Protein AF-0000000074132874 (afdb_homodimer)

Organism: Ligilactobacillus salivarius (strain UCC118) (NCBI:txid362948)

Foldseek 3Di:
DDFQEEEEDAAACCVPPNVVLVVLLCVLCVLLRHHYDYFDQQHHLQVVCVVVPVVVVSVVNLVSNLCRSVVDPGQAYEYLDLQSLLSLLCQLVVCVPPPPCNVSSVVNNVHYDYSLCCVCPPSQWQESQAADQWEEEEQFACSLCVRVNARARLLSHVVRHHNYRYDYFVPSNQALLQSCVVCVVPVVVSVVSLVVRLVSRVVSVTQEYEYSDPSSVCSSQVVCVVVPHHHHYDYSSVRSSHPGDSVSIDGNVRDPDDRADRNHDDSD/DDFQEEEEDAAACCVPPNVVLVVLLCVLCVLLRHHYDYFDQQHHLQVVCVVVPVVVVSVVNLVSNLCRSVVDPGQAYEYLDLQSLLSLLCQLVVCVPPPPCNVSSVVNNVHYDYSLCCVCPPSQWQESQFADQWEEEEQQACSLCVRVNARARLLSHVVRHHNYRYDYFPPSNQALLQSCVVCVVPVVVSVVSLVVRLVSRVVSVTQEYEYSDPSSVCSSQVVCVVVPHHHHYDYSSCRSSHPGDSVSIDGNVRDPDDRADRNHDDSD

Nearest PDB structures (foldseek):
  5odq-assembly1_B  TM=7.526E-01  e=7.789E-11  Methanothermococcus thermolithotrophicus DSM 2095
  7bkb-assembly1_B  TM=7.763E-01  e=5.785E-10  Methanospirillum hungatei JF-1
  5hj7-assembly1_A  TM=4.134E-01  e=2.401E-03  Mycobacterium tuberculosis H37Rv
  2pe5-assembly2_C-2  TM=3.208E-01  e=1.065E-02  Escherichia coli
  5ulb-assembly1_A  TM=2.691E-01  e=1.115E-01  Yersinia enterocolitica subsp. enterocolitica 8081

pLDDT: mean 91.96, std 11.79, range [42.44, 98.94]

Solvent-accessible surface area (backbone atoms only — not comparable to full-atom values): 27595 Å² total; per-residue (Å²): 128,88,58,56,32,31,28,48,44,56,49,40,64,31,58,73,61,34,48,65,45,45,51,23,43,51,52,44,44,41,74,75,52,35,42,76,44,71,53,87,64,53,61,42,57,33,52,70,42,44,70,20,64,36,55,75,54,20,50,58,36,40,53,43,28,51,52,18,60,62,69,47,95,45,73,31,32,37,20,68,23,32,58,49,43,42,43,47,45,47,36,26,69,75,26,57,85,36,86,71,53,13,61,53,26,44,55,49,43,74,33,51,35,31,46,49,48,35,41,39,72,69,68,31,38,46,22,73,17,12,34,43,86,45,44,27,30,54,57,49,53,58,38,27,32,74,70,64,45,45,56,26,40,63,43,54,42,53,72,45,30,42,67,52,43,76,43,75,44,69,70,40,76,50,51,49,51,67,74,49,60,84,18,66,85,42,37,57,50,24,42,52,32,30,52,51,46,47,52,37,51,59,72,61,68,38,56,30,44,32,25,57,37,66,65,41,49,41,40,43,43,19,51,30,46,74,74,72,45,83,70,45,74,43,50,48,39,42,52,48,48,23,70,62,39,78,88,54,46,36,41,36,89,81,50,89,65,72,87,73,52,39,77,46,83,75,72,106,128,88,59,55,31,30,27,48,42,57,50,41,66,32,58,72,61,34,49,64,44,46,50,22,42,51,52,44,44,40,73,74,54,35,44,76,44,71,52,85,63,53,63,42,58,34,53,70,43,44,70,20,65,38,54,75,55,21,49,60,37,40,52,44,29,53,53,20,59,62,69,48,96,44,74,31,33,38,20,71,23,32,56,49,45,42,43,47,44,46,36,26,68,76,26,58,85,38,85,71,54,13,61,53,25,44,53,47,42,74,33,49,33,31,45,48,47,35,41,39,71,69,68,31,38,46,22,74,16,12,34,45,87,46,41,26,30,54,56,50,52,59,38,27,32,73,70,63,44,44,57,25,40,64,43,54,43,54,72,44,28,43,67,51,42,76,43,76,45,69,71,41,78,53,52,48,51,68,77,47,59,83,19,66,85,44,35,56,51,23,41,52,32,30,52,51,46,46,51,36,49,60,73,61,68,38,54,31,44,31,25,56,37,67,66,41,48,40,39,44,42,20,51,30,44,74,74,72,44,85,69,45,73,42,49,48,40,42,52,49,50,24,72,62,40,78,87,53,46,35,42,36,89,80,48,88,65,72,88,73,53,39,76,47,81,76,73,107

Secondary structure (DSSP, 8-state):
----EEEE---HHHHHH-HHHHHHHHHHHHHTT-EEE--TT-----HHHHHTT-HHHHHHHHHHHHHHHHTS--SEEEES-HHHHHHHHHHHHHTTT-TTHHHHHHHHHHHEEEHHHIIIIIS-EEE---B--SEEEE---HIIIIIT---SHHHHHHHTSBT-EEPPPTTTTS--SSS-TGGGS-HHHHHHHHHHHHHHHHHHT-SEEEES-HHHHHHHHHHHHHTT---EEEEHHHHHTSS--GGG-EEGGGS-PPPPPTT-SS--/----EEEE---HHHHHH-HHHHHHHHHHHHHTT-EEE--TT-----HHHHHTT-HHHHHHHHHHHHHHHHTS--SEEEES-HHHHHHHHHHHHHTTT-TTHHHHHHHHHHHEEEHHHIIIIIS-EEE---EEEEEEEE---HIIIIIT---SHHHHHHHTSEEEEEPPPTTTTS--SSS-TGGGS-HHHHHHHHHHHHHHHHHHT-SEEEES-HHHHHHHHHHHHHTT---EEEEHHHHHTSS--GGG-EEGGGS-PPPPPTT-SS--

Radius of gyration: 24.3 Å; Cα contacts (8 Å, |Δi|>4): 1087; chains: 2; bounding box: 56×78×61 Å

InterPro domains:
  IPR004017 Cysteine-rich domain [PF02754] (7-89)
  IPR004017 Cysteine-rich domain [PF02754] (136-220)

Sequence (536 aa):
MKKIKVCIFSTCLVDLLFPKVGMAMVEVLERLGCETVLPEKQICCGQPTYNSGYSKDSMKTFKNEIDALLSIDADYIVGPSGSCVFMIKEYKDIFKDDPEYGPKAAEIDSKIYEFTQFIYRVLKVVDCGAELDAKVTVHRSCHMTRLIGERTAPFVLLDHVKDIERVPLKNVQLCCGFGGTFSAKRPELSVEMVDEKVKNIVDTDAEILIGTEESCLMNIVGRMNRLGYKIKAMHIAEVLNHNVDINRIKYIKDTDHVVVPANGEGVFMKKIKVCIFSTCLVDLLFPKVGMAMVEVLERLGCETVLPEKQICCGQPTYNSGYSKDSMKTFKNEIDALLSIDADYIVGPSGSCVFMIKEYKDIFKDDPEYGPKAAEIDSKIYEFTQFIYRVLKVVDCGAELDAKVTVHRSCHMTRLIGERTAPFVLLDHVKDIERVPLKNVQLCCGFGGTFSAKRPELSVEMVDEKVKNIVDTDAEILIGTEESCLMNIVGRMNRLGYKIKAMHIAEVLNHNVDINRIKYIKDTDHVVVPANGEGVF

Structure (mmCIF, N/CA/C/O backbone):
data_AF-0000000074132874-model_v1
#
loop_
_entity.id
_entity.type
_entity.pdbx_description
1 polymer 'Cysteine-rich domain of 2-hydroxy-acid oxidase GlcF'
#
loop_
_atom_site.group_PDB
_atom_site.id
_atom_site.type_symbol
_atom_site.label_atom_id
_atom_site.label_alt_id
_atom_site.label_comp_id
_atom_site.label_asym_id
_atom_site.label_entity_id
_atom_site.label_seq_id
_atom_site.pdbx_PDB_ins_code
_atom_site.Cartn_x
_atom_site.Cartn_y
_atom_site.Cartn_z
_atom_site.occupancy
_atom_site.B_iso_or_equiv
_atom_site.auth_seq_id
_atom_site.auth_comp_id
_atom_site.auth_asym_id
_atom_site.auth_atom_id
_atom_site.pdbx_PDB_model_num
ATOM 1 N N . MET A 1 1 ? 3.75 39.875 -7.047 1 53.53 1 MET A N 1
ATOM 2 C CA . MET A 1 1 ? 4.742 39.188 -6.242 1 53.53 1 MET A CA 1
ATOM 3 C C . MET A 1 1 ? 4.793 37.719 -6.613 1 53.53 1 MET A C 1
ATOM 5 O O . MET A 1 1 ? 3.781 37.125 -7.016 1 53.53 1 MET A O 1
ATOM 9 N N . LYS A 1 2 ? 5.957 37.156 -6.953 1 77.44 2 LYS A N 1
ATOM 10 C CA . LYS A 1 2 ? 6.102 35.781 -7.434 1 77.44 2 LYS A CA 1
ATOM 11 C C . LYS A 1 2 ? 5.52 34.781 -6.434 1 77.44 2 LYS A C 1
ATOM 13 O O . LYS A 1 2 ? 5.816 34.844 -5.238 1 77.44 2 LYS A O 1
ATOM 18 N N . LYS A 1 3 ? 4.488 34.031 -6.812 1 93.38 3 LYS A N 1
ATOM 19 C CA . LYS A 1 3 ? 3.861 33.031 -5.953 1 93.38 3 LYS A CA 1
ATOM 20 C C . LYS A 1 3 ? 4.84 31.906 -5.605 1 93.38 3 LYS A C 1
ATOM 22 O O . LYS A 1 3 ? 5.66 31.516 -6.438 1 93.38 3 LYS A O 1
ATOM 27 N N . ILE A 1 4 ? 4.848 31.547 -4.316 1 97.81 4 ILE A N 1
ATOM 28 C CA . ILE A 1 4 ? 5.625 30.375 -3.898 1 97.81 4 ILE A CA 1
ATOM 29 C C . ILE A 1 4 ? 5.172 29.156 -4.684 1 97.81 4 ILE A C 1
ATOM 31 O O . ILE A 1 4 ? 3.988 28.797 -4.68 1 97.81 4 ILE A O 1
ATOM 35 N N . LYS A 1 5 ? 5.957 28.578 -5.492 1 98.62 5 LYS A N 1
ATOM 36 C CA . LYS A 1 5 ? 5.648 27.391 -6.262 1 98.62 5 LYS A CA 1
ATOM 37 C C . LYS A 1 5 ? 5.945 26.125 -5.457 1 98.62 5 LYS A C 1
ATOM 39 O O . LYS A 1 5 ? 7.055 25.953 -4.945 1 98.62 5 LYS A O 1
ATOM 44 N N . VAL A 1 6 ? 4.949 25.234 -5.344 1 98.88 6 VAL A N 1
ATOM 45 C CA . VAL A 1 6 ? 5.062 24.047 -4.516 1 98.88 6 VAL A CA 1
ATOM 46 C C . VAL A 1 6 ? 4.863 22.797 -5.379 1 98.88 6 VAL A C 1
ATOM 48 O O . VAL A 1 6 ? 3.832 22.656 -6.039 1 98.88 6 VAL A O 1
ATOM 51 N N . CYS A 1 7 ? 5.891 21.953 -5.453 1 98.88 7 CYS A N 1
ATOM 52 C CA . CYS A 1 7 ? 5.738 20.625 -6.004 1 98.88 7 CYS A CA 1
ATOM 53 C C . CYS A 1 7 ? 5.012 19.703 -5.023 1 98.88 7 CYS A C 1
ATOM 55 O O . CYS A 1 7 ? 5.449 19.531 -3.885 1 98.88 7 CYS A O 1
ATOM 57 N N . ILE A 1 8 ? 3.914 19.125 -5.512 1 98.81 8 ILE A N 1
ATOM 58 C CA . ILE A 1 8 ? 3.092 18.281 -4.648 1 98.81 8 ILE A CA 1
ATOM 59 C C . ILE A 1 8 ? 3.635 16.859 -4.66 1 98.81 8 ILE A C 1
ATOM 61 O O . ILE A 1 8 ? 3.725 16.219 -5.719 1 98.81 8 ILE A O 1
ATOM 65 N N . PHE A 1 9 ? 4.059 16.359 -3.502 1 98.56 9 PHE A N 1
ATOM 66 C CA . PHE A 1 9 ? 4.312 14.945 -3.25 1 98.56 9 PHE A CA 1
ATOM 67 C C . PHE A 1 9 ? 3.068 14.258 -2.697 1 98.56 9 PHE A C 1
ATOM 69 O O . PHE A 1 9 ? 2.785 14.352 -1.5 1 98.56 9 PHE A O 1
ATOM 76 N N . SER A 1 10 ? 2.287 13.555 -3.443 1 96.31 10 SER A N 1
ATOM 77 C CA . SER A 1 10 ? 0.955 13.078 -3.082 1 96.31 10 SER A CA 1
ATOM 78 C C . SER A 1 10 ? 1.028 11.812 -2.24 1 96.31 10 SER A C 1
ATOM 80 O O . SER A 1 10 ? 0.117 11.523 -1.462 1 96.31 10 SER A O 1
ATOM 82 N N . THR A 1 11 ? 2.109 11.055 -2.291 1 95.88 11 THR A N 1
ATOM 83 C CA . THR A 1 11 ? 2.326 9.758 -1.665 1 95.88 11 THR A CA 1
ATOM 84 C C . THR A 1 11 ? 1.415 8.703 -2.283 1 95.88 11 THR A C 1
ATOM 86 O O . THR A 1 11 ? 0.327 9.016 -2.768 1 95.88 11 THR A O 1
ATOM 89 N N . CYS A 1 12 ? 1.777 7.469 -2.229 1 94.62 12 CYS A N 1
ATOM 90 C CA . CYS A 1 12 ? 1.08 6.406 -2.945 1 94.62 12 CYS A CA 1
ATOM 91 C C . CYS A 1 12 ? -0.269 6.109 -2.303 1 94.62 12 CYS A C 1
ATOM 93 O O . CYS A 1 12 ? -1.287 6.031 -2.99 1 94.62 12 CYS A O 1
ATOM 95 N N . LEU A 1 13 ? -0.29 5.996 -0.977 1 93.5 13 LEU A N 1
ATOM 96 C CA . LEU A 1 13 ? -1.52 5.648 -0.272 1 93.5 13 LEU A CA 1
ATOM 97 C C . LEU A 1 13 ? -2.59 6.711 -0.492 1 93.5 13 LEU A C 1
ATOM 99 O O . LEU A 1 13 ? -3.74 6.387 -0.794 1 93.5 13 LEU A O 1
ATOM 103 N N . VAL A 1 14 ? -2.24 7.977 -0.379 1 95.19 14 VAL A N 1
ATOM 104 C CA . VAL A 1 14 ? -3.162 9.094 -0.565 1 95.19 14 VAL A CA 1
ATOM 105 C C . VAL A 1 14 ? -3.648 9.125 -2.012 1 95.19 14 VAL A C 1
ATOM 107 O O . VAL A 1 14 ? -4.848 9.25 -2.268 1 95.19 14 VAL A O 1
ATOM 110 N N . ASP A 1 15 ? -2.76 8.945 -2.918 1 93.31 15 ASP A N 1
ATOM 111 C CA . ASP A 1 15 ? -3.086 9.031 -4.336 1 93.31 15 ASP A CA 1
ATOM 112 C C . ASP A 1 15 ? -4.023 7.902 -4.758 1 93.31 15 ASP A C 1
ATOM 114 O O . ASP A 1 15 ? -4.977 8.125 -5.504 1 93.31 15 ASP A O 1
ATOM 118 N N . LEU A 1 16 ? -3.777 6.727 -4.227 1 91.75 16 LEU A N 1
ATOM 119 C CA . LEU A 1 16 ? -4.5 5.555 -4.715 1 91.75 16 LEU A CA 1
ATOM 120 C C . LEU A 1 16 ? -5.809 5.371 -3.953 1 91.75 16 LEU A C 1
ATOM 122 O O . LEU A 1 16 ? -6.824 5 -4.543 1 91.75 16 LEU A O 1
ATOM 126 N N . LEU A 1 17 ? -5.777 5.691 -2.637 1 92.69 17 LEU A N 1
ATOM 127 C CA . LEU A 1 17 ? -6.902 5.219 -1.836 1 92.69 17 LEU A CA 1
ATOM 128 C C . LEU A 1 17 ? -7.609 6.383 -1.151 1 92.69 17 LEU A C 1
ATOM 130 O O . LEU A 1 17 ? -8.758 6.246 -0.715 1 92.69 17 LEU A O 1
ATOM 134 N N . PHE A 1 18 ? -6.914 7.5 -1.049 1 94.5 18 PHE A N 1
ATOM 135 C CA . PHE A 1 18 ? -7.508 8.641 -0.357 1 94.5 18 PHE A CA 1
ATOM 136 C C . PHE A 1 18 ? -7.297 9.922 -1.15 1 94.5 18 PHE A C 1
ATOM 138 O O . PHE A 1 18 ? -6.777 10.906 -0.622 1 94.5 18 PHE A O 1
ATOM 145 N N . PRO A 1 19 ? -7.766 10 -2.373 1 93.5 19 PRO A N 1
ATOM 146 C CA . PRO A 1 19 ? -7.477 11.156 -3.221 1 93.5 19 PRO A CA 1
ATOM 147 C C . PRO A 1 19 ? -8.039 12.461 -2.656 1 93.5 19 PRO A C 1
ATOM 149 O O . PRO A 1 19 ? -7.512 13.539 -2.938 1 93.5 19 PRO A O 1
ATOM 152 N N . LYS A 1 20 ? -9.07 12.375 -1.809 1 95.56 20 LYS A N 1
ATOM 153 C CA . LYS A 1 20 ? -9.648 13.578 -1.206 1 95.56 20 LYS A CA 1
ATOM 154 C C . LYS A 1 20 ? -8.648 14.266 -0.284 1 95.56 20 LYS A C 1
ATOM 156 O O . LYS A 1 20 ? -8.68 15.492 -0.139 1 95.56 20 LYS A O 1
ATOM 161 N N . VAL A 1 21 ? -7.801 13.492 0.325 1 97.75 21 VAL A N 1
ATOM 162 C CA . VAL A 1 21 ? -6.762 14.055 1.182 1 97.75 21 VAL A CA 1
ATOM 163 C C . VAL A 1 21 ? -5.797 14.891 0.343 1 97.75 21 VAL A C 1
ATOM 165 O O . VAL A 1 21 ? -5.453 16.016 0.719 1 97.75 21 VAL A O 1
ATOM 168 N N . GLY A 1 22 ? -5.359 14.328 -0.81 1 97.88 22 GLY A N 1
ATOM 169 C CA . GLY A 1 22 ? -4.508 15.078 -1.721 1 97.88 22 GLY A CA 1
ATOM 170 C C . GLY A 1 22 ? -5.16 16.328 -2.254 1 97.88 22 GLY A C 1
ATOM 171 O O . GLY A 1 22 ? -4.527 17.391 -2.312 1 97.88 22 GLY A O 1
ATOM 172 N N . MET A 1 23 ? -6.418 16.219 -2.592 1 98.06 23 MET A N 1
ATOM 173 C CA . MET A 1 23 ? -7.172 17.375 -3.074 1 98.06 23 MET A CA 1
ATOM 174 C C . MET A 1 23 ? -7.27 18.453 -1.999 1 98.06 23 MET A C 1
ATOM 176 O O . MET A 1 23 ? -7.086 19.641 -2.283 1 98.06 23 MET A O 1
ATOM 180 N N . ALA A 1 24 ? -7.562 18.031 -0.796 1 98.75 24 ALA A N 1
ATOM 181 C CA . ALA A 1 24 ? -7.648 18.969 0.32 1 98.75 24 ALA A CA 1
ATOM 182 C C . ALA A 1 24 ? -6.324 19.703 0.528 1 98.75 24 ALA A C 1
ATOM 184 O O . ALA A 1 24 ? -6.305 20.922 0.719 1 98.75 24 ALA A O 1
ATOM 185 N N . MET A 1 25 ? -5.211 18.953 0.513 1 98.81 25 MET A N 1
ATOM 186 C CA . MET A 1 25 ? -3.893 19.562 0.669 1 98.81 25 MET A CA 1
ATOM 187 C C . MET A 1 25 ? -3.66 20.641 -0.39 1 98.81 25 MET A C 1
ATOM 189 O O . MET A 1 25 ? -3.238 21.75 -0.07 1 98.81 25 MET A O 1
ATOM 193 N N . VAL A 1 26 ? -3.971 20.359 -1.651 1 98.81 26 VAL A N 1
ATOM 194 C CA . VAL A 1 26 ? -3.77 21.281 -2.766 1 98.81 26 VAL A CA 1
ATOM 195 C C . VAL A 1 26 ? -4.637 22.516 -2.572 1 98.81 26 VAL A C 1
ATOM 197 O O . VAL A 1 26 ? -4.164 23.641 -2.721 1 98.81 26 VAL A O 1
ATOM 200 N N . GLU A 1 27 ? -5.887 22.312 -2.203 1 98.88 27 GLU A N 1
ATOM 201 C CA . GLU A 1 27 ? -6.816 23.422 -2.039 1 98.88 27 GLU A CA 1
ATOM 202 C C . GLU A 1 27 ? -6.383 24.344 -0.905 1 98.88 27 GLU A C 1
ATOM 204 O O . GLU A 1 27 ? -6.465 25.562 -1.029 1 98.88 27 GLU A O 1
ATOM 209 N N . VAL A 1 28 ? -5.945 23.797 0.177 1 98.94 28 VAL A N 1
ATOM 210 C CA . VAL A 1 28 ? -5.465 24.594 1.293 1 98.94 28 VAL A CA 1
ATOM 211 C C . VAL A 1 28 ? -4.25 25.422 0.855 1 98.94 28 VAL A C 1
ATOM 213 O O . VAL A 1 28 ? -4.191 26.625 1.086 1 98.94 28 VAL A O 1
ATOM 216 N N . LEU A 1 29 ? -3.262 24.75 0.203 1 98.88 29 LEU A N 1
ATOM 217 C CA . LEU A 1 29 ? -2.033 25.422 -0.203 1 98.88 29 LEU A CA 1
ATOM 218 C C . LEU A 1 29 ? -2.328 26.547 -1.19 1 98.88 29 LEU A C 1
ATOM 220 O O . LEU A 1 29 ? -1.761 27.641 -1.087 1 98.88 29 LEU A O 1
ATOM 224 N N . GLU A 1 30 ? -3.211 26.281 -2.113 1 98.69 30 GLU A N 1
ATOM 225 C CA . GLU A 1 30 ? -3.572 27.297 -3.09 1 98.69 30 GLU A CA 1
ATOM 226 C C . GLU A 1 30 ? -4.293 28.469 -2.424 1 98.69 30 GLU A C 1
ATOM 228 O O . GLU A 1 30 ? -4.035 29.625 -2.754 1 98.69 30 GLU A O 1
ATOM 233 N N . ARG A 1 31 ? -5.121 28.172 -1.539 1 98.5 31 ARG A N 1
ATOM 234 C CA . ARG A 1 31 ? -5.828 29.203 -0.796 1 98.5 31 ARG A CA 1
ATOM 235 C C . ARG A 1 31 ? -4.855 30.078 -0.012 1 98.5 31 ARG A C 1
ATOM 237 O O . ARG A 1 31 ? -5.09 31.281 0.159 1 98.5 31 ARG A O 1
ATOM 244 N N . LEU A 1 32 ? -3.766 29.5 0.414 1 98.56 32 LEU A N 1
ATOM 245 C CA . LEU A 1 32 ? -2.768 30.203 1.203 1 98.56 32 LEU A CA 1
ATOM 246 C C . LEU A 1 32 ? -1.756 30.906 0.299 1 98.56 32 LEU A C 1
ATOM 248 O O . LEU A 1 32 ? -0.727 31.391 0.771 1 98.56 32 LEU A O 1
ATOM 252 N N . GLY A 1 33 ? -1.945 30.906 -1.049 1 97.81 33 GLY A N 1
ATOM 253 C CA . GLY A 1 33 ? -1.184 31.75 -1.962 1 97.81 33 GLY A CA 1
ATOM 254 C C . GLY A 1 33 ? -0.125 30.969 -2.73 1 97.81 33 GLY A C 1
ATOM 255 O O . GLY A 1 33 ? 0.689 31.578 -3.439 1 97.81 33 GLY A O 1
ATOM 256 N N . CYS A 1 34 ? -0.152 29.641 -2.664 1 98.69 34 CYS A N 1
ATOM 257 C CA . CYS A 1 34 ? 0.841 28.844 -3.371 1 98.69 34 CYS A CA 1
ATOM 258 C C . CYS A 1 34 ? 0.35 28.469 -4.766 1 98.69 34 CYS A C 1
ATOM 260 O O . CYS A 1 34 ? -0.856 28.375 -4.996 1 98.69 34 CYS A O 1
ATOM 262 N N . GLU A 1 35 ? 1.261 28.406 -5.66 1 98.69 35 GLU A N 1
ATOM 263 C CA . GLU A 1 35 ? 1.046 27.703 -6.922 1 98.69 35 GLU A CA 1
ATOM 264 C C . GLU A 1 35 ? 1.478 26.25 -6.82 1 98.69 35 GLU A C 1
ATOM 266 O O . GLU A 1 35 ? 2.645 25.953 -6.551 1 98.69 35 GLU A O 1
ATOM 271 N N . THR A 1 36 ? 0.584 25.328 -7.004 1 98.69 36 THR A N 1
ATOM 272 C CA . THR A 1 36 ? 0.901 23.906 -6.801 1 98.69 36 THR A CA 1
ATOM 273 C C . THR A 1 36 ? 1.039 23.188 -8.133 1 98.69 36 THR A C 1
ATOM 275 O O . THR A 1 36 ? 0.318 23.5 -9.086 1 98.69 36 THR A O 1
ATOM 278 N N . VAL A 1 37 ? 1.992 22.281 -8.266 1 98.69 37 VAL A N 1
ATOM 279 C CA . VAL A 1 37 ? 2.191 21.453 -9.445 1 98.69 37 VAL A CA 1
ATOM 280 C C . VAL A 1 37 ? 2.393 20 -9.023 1 98.69 37 VAL A C 1
ATOM 282 O O . VAL A 1 37 ? 3.16 19.719 -8.102 1 98.69 37 VAL A O 1
ATOM 285 N N . LEU A 1 38 ? 1.662 19.109 -9.633 1 97.94 38 LEU A N 1
ATOM 286 C CA . LEU A 1 38 ? 1.806 17.672 -9.406 1 97.94 38 LEU A CA 1
ATOM 287 C C . LEU A 1 38 ? 2.686 17.047 -10.477 1 97.94 38 LEU A C 1
ATOM 289 O O . LEU A 1 38 ? 2.334 17.062 -11.656 1 97.94 38 LEU A O 1
ATOM 293 N N . PRO A 1 39 ? 3.764 16.516 -10.062 1 97.25 39 PRO A N 1
ATOM 294 C CA . PRO A 1 39 ? 4.574 15.836 -11.078 1 97.25 39 PRO A CA 1
ATOM 295 C C . PRO A 1 39 ? 3.912 14.57 -11.625 1 97.25 39 PRO A C 1
ATOM 297 O O . PRO A 1 39 ? 3.273 13.836 -10.867 1 97.25 39 PRO A O 1
ATOM 300 N N . GLU A 1 40 ? 4.066 14.234 -12.836 1 91.81 40 GLU A N 1
ATOM 301 C CA . GLU A 1 40 ? 3.361 13.148 -13.516 1 91.81 40 GLU A CA 1
ATOM 302 C C . GLU A 1 40 ? 3.965 11.789 -13.18 1 91.81 40 GLU A C 1
ATOM 304 O O . GLU A 1 40 ? 3.254 10.789 -13.125 1 91.81 40 GLU A O 1
ATOM 309 N N . LYS A 1 41 ? 5.207 11.688 -12.891 1 92.62 41 LYS A N 1
ATOM 310 C CA . LYS A 1 41 ? 5.863 10.383 -12.836 1 92.62 41 LYS A CA 1
ATOM 311 C C . LYS A 1 41 ? 6.164 9.977 -11.398 1 92.62 41 LYS A C 1
ATOM 313 O O . LYS A 1 41 ? 6.914 9.031 -11.156 1 92.62 41 LYS A O 1
ATOM 318 N N . GLN A 1 42 ? 5.57 10.727 -10.43 1 94.12 42 GLN A N 1
ATOM 319 C CA . GLN A 1 42 ? 5.805 10.305 -9.055 1 94.12 42 GLN A CA 1
ATOM 320 C C . GLN A 1 42 ? 5.074 9 -8.75 1 94.12 42 GLN A C 1
ATOM 322 O O . GLN A 1 42 ? 4.023 8.719 -9.328 1 94.12 42 GLN A O 1
ATOM 327 N N . ILE A 1 43 ? 5.602 8.188 -7.82 1 88.88 43 ILE A N 1
ATOM 328 C CA . ILE A 1 43 ? 5.027 6.871 -7.559 1 88.88 43 ILE A CA 1
ATOM 329 C C . ILE A 1 43 ? 4.906 6.652 -6.051 1 88.88 43 ILE A C 1
ATOM 331 O O . ILE A 1 43 ? 3.803 6.48 -5.527 1 88.88 43 ILE A O 1
ATOM 335 N N . CYS A 1 44 ? 5.949 6.512 -5.371 1 92.44 44 CYS A N 1
ATOM 336 C CA . CYS A 1 44 ? 6.027 6.133 -3.965 1 92.44 44 CYS A CA 1
ATOM 337 C C . CYS A 1 44 ? 7.363 6.543 -3.361 1 92.44 44 CYS A C 1
ATOM 339 O O . CYS A 1 44 ? 8.344 6.727 -4.082 1 92.44 44 CYS A O 1
ATOM 341 N N . CYS A 1 45 ? 7.371 6.758 -2.041 1 95.94 45 CYS A N 1
ATOM 342 C CA . CYS A 1 45 ? 8.625 7.086 -1.369 1 95.94 45 CYS A CA 1
ATOM 343 C C . CYS A 1 45 ? 9.516 5.852 -1.246 1 95.94 45 CYS A C 1
ATOM 345 O O . CYS A 1 45 ? 10.703 5.969 -0.95 1 95.94 45 CYS A O 1
ATOM 347 N N . GLY A 1 46 ? 8.984 4.664 -1.349 1 93.81 46 GLY A N 1
ATOM 348 C CA . GLY A 1 46 ? 9.75 3.43 -1.377 1 93.81 46 GLY A CA 1
ATOM 349 C C . GLY A 1 46 ? 10 2.85 0.003 1 93.81 46 GLY A C 1
ATOM 350 O O . GLY A 1 46 ? 10.648 1.808 0.137 1 93.81 46 GLY A O 1
ATOM 351 N N . GLN A 1 47 ? 9.398 3.377 1.046 1 91.25 47 GLN A N 1
ATOM 352 C CA . GLN A 1 47 ? 9.664 3.008 2.434 1 91.25 47 GLN A CA 1
ATOM 353 C C . GLN A 1 47 ? 9.312 1.547 2.691 1 91.25 47 GLN A C 1
ATOM 355 O O . GLN A 1 47 ? 10.062 0.829 3.357 1 91.25 47 GLN A O 1
ATOM 360 N N . PRO A 1 48 ? 8.211 1.054 2.201 1 88.06 48 PRO A N 1
ATOM 361 C CA . PRO A 1 48 ? 7.824 -0.319 2.531 1 88.06 48 PRO A CA 1
ATOM 362 C C . PRO A 1 48 ? 8.844 -1.351 2.066 1 88.06 48 PRO A C 1
ATOM 364 O O . PRO A 1 48 ? 9.242 -2.227 2.84 1 88.06 48 PRO A O 1
ATOM 367 N N . THR A 1 49 ? 9.344 -1.229 0.858 1 90.75 49 THR A N 1
ATOM 368 C CA . THR A 1 49 ? 10.312 -2.197 0.355 1 90.75 49 THR A CA 1
ATOM 369 C C . THR A 1 49 ? 11.672 -1.995 1.018 1 90.75 49 THR A C 1
ATOM 371 O O . THR A 1 49 ? 12.367 -2.965 1.333 1 90.75 49 THR A O 1
ATOM 374 N N . TYR A 1 50 ? 12.039 -0.741 1.256 1 90.5 50 TYR A N 1
ATOM 375 C CA . TYR A 1 50 ? 13.312 -0.445 1.903 1 90.5 50 TYR A CA 1
ATOM 376 C C . TYR A 1 50 ? 13.359 -1.037 3.307 1 90.5 50 TYR A C 1
ATOM 378 O O . TYR A 1 50 ? 14.32 -1.722 3.666 1 90.5 50 TYR A O 1
ATOM 386 N N . ASN A 1 51 ? 12.273 -0.842 4.094 1 85.06 51 ASN A N 1
ATOM 387 C CA . ASN A 1 51 ? 12.203 -1.322 5.469 1 85.06 51 ASN A CA 1
ATOM 388 C C . ASN A 1 51 ? 12.133 -2.846 5.527 1 85.06 51 ASN A C 1
ATOM 390 O O . ASN A 1 51 ? 12.477 -3.447 6.551 1 85.06 51 ASN A O 1
ATOM 394 N N . SER A 1 52 ? 11.688 -3.463 4.422 1 86.31 52 SER A N 1
ATOM 395 C CA . SER A 1 52 ? 11.516 -4.914 4.398 1 86.31 52 SER A CA 1
ATOM 396 C C . SER A 1 52 ? 12.766 -5.605 3.873 1 86.31 52 SER A C 1
ATOM 398 O O . SER A 1 52 ? 12.805 -6.836 3.775 1 86.31 52 SER A O 1
ATOM 400 N N . GLY A 1 53 ? 13.734 -4.832 3.424 1 83.56 53 GLY A N 1
ATOM 401 C CA . GLY A 1 53 ? 15.016 -5.422 3.055 1 83.56 53 GLY A CA 1
ATOM 402 C C . GLY A 1 53 ? 15.164 -5.641 1.562 1 83.56 53 GLY A C 1
ATOM 403 O O . GLY A 1 53 ? 16.109 -6.297 1.114 1 83.56 53 GLY A O 1
ATOM 404 N N . TYR A 1 54 ? 14.219 -5.066 0.832 1 84.19 54 TYR A N 1
ATOM 405 C CA . TYR A 1 54 ? 14.312 -5.152 -0.622 1 84.19 54 TYR A CA 1
ATOM 406 C C . TYR A 1 54 ? 15.133 -3.998 -1.183 1 84.19 54 TYR A C 1
ATOM 408 O O . TYR A 1 54 ? 14.625 -3.188 -1.963 1 84.19 54 TYR A O 1
ATOM 416 N N . SER A 1 55 ? 16.375 -3.951 -0.901 1 81.62 55 SER A N 1
ATOM 417 C CA . SER A 1 55 ? 17.219 -2.805 -1.218 1 81.62 55 SER A CA 1
ATOM 418 C C . SER A 1 55 ? 17.266 -2.553 -2.721 1 81.62 55 SER A C 1
ATOM 420 O O . SER A 1 55 ? 17.109 -1.415 -3.17 1 81.62 55 SER A O 1
ATOM 422 N N . LYS A 1 56 ? 17.406 -3.609 -3.531 1 82.12 56 LYS A N 1
ATOM 423 C CA . LYS A 1 56 ? 17.516 -3.447 -4.98 1 82.12 56 LYS A CA 1
ATOM 424 C C . LYS A 1 56 ? 16.219 -2.883 -5.562 1 82.12 56 LYS A C 1
ATOM 426 O O . LYS A 1 56 ? 16.25 -1.962 -6.383 1 82.12 56 LYS A O 1
ATOM 431 N N . ASP A 1 57 ? 15.141 -3.328 -5.102 1 82.75 57 ASP A N 1
ATOM 432 C CA . ASP A 1 57 ? 13.836 -2.869 -5.578 1 82.75 57 ASP A CA 1
ATOM 433 C C . ASP A 1 57 ? 13.57 -1.427 -5.156 1 82.75 57 ASP A C 1
ATOM 435 O O . ASP A 1 57 ? 12.953 -0.661 -5.895 1 82.75 57 ASP A O 1
ATOM 439 N N . SER A 1 58 ? 14.102 -1.067 -4.039 1 90.44 58 SER A N 1
ATOM 440 C CA . SER A 1 58 ? 13.875 0.277 -3.518 1 90.44 58 SER A CA 1
ATOM 441 C C . SER A 1 58 ? 14.656 1.318 -4.309 1 90.44 58 SER A C 1
ATOM 443 O O . SER A 1 58 ? 14.188 2.443 -4.5 1 90.44 58 SER A O 1
ATOM 445 N N . MET A 1 59 ? 15.844 0.937 -4.84 1 93.44 59 MET A N 1
ATOM 446 C CA . MET A 1 59 ? 16.734 1.898 -5.48 1 93.44 59 MET A CA 1
ATOM 447 C C . MET A 1 59 ? 16.094 2.48 -6.738 1 93.44 59 MET A C 1
ATOM 449 O O . MET A 1 59 ? 16.172 3.688 -6.973 1 93.44 59 MET A O 1
ATOM 453 N N . LYS A 1 60 ? 15.484 1.639 -7.52 1 91.81 60 LYS A N 1
ATOM 454 C CA . LYS A 1 60 ? 14.82 2.121 -8.727 1 91.81 60 LYS A CA 1
ATOM 455 C C . LYS A 1 60 ? 13.68 3.07 -8.383 1 91.81 60 LYS A C 1
ATOM 457 O O . LYS A 1 60 ? 13.492 4.09 -9.055 1 91.81 60 LYS A O 1
ATOM 462 N N . THR A 1 61 ? 12.953 2.701 -7.363 1 94.12 61 THR A N 1
ATOM 463 C CA . THR A 1 61 ? 11.844 3.531 -6.91 1 94.12 61 THR A CA 1
ATOM 464 C C . THR A 1 61 ? 12.344 4.879 -6.398 1 94.12 61 THR A C 1
ATOM 466 O O . THR A 1 61 ? 11.766 5.922 -6.707 1 94.12 61 THR A O 1
ATOM 469 N N . PHE A 1 62 ? 13.484 4.855 -5.617 1 97.06 62 PHE A N 1
ATOM 470 C CA . PHE A 1 62 ? 14.07 6.074 -5.078 1 97.06 62 PHE A CA 1
ATOM 471 C C . PHE A 1 62 ? 14.477 7.02 -6.203 1 97.06 62 PHE A C 1
ATOM 473 O O . PHE A 1 62 ? 14.133 8.203 -6.184 1 97.06 62 PHE A O 1
ATOM 480 N N . LYS A 1 63 ? 15.164 6.457 -7.18 1 96.94 63 LYS A N 1
ATOM 481 C CA . LYS A 1 63 ? 15.664 7.27 -8.281 1 96.94 63 LYS A CA 1
ATOM 482 C C . LYS A 1 63 ? 14.516 7.859 -9.094 1 96.94 63 LYS A C 1
ATOM 484 O O . LYS A 1 63 ? 14.555 9.031 -9.477 1 96.94 63 LYS A O 1
ATOM 489 N N . ASN A 1 64 ? 13.516 7.078 -9.352 1 96.19 64 ASN A N 1
ATOM 490 C CA . ASN A 1 64 ? 12.344 7.578 -10.055 1 96.19 64 ASN A CA 1
ATOM 491 C C . ASN A 1 64 ? 11.688 8.734 -9.305 1 96.19 64 ASN A C 1
ATOM 493 O O . ASN A 1 64 ? 11.297 9.734 -9.914 1 96.19 64 ASN A O 1
ATOM 497 N N . GLU A 1 65 ? 11.531 8.523 -8.016 1 97.75 65 GLU A N 1
ATOM 498 C CA . GLU A 1 65 ? 10.875 9.547 -7.207 1 97.75 65 GLU A CA 1
ATOM 499 C C . GLU A 1 65 ? 11.68 10.844 -7.195 1 97.75 65 GLU A C 1
ATOM 501 O O . GLU A 1 65 ? 11.117 11.93 -7.312 1 97.75 65 GLU A O 1
ATOM 506 N N . ILE A 1 66 ? 13.016 10.719 -7.066 1 98.25 66 ILE A N 1
ATOM 507 C CA . ILE A 1 66 ? 13.906 11.875 -7.109 1 98.25 66 ILE A CA 1
ATOM 508 C C . ILE A 1 66 ? 13.711 12.625 -8.422 1 98.25 66 ILE A C 1
ATOM 510 O O . ILE A 1 66 ? 13.477 13.836 -8.43 1 98.25 66 ILE A O 1
ATOM 514 N N . ASP A 1 67 ? 13.742 11.898 -9.523 1 98.31 67 ASP A N 1
ATOM 515 C CA . ASP A 1 67 ? 13.609 12.508 -10.844 1 98.31 67 ASP A CA 1
ATOM 516 C C . ASP A 1 67 ? 12.242 13.156 -11.016 1 98.31 67 ASP A C 1
ATOM 518 O O . ASP A 1 67 ? 12.125 14.242 -11.594 1 98.31 67 ASP A O 1
ATOM 522 N N . ALA A 1 68 ? 11.227 12.523 -10.523 1 98.12 68 ALA A N 1
ATOM 523 C CA . ALA A 1 68 ? 9.867 13.047 -10.641 1 98.12 68 ALA A CA 1
ATOM 524 C C . ALA A 1 68 ? 9.719 14.359 -9.875 1 98.12 68 ALA A C 1
ATOM 526 O O . ALA A 1 68 ? 9.211 15.344 -10.414 1 98.12 68 ALA A O 1
ATOM 527 N N . LEU A 1 69 ? 10.156 14.391 -8.648 1 98.56 69 LEU A N 1
ATOM 528 C CA . LEU A 1 69 ? 10 15.57 -7.801 1 98.56 69 LEU A CA 1
ATOM 529 C C . LEU A 1 69 ? 10.844 16.734 -8.328 1 98.56 69 LEU A C 1
ATOM 531 O O . LEU A 1 69 ? 10.414 17.891 -8.266 1 98.56 69 LEU A O 1
ATOM 535 N N . LEU A 1 70 ? 12 16.453 -8.891 1 98.19 70 LEU A N 1
ATOM 536 C CA . LEU A 1 70 ? 12.906 17.484 -9.375 1 98.19 70 LEU A CA 1
ATOM 537 C C . LEU A 1 70 ? 12.523 17.922 -10.789 1 98.19 70 LEU A C 1
ATOM 539 O O . LEU A 1 70 ? 13.07 18.891 -11.32 1 98.19 70 LEU A O 1
ATOM 543 N N . SER A 1 71 ? 11.625 17.203 -11.461 1 98.25 71 SER A N 1
ATOM 544 C CA . SER A 1 71 ? 11.156 17.594 -12.781 1 98.25 71 SER A CA 1
ATOM 545 C C . SER A 1 71 ? 10.398 18.922 -12.734 1 98.25 71 SER A C 1
ATOM 547 O O . SER A 1 71 ? 10.195 19.562 -13.766 1 98.25 71 SER A O 1
ATOM 549 N N . ILE A 1 72 ? 9.914 19.266 -11.555 1 98.06 72 ILE A N 1
ATOM 550 C CA . ILE A 1 72 ? 9.242 20.547 -11.344 1 98.06 72 ILE A CA 1
ATOM 551 C C . ILE A 1 72 ? 10.211 21.547 -10.719 1 98.06 72 ILE A C 1
ATOM 553 O O . ILE A 1 72 ? 10.812 21.266 -9.672 1 98.06 72 ILE A O 1
ATOM 557 N N . ASP A 1 73 ? 10.453 22.656 -11.352 1 97.69 73 ASP A N 1
ATOM 558 C CA . ASP A 1 73 ? 11.227 23.734 -10.742 1 97.69 73 ASP A CA 1
ATOM 559 C C . ASP A 1 73 ? 10.406 24.469 -9.688 1 97.69 73 ASP A C 1
ATOM 561 O O . ASP A 1 73 ? 9.781 25.484 -9.984 1 97.69 73 ASP A O 1
ATOM 565 N N . ALA A 1 74 ? 10.414 23.953 -8.453 1 98.38 74 ALA A N 1
ATOM 566 C CA . ALA A 1 74 ? 9.578 24.484 -7.375 1 98.38 74 ALA A CA 1
ATOM 567 C C . ALA A 1 74 ? 10.438 25.031 -6.238 1 98.38 74 ALA A C 1
ATOM 569 O O . ALA A 1 74 ? 11.594 24.625 -6.066 1 98.38 74 ALA A O 1
ATOM 570 N N . ASP A 1 75 ? 9.891 25.953 -5.504 1 98.75 75 ASP A N 1
ATOM 571 C CA . ASP A 1 75 ? 10.539 26.5 -4.312 1 98.75 75 ASP A CA 1
ATOM 572 C C . ASP A 1 75 ? 10.555 25.469 -3.182 1 98.75 75 ASP A C 1
ATOM 574 O O . ASP A 1 75 ? 11.523 25.375 -2.426 1 98.75 75 ASP A O 1
ATOM 578 N N . TYR A 1 76 ? 9.461 24.672 -3.094 1 98.88 76 TYR A N 1
ATOM 579 C CA . TYR A 1 76 ? 9.297 23.703 -2.021 1 98.88 76 TYR A CA 1
ATOM 580 C C . TYR A 1 76 ? 8.609 22.438 -2.531 1 98.88 76 TYR A C 1
ATOM 582 O O . TYR A 1 76 ? 7.98 22.453 -3.592 1 98.88 76 TYR A O 1
ATOM 590 N N . ILE A 1 77 ? 8.805 21.344 -1.862 1 98.88 77 ILE A N 1
ATOM 591 C CA . ILE A 1 77 ? 8.086 20.078 -2.018 1 98.88 77 ILE A CA 1
ATOM 592 C C . ILE A 1 77 ? 7.277 19.781 -0.753 1 98.88 77 ILE A C 1
ATOM 594 O O . ILE A 1 77 ? 7.809 19.875 0.359 1 98.88 77 ILE A O 1
ATOM 598 N N . VAL A 1 78 ? 5.953 19.484 -0.936 1 98.88 78 VAL A N 1
ATOM 599 C CA . VAL A 1 78 ? 5.105 19.297 0.24 1 98.88 78 VAL A CA 1
ATOM 600 C C . VAL A 1 78 ? 4.324 17.984 0.118 1 98.88 78 VAL A C 1
ATOM 602 O O . VAL A 1 78 ? 3.77 17.688 -0.941 1 98.88 78 VAL A O 1
ATOM 605 N N . GLY A 1 79 ? 4.363 17.188 1.132 1 98.69 79 GLY A N 1
ATOM 606 C CA . GLY A 1 79 ? 3.617 15.945 1.165 1 98.69 79 GLY A CA 1
ATOM 607 C C . GLY A 1 79 ? 2.752 15.805 2.402 1 98.69 79 GLY A C 1
ATOM 608 O O . GLY A 1 79 ? 3.076 16.344 3.461 1 98.69 79 GLY A O 1
ATOM 609 N N . PRO A 1 80 ? 1.656 14.969 2.318 1 98.44 80 PRO A N 1
ATOM 610 C CA . PRO A 1 80 ? 0.671 14.844 3.396 1 98.44 80 PRO A CA 1
ATOM 611 C C . PRO A 1 80 ? 0.997 13.703 4.359 1 98.44 80 PRO A C 1
ATOM 613 O O . PRO A 1 80 ? 0.089 13.031 4.855 1 98.44 80 PRO A O 1
ATOM 616 N N . SER A 1 81 ? 2.262 13.391 4.512 1 97.69 81 SER A N 1
ATOM 617 C CA . SER A 1 81 ? 2.676 12.266 5.344 1 97.69 81 SER A CA 1
ATOM 618 C C . SER A 1 81 ? 4.078 12.477 5.902 1 97.69 81 SER A C 1
ATOM 620 O O . SER A 1 81 ? 5.043 12.609 5.145 1 97.69 81 SER A O 1
ATOM 622 N N . GLY A 1 82 ? 4.129 12.531 7.23 1 96.06 82 GLY A N 1
ATOM 623 C CA . GLY A 1 82 ? 5.434 12.625 7.863 1 96.06 82 GLY A CA 1
ATOM 624 C C . GLY A 1 82 ? 6.332 11.438 7.543 1 96.06 82 GLY A C 1
ATOM 625 O O . GLY A 1 82 ? 7.543 11.602 7.371 1 96.06 82 GLY A O 1
ATOM 626 N N . SER A 1 83 ? 5.746 10.25 7.469 1 94.56 83 SER A N 1
ATOM 627 C CA . SER A 1 83 ? 6.516 9.039 7.195 1 94.56 83 SER A CA 1
ATOM 628 C C . SER A 1 83 ? 7.133 9.078 5.805 1 94.56 83 SER A C 1
ATOM 630 O O . SER A 1 83 ? 8.305 8.734 5.625 1 94.56 83 SER A O 1
ATOM 632 N N . CYS A 1 84 ? 6.344 9.469 4.816 1 97.31 84 CYS A N 1
ATOM 633 C CA . CYS A 1 84 ? 6.824 9.508 3.439 1 97.31 84 CYS A CA 1
ATOM 634 C C . CYS A 1 84 ? 7.852 10.625 3.252 1 97.31 84 CYS A C 1
ATOM 636 O O . CYS A 1 84 ? 8.859 10.438 2.574 1 97.31 84 CYS A O 1
ATOM 638 N N . VAL A 1 85 ? 7.602 11.797 3.857 1 98.12 85 VAL A N 1
ATOM 639 C CA . VAL A 1 85 ? 8.547 12.906 3.791 1 98.12 85 VAL A CA 1
ATOM 640 C C . VAL A 1 85 ? 9.867 12.5 4.441 1 98.12 85 VAL A C 1
ATOM 642 O O . VAL A 1 85 ? 10.938 12.789 3.908 1 98.12 85 VAL A O 1
ATOM 645 N N . PHE A 1 86 ? 9.781 11.82 5.594 1 96.88 86 PHE A N 1
ATOM 646 C CA . PHE A 1 86 ? 10.984 11.352 6.27 1 96.88 86 PHE A CA 1
ATOM 647 C C . PHE A 1 86 ? 11.789 10.422 5.363 1 96.88 86 PHE A C 1
ATOM 649 O O . PHE A 1 86 ? 13.008 10.562 5.246 1 96.88 86 PHE A O 1
ATOM 656 N N . MET A 1 87 ? 11.102 9.461 4.734 1 96.12 87 MET A N 1
ATOM 657 C CA . MET A 1 87 ? 11.805 8.531 3.852 1 96.12 87 MET A CA 1
ATOM 658 C C . MET A 1 87 ? 12.547 9.281 2.754 1 96.12 87 MET A C 1
ATOM 660 O O . MET A 1 87 ? 13.695 8.945 2.438 1 96.12 87 MET A O 1
ATOM 664 N N . ILE A 1 88 ? 11.898 10.281 2.18 1 98.12 88 ILE A N 1
ATOM 665 C CA . ILE A 1 88 ? 12.523 11.062 1.115 1 98.12 88 ILE A CA 1
ATOM 666 C C . ILE A 1 88 ? 13.75 11.797 1.659 1 98.12 88 ILE A C 1
ATOM 668 O O . ILE A 1 88 ? 14.781 11.875 0.988 1 98.12 88 ILE A O 1
ATOM 672 N N . LYS A 1 89 ? 13.688 12.297 2.855 1 97.81 89 LYS A N 1
ATOM 673 C CA . LYS A 1 89 ? 14.828 12.969 3.471 1 97.81 89 LYS A CA 1
ATOM 674 C C . LYS A 1 89 ? 16 12.008 3.658 1 97.81 89 LYS A C 1
ATOM 676 O O . LYS A 1 89 ? 17.156 12.398 3.549 1 97.81 89 LYS A O 1
ATOM 681 N N . GLU A 1 90 ? 15.734 10.75 3.855 1 96.62 90 GLU A N 1
ATOM 682 C CA . GLU A 1 90 ? 16.766 9.742 4.078 1 96.62 90 GLU A CA 1
ATOM 683 C C . GLU A 1 90 ? 17.531 9.453 2.795 1 96.62 90 GLU A C 1
ATOM 685 O O . GLU A 1 90 ? 18.625 8.867 2.838 1 96.62 90 GLU A O 1
ATOM 690 N N . TYR A 1 91 ? 16.953 9.859 1.665 1 97.69 91 TYR A N 1
ATOM 691 C CA . TYR A 1 91 ? 17.594 9.602 0.388 1 97.69 91 TYR A CA 1
ATOM 692 C C . TYR A 1 91 ? 19.016 10.172 0.372 1 97.69 91 TYR A C 1
ATOM 694 O O . TYR A 1 91 ? 19.922 9.594 -0.239 1 97.69 91 TYR A O 1
ATOM 702 N N . LYS A 1 92 ? 19.25 11.359 1.023 1 97.5 92 LYS A N 1
ATOM 703 C CA . LYS A 1 92 ? 20.547 12.008 0.998 1 97.5 92 LYS A CA 1
ATOM 704 C C . LYS A 1 92 ? 21.625 11.102 1.586 1 97.5 92 LYS A C 1
ATOM 706 O O . LYS A 1 92 ? 22.766 11.078 1.099 1 97.5 92 LYS A O 1
ATOM 711 N N . ASP A 1 93 ? 21.312 10.344 2.66 1 96.88 93 ASP A N 1
ATOM 712 C CA . ASP A 1 93 ? 22.266 9.43 3.27 1 96.88 93 ASP A CA 1
ATOM 713 C C . ASP A 1 93 ? 22.406 8.156 2.438 1 96.88 93 ASP A C 1
ATOM 715 O O . ASP A 1 93 ? 23.516 7.621 2.297 1 96.88 93 ASP A O 1
ATOM 719 N N . ILE A 1 94 ? 21.297 7.695 1.887 1 96.19 94 ILE A N 1
ATOM 720 C CA . ILE A 1 94 ? 21.281 6.469 1.099 1 96.19 94 ILE A CA 1
ATOM 721 C C . ILE A 1 94 ? 22.125 6.648 -0.155 1 96.19 94 ILE A C 1
ATOM 723 O O . ILE A 1 94 ? 22.859 5.738 -0.553 1 96.19 94 ILE A O 1
ATOM 727 N N . PHE A 1 95 ? 22.047 7.867 -0.745 1 97.31 95 PHE A N 1
ATOM 728 C CA . PHE A 1 95 ? 22.734 8.109 -2.008 1 97.31 95 PHE A CA 1
ATOM 729 C C . PHE A 1 95 ? 23.984 8.945 -1.787 1 97.31 95 PHE A C 1
ATOM 731 O O . PHE A 1 95 ? 24.516 9.547 -2.727 1 97.31 95 PHE A O 1
ATOM 738 N N . LYS A 1 96 ? 24.531 9.039 -0.599 1 96.38 96 LYS A N 1
ATOM 739 C CA . LYS A 1 96 ? 25.594 9.953 -0.214 1 96.38 96 LYS A CA 1
ATOM 740 C C . LYS A 1 96 ? 26.812 9.781 -1.113 1 96.38 96 LYS A C 1
ATOM 742 O O . LYS A 1 96 ? 27.516 10.75 -1.403 1 96.38 96 LYS A O 1
ATOM 747 N N . ASP A 1 97 ? 27.031 8.555 -1.644 1 96.75 97 ASP A N 1
ATOM 748 C CA . ASP A 1 97 ? 28.234 8.258 -2.424 1 96.75 97 ASP A CA 1
ATOM 749 C C . ASP A 1 97 ? 27.922 8.211 -3.918 1 96.75 97 ASP A C 1
ATOM 751 O O . ASP A 1 97 ? 28.797 7.949 -4.734 1 96.75 97 ASP A O 1
ATOM 755 N N . ASP A 1 98 ? 26.703 8.391 -4.305 1 97.06 98 ASP A N 1
ATOM 756 C CA . ASP A 1 98 ? 26.312 8.422 -5.707 1 97.06 98 ASP A CA 1
ATOM 757 C C . ASP A 1 98 ? 26.547 9.805 -6.312 1 97.06 98 ASP A C 1
ATOM 759 O O . ASP A 1 98 ? 25.969 10.789 -5.852 1 97.06 98 ASP A O 1
ATOM 763 N N . PRO A 1 99 ? 27.391 9.938 -7.289 1 97.62 99 PRO A N 1
ATOM 764 C CA . PRO A 1 99 ? 27.734 11.258 -7.824 1 97.62 99 PRO A CA 1
ATOM 765 C C . PRO A 1 99 ? 26.562 11.93 -8.539 1 97.62 99 PRO A C 1
ATOM 767 O O . PRO A 1 99 ? 26.531 13.156 -8.664 1 97.62 99 PRO A O 1
ATOM 770 N N . GLU A 1 100 ? 25.656 11.18 -9.039 1 98.12 100 GLU A N 1
ATOM 771 C CA . GLU A 1 100 ? 24.516 11.734 -9.773 1 98.12 100 GLU A CA 1
ATOM 772 C C . GLU A 1 100 ? 23.344 11.992 -8.852 1 98.12 100 GLU A C 1
ATOM 774 O O . GLU A 1 100 ? 22.797 13.102 -8.82 1 98.12 100 GLU A O 1
ATOM 779 N N . TYR A 1 101 ? 23 11.039 -8.039 1 98.31 101 TYR A N 1
ATOM 780 C CA . TYR A 1 101 ? 21.766 11.125 -7.273 1 98.31 101 TYR A CA 1
ATOM 781 C C . TYR A 1 101 ? 22.016 11.703 -5.887 1 98.31 101 TYR A C 1
ATOM 783 O O . TYR A 1 101 ? 21.094 12.125 -5.199 1 98.31 101 TYR A O 1
ATOM 791 N N . GLY A 1 102 ? 23.234 11.703 -5.395 1 97.69 102 GLY A N 1
ATOM 792 C CA . GLY A 1 102 ? 23.578 12.336 -4.129 1 97.69 102 GLY A CA 1
ATOM 793 C C . GLY A 1 102 ? 23.156 13.789 -4.059 1 97.69 102 GLY A C 1
ATOM 794 O O . GLY A 1 102 ? 22.344 14.164 -3.217 1 97.69 102 GLY A O 1
ATOM 795 N N . PRO A 1 103 ? 23.719 14.578 -5.016 1 98.25 103 PRO A N 1
ATOM 796 C CA . PRO A 1 103 ? 23.359 15.992 -5.023 1 98.25 103 PRO A CA 1
ATOM 797 C C . PRO A 1 103 ? 21.859 16.219 -5.211 1 98.25 103 PRO A C 1
ATOM 799 O O . PRO A 1 103 ? 21.281 17.141 -4.613 1 98.25 103 PRO A O 1
ATOM 802 N N . LYS A 1 104 ? 21.234 15.375 -6.039 1 98.44 104 LYS A N 1
ATOM 803 C CA . LYS A 1 104 ? 19.797 15.492 -6.254 1 98.44 104 LYS A CA 1
ATOM 804 C C . LYS A 1 104 ? 19.031 15.25 -4.961 1 98.44 104 LYS A C 1
ATOM 806 O O . LYS A 1 104 ? 18.078 15.977 -4.645 1 98.44 104 LYS A O 1
ATOM 811 N N . ALA A 1 105 ? 19.406 14.211 -4.254 1 98.44 105 ALA A N 1
ATOM 812 C CA . ALA A 1 105 ? 18.766 13.859 -2.986 1 98.44 105 ALA A CA 1
ATOM 813 C C . ALA A 1 105 ? 18.953 14.977 -1.957 1 98.44 105 ALA A C 1
ATOM 815 O O . ALA A 1 105 ? 18.031 15.273 -1.189 1 98.44 105 ALA A O 1
ATOM 816 N N . ALA A 1 106 ? 20.094 15.57 -1.915 1 98.19 106 ALA A N 1
ATOM 817 C CA . ALA A 1 106 ? 20.375 16.672 -1.008 1 98.19 106 ALA A CA 1
ATOM 818 C C . ALA A 1 106 ? 19.484 17.875 -1.327 1 98.19 106 ALA A C 1
ATOM 820 O O . ALA A 1 106 ? 19 18.562 -0.419 1 98.19 106 ALA A O 1
ATOM 821 N N . GLU A 1 107 ? 19.344 18.125 -2.598 1 98.25 107 GLU A N 1
ATOM 822 C CA . GLU A 1 107 ? 18.484 19.234 -3.012 1 98.25 107 GLU A CA 1
ATOM 823 C C . GLU A 1 107 ? 17.047 19.016 -2.531 1 98.25 107 GLU A C 1
ATOM 825 O O . GLU A 1 107 ? 16.422 19.938 -1.999 1 98.25 107 GLU A O 1
ATOM 830 N N . ILE A 1 108 ? 16.531 17.859 -2.68 1 98.44 108 ILE A N 1
ATOM 831 C CA . ILE A 1 108 ? 15.156 17.547 -2.266 1 98.44 108 ILE A CA 1
ATOM 832 C C . ILE A 1 108 ? 15.031 17.703 -0.752 1 98.44 108 ILE A C 1
ATOM 834 O O . ILE A 1 108 ? 14.055 18.266 -0.258 1 98.44 108 ILE A O 1
ATOM 838 N N . ASP A 1 109 ? 16.016 17.188 -0.088 1 98.12 109 ASP A N 1
ATOM 839 C CA . ASP A 1 109 ? 16.016 17.266 1.369 1 98.12 109 ASP A CA 1
ATOM 840 C C . ASP A 1 109 ? 15.914 18.703 1.844 1 98.12 109 ASP A C 1
ATOM 842 O O . ASP A 1 109 ? 15.242 18.984 2.838 1 98.12 109 ASP A O 1
ATOM 846 N N . SER A 1 110 ? 16.484 19.609 1.144 1 97.56 110 SER A N 1
ATOM 847 C CA . SER A 1 110 ? 16.562 21.016 1.557 1 97.56 110 SER A CA 1
ATOM 848 C C . SER A 1 110 ? 15.227 21.719 1.333 1 97.56 110 SER A C 1
ATOM 850 O O . SER A 1 110 ? 15.008 22.812 1.869 1 97.56 110 SER A O 1
ATOM 852 N N . LYS A 1 111 ? 14.312 21.125 0.581 1 97.69 111 LYS A N 1
ATOM 853 C CA . LYS A 1 111 ? 13.133 21.891 0.218 1 97.69 111 LYS A CA 1
ATOM 854 C C . LYS A 1 111 ? 11.852 21.156 0.612 1 97.69 111 LYS A C 1
ATOM 856 O O . LYS A 1 111 ? 10.758 21.719 0.562 1 97.69 111 LYS A O 1
ATOM 861 N N . ILE A 1 112 ? 11.977 19.891 1.073 1 98.75 112 ILE A N 1
ATOM 862 C CA . ILE A 1 112 ? 10.766 19.109 1.289 1 98.75 112 ILE A CA 1
ATOM 863 C C . ILE A 1 112 ? 10.266 19.312 2.717 1 98.75 112 ILE A C 1
ATOM 865 O O . ILE A 1 112 ? 11.062 19.375 3.658 1 98.75 112 ILE A O 1
ATOM 869 N N . TYR A 1 113 ? 8.938 19.438 2.861 1 98.69 113 TYR A N 1
ATOM 870 C CA . TYR A 1 113 ? 8.273 19.578 4.148 1 98.69 113 TYR A CA 1
ATOM 871 C C . TYR A 1 113 ? 7.008 18.734 4.207 1 98.69 113 TYR A C 1
ATOM 873 O O . TYR A 1 113 ? 6.371 18.484 3.178 1 98.69 113 TYR A O 1
ATOM 881 N N . GLU A 1 114 ? 6.703 18.266 5.383 1 98.69 114 GLU A N 1
ATOM 882 C CA . GLU A 1 114 ? 5.352 17.766 5.625 1 98.69 114 GLU A CA 1
ATOM 883 C C . GLU A 1 114 ? 4.336 18.906 5.629 1 98.69 114 GLU A C 1
ATOM 885 O O . GLU A 1 114 ? 4.672 20.047 5.984 1 98.69 114 GLU A O 1
ATOM 890 N N . PHE A 1 115 ? 3.164 18.625 5.23 1 98.88 115 PHE A N 1
ATOM 891 C CA . PHE A 1 115 ? 2.074 19.547 4.934 1 98.88 115 PHE A CA 1
ATOM 892 C C . PHE A 1 115 ? 1.874 20.547 6.074 1 98.88 115 PHE A C 1
ATOM 894 O O . PHE A 1 115 ? 1.925 21.75 5.871 1 98.88 115 PHE A O 1
ATOM 901 N N . THR A 1 116 ? 1.687 20.109 7.305 1 98.56 116 THR A N 1
ATOM 902 C CA . THR A 1 116 ? 1.426 21 8.43 1 98.56 116 THR A CA 1
ATOM 903 C C . THR A 1 116 ? 2.68 21.781 8.805 1 98.56 116 THR A C 1
ATOM 905 O O . THR A 1 116 ? 2.594 22.953 9.164 1 98.56 116 THR A O 1
ATOM 908 N N . GLN A 1 117 ? 3.838 21.125 8.703 1 97.81 117 GLN A N 1
ATOM 909 C CA . GLN A 1 117 ? 5.109 21.812 8.914 1 97.81 117 GLN A CA 1
ATOM 910 C C . GLN A 1 117 ? 5.266 22.984 7.957 1 97.81 117 GLN A C 1
ATOM 912 O O . GLN A 1 117 ? 5.66 24.078 8.367 1 97.81 117 GLN A O 1
ATOM 917 N N . PHE A 1 118 ? 4.957 22.734 6.742 1 98.81 118 PHE A N 1
ATOM 918 C CA . PHE A 1 118 ? 5.113 23.766 5.719 1 98.81 118 PHE A CA 1
ATOM 919 C C . PHE A 1 118 ? 4.223 24.969 6.016 1 98.81 118 PHE A C 1
ATOM 921 O O . PHE A 1 118 ? 4.672 26.109 5.945 1 98.81 118 PHE A O 1
ATOM 928 N N . ILE A 1 119 ? 2.975 24.719 6.34 1 98.81 119 ILE A N 1
ATOM 929 C CA . ILE A 1 119 ? 2.004 25.781 6.59 1 98.81 119 ILE A CA 1
ATOM 930 C C . ILE A 1 119 ? 2.463 26.641 7.77 1 98.81 119 ILE A C 1
ATOM 932 O O . ILE A 1 119 ? 2.51 27.859 7.676 1 98.81 119 ILE A O 1
ATOM 936 N N . TYR A 1 120 ? 2.893 26 8.836 1 98.38 120 TYR A N 1
ATOM 937 C CA . TYR A 1 120 ? 3.168 26.703 10.086 1 98.38 120 TYR A CA 1
ATOM 938 C C . TYR A 1 120 ? 4.574 27.281 10.086 1 98.38 120 TYR A C 1
ATOM 940 O O . TYR A 1 120 ? 4.781 28.422 10.531 1 98.38 120 TYR A O 1
ATOM 948 N N . ARG A 1 121 ? 5.555 26.562 9.539 1 97.81 121 ARG A N 1
ATOM 949 C CA . ARG A 1 121 ? 6.953 26.953 9.672 1 97.81 121 ARG A CA 1
ATOM 950 C C . ARG A 1 121 ? 7.395 27.828 8.492 1 97.81 121 ARG A C 1
ATOM 952 O O . ARG A 1 121 ? 8.242 28.703 8.656 1 97.81 121 ARG A O 1
ATOM 959 N N . VAL A 1 122 ? 6.867 27.531 7.34 1 98.44 122 VAL A N 1
ATOM 960 C CA . VAL A 1 122 ? 7.355 28.203 6.137 1 98.44 122 VAL A CA 1
ATOM 961 C C . VAL A 1 122 ? 6.406 29.344 5.754 1 98.44 122 VAL A C 1
ATOM 963 O O . VAL A 1 122 ? 6.816 30.5 5.676 1 98.44 122 VAL A O 1
ATOM 966 N N . LEU A 1 123 ? 5.133 29 5.637 1 98.56 123 LEU A N 1
ATOM 967 C CA . LEU A 1 123 ? 4.172 30.016 5.234 1 98.56 123 LEU A CA 1
ATOM 968 C C . LEU A 1 123 ? 3.836 30.938 6.398 1 98.56 123 LEU A C 1
ATOM 970 O O . LEU A 1 123 ? 3.285 32.031 6.199 1 98.56 123 LEU A O 1
ATOM 974 N N . LYS A 1 124 ? 4.129 30.469 7.617 1 98.44 124 LYS A N 1
ATOM 975 C CA . LYS A 1 124 ? 3.865 31.234 8.836 1 98.44 124 LYS A CA 1
ATOM 976 C C . LYS A 1 124 ? 2.377 31.531 8.984 1 98.44 124 LYS A C 1
ATOM 978 O O . LYS A 1 124 ? 1.999 32.656 9.359 1 98.44 124 LYS A O 1
ATOM 983 N N . VAL A 1 125 ? 1.61 30.562 8.633 1 98.69 125 VAL A N 1
ATOM 984 C CA . VAL A 1 125 ? 0.167 30.641 8.828 1 98.69 125 VAL A CA 1
ATOM 985 C C . VAL A 1 125 ? -0.214 29.938 10.133 1 98.69 125 VAL A C 1
ATOM 987 O O . VAL A 1 125 ? 0.28 28.844 10.43 1 98.69 125 VAL A O 1
ATOM 990 N N . VAL A 1 126 ? -1.102 30.531 10.914 1 98.06 126 VAL A N 1
ATOM 991 C CA . VAL A 1 126 ? -1.497 29.938 12.18 1 98.06 126 VAL A CA 1
ATOM 992 C C . VAL A 1 126 ? -2.969 29.531 12.125 1 98.06 126 VAL A C 1
ATOM 994 O O . VAL A 1 126 ? -3.385 28.578 12.789 1 98.06 126 VAL A O 1
ATOM 997 N N . ASP A 1 127 ? -3.779 30.188 11.336 1 98.62 127 ASP A N 1
ATOM 998 C CA . ASP A 1 127 ? -5.195 29.891 11.117 1 98.62 127 ASP A CA 1
ATOM 999 C C . ASP A 1 127 ? -5.512 29.781 9.633 1 98.62 127 ASP A C 1
ATOM 1001 O O . ASP A 1 127 ? -5.344 30.75 8.883 1 98.62 127 ASP A O 1
ATOM 1005 N N . CYS A 1 128 ? -5.965 28.609 9.219 1 98.75 128 CYS A N 1
ATOM 1006 C CA . CYS A 1 128 ? -6.227 28.359 7.805 1 98.75 128 CYS A CA 1
ATOM 1007 C C . CYS A 1 128 ? -7.668 28.703 7.445 1 98.75 128 CYS A C 1
ATOM 1009 O O . CYS A 1 128 ? -8.102 28.469 6.316 1 98.75 128 CYS A O 1
ATOM 1011 N N . GLY A 1 129 ? -8.438 29.172 8.43 1 98.75 129 GLY A N 1
ATOM 1012 C CA . GLY A 1 129 ? -9.805 29.625 8.188 1 98.75 129 GLY A CA 1
ATOM 1013 C C . GLY A 1 129 ? -10.828 28.5 8.281 1 98.75 129 GLY A C 1
ATOM 1014 O O . GLY A 1 129 ? -11.992 28.688 7.934 1 98.75 129 GLY A O 1
ATOM 1015 N N . ALA A 1 130 ? -10.453 27.312 8.75 1 98.81 130 ALA A N 1
ATOM 1016 C CA . ALA A 1 130 ? -11.312 26.141 8.766 1 98.81 130 ALA A CA 1
ATOM 1017 C C . ALA A 1 130 ? -12.242 26.156 9.977 1 98.81 130 ALA A C 1
ATOM 1019 O O . ALA A 1 130 ? -11.914 26.75 11.008 1 98.81 130 ALA A O 1
ATOM 1020 N N . GLU A 1 131 ? -13.391 25.547 9.844 1 98.88 131 GLU A N 1
ATOM 1021 C CA . GLU A 1 131 ? -14.375 25.344 10.898 1 98.88 131 GLU A CA 1
ATOM 1022 C C . GLU A 1 131 ? -14.883 23.906 10.914 1 98.88 131 GLU A C 1
ATOM 1024 O O . GLU A 1 131 ? -15.18 23.344 9.859 1 98.88 131 GLU A O 1
ATOM 1029 N N . LEU A 1 132 ? -14.891 23.312 12.062 1 98.69 132 LEU A N 1
ATOM 1030 C CA . LEU A 1 132 ? -15.398 21.953 12.258 1 98.69 132 LEU A CA 1
ATOM 1031 C C . LEU A 1 132 ? -16.078 21.812 13.617 1 98.69 132 LEU A C 1
ATOM 1033 O O . LEU A 1 132 ? -15.391 21.781 14.648 1 98.69 132 LEU A O 1
ATOM 1037 N N . ASP A 1 133 ? -17.391 21.734 13.602 1 98.44 133 ASP A N 1
ATOM 1038 C CA . ASP A 1 133 ? -18.156 21.547 14.828 1 98.44 133 ASP A CA 1
ATOM 1039 C C . ASP A 1 133 ? -18.234 20.062 15.203 1 98.44 133 ASP A C 1
ATOM 1041 O O . ASP A 1 133 ? -19.203 19.391 14.867 1 98.44 133 ASP A O 1
ATOM 1045 N N . ALA A 1 134 ? -17.203 19.594 15.953 1 98.44 134 ALA A N 1
ATOM 1046 C CA . ALA A 1 134 ? -17.125 18.188 16.328 1 98.44 134 ALA A CA 1
ATOM 1047 C C . ALA A 1 134 ? -16.188 17.984 17.516 1 98.44 134 ALA A C 1
ATOM 1049 O O . ALA A 1 134 ? -15.25 18.766 17.719 1 98.44 134 ALA A O 1
ATOM 1050 N N . LYS A 1 135 ? -16.484 17 18.344 1 98.56 135 LYS A N 1
ATOM 1051 C CA . LYS A 1 135 ? -15.547 16.5 19.344 1 98.56 135 LYS A CA 1
ATOM 1052 C C . LYS A 1 135 ? -14.5 15.586 18.703 1 98.56 135 LYS A C 1
ATOM 1054 O O . LYS A 1 135 ? -14.844 14.562 18.109 1 98.56 135 LYS A O 1
ATOM 1059 N N . VAL A 1 136 ? -13.242 15.984 18.844 1 98.44 136 VAL A N 1
ATOM 1060 C CA . VAL A 1 136 ? -12.211 15.25 18.125 1 98.44 136 VAL A CA 1
ATOM 1061 C C . VAL A 1 136 ? -11.094 14.844 19.078 1 98.44 136 VAL A C 1
ATOM 1063 O O . VAL A 1 136 ? -10.961 15.422 20.172 1 98.44 136 VAL A O 1
ATOM 1066 N N . THR A 1 137 ? -10.367 13.789 18.75 1 97.94 137 THR A N 1
ATOM 1067 C CA . THR A 1 137 ? -9.062 13.484 19.328 1 97.94 137 THR A CA 1
ATOM 1068 C C . THR A 1 137 ? -8.023 13.266 18.234 1 97.94 137 THR A C 1
ATOM 1070 O O . THR A 1 137 ? -8.359 13.227 17.047 1 97.94 137 THR A O 1
ATOM 1073 N N . VAL A 1 138 ? -6.746 13.328 18.625 1 97.06 138 VAL A N 1
ATOM 1074 C CA . VAL A 1 138 ? -5.699 13.414 17.609 1 97.06 138 VAL A CA 1
ATOM 1075 C C . VAL A 1 138 ? -4.664 12.32 17.859 1 97.06 138 VAL A C 1
ATOM 1077 O O . VAL A 1 138 ? -4.113 12.203 18.953 1 97.06 138 VAL A O 1
ATOM 1080 N N . HIS A 1 139 ? -4.453 11.461 16.812 1 95.62 139 HIS A N 1
ATOM 1081 C CA . HIS A 1 139 ? -3.305 10.562 16.828 1 95.62 139 HIS A CA 1
ATOM 1082 C C . HIS A 1 139 ? -2.025 11.297 16.438 1 95.62 139 HIS A C 1
ATOM 1084 O O . HIS A 1 139 ? -1.937 11.875 15.359 1 95.62 139 HIS A O 1
ATOM 1090 N N . ARG A 1 140 ? -1.075 11.258 17.297 1 92.12 140 ARG A N 1
ATOM 1091 C CA . ARG A 1 140 ? 0.235 11.844 17.031 1 92.12 140 ARG A CA 1
ATOM 1092 C C . ARG A 1 140 ? 1.162 10.836 16.375 1 92.12 140 ARG A C 1
ATOM 1094 O O . ARG A 1 140 ? 1.5 9.805 16.953 1 92.12 140 ARG A O 1
ATOM 1101 N N . SER A 1 141 ? 1.519 11.117 15.211 1 90.25 141 SER A N 1
ATOM 1102 C CA . SER A 1 141 ? 2.365 10.227 14.422 1 90.25 141 SER A CA 1
ATOM 1103 C C . SER A 1 141 ? 3.781 10.172 14.984 1 90.25 141 SER A C 1
ATOM 1105 O O . SER A 1 141 ? 4.41 11.203 15.211 1 90.25 141 SER A O 1
ATOM 1107 N N . CYS A 1 142 ? 4.289 8.953 15.156 1 88.38 142 CYS A N 1
ATOM 1108 C CA . CYS A 1 142 ? 5.66 8.773 15.617 1 88.38 142 CYS A CA 1
ATOM 1109 C C . CYS A 1 142 ? 6.656 9.266 14.578 1 88.38 142 CYS A C 1
ATOM 1111 O O . CYS A 1 142 ? 7.73 9.766 14.922 1 88.38 142 CYS A O 1
ATOM 1113 N N . HIS A 1 143 ? 6.293 9.188 13.359 1 88.88 143 HIS A N 1
ATOM 1114 C CA . HIS A 1 143 ? 7.207 9.633 12.312 1 88.88 143 HIS A CA 1
ATOM 1115 C C . HIS A 1 143 ? 7.285 11.156 12.258 1 88.88 143 HIS A C 1
ATOM 1117 O O . HIS A 1 143 ? 8.352 11.719 12 1 88.88 143 HIS A O 1
ATOM 1123 N N . MET A 1 144 ? 6.199 11.773 12.516 1 90.31 144 MET A N 1
ATOM 1124 C CA . MET A 1 144 ? 6.184 13.234 12.555 1 90.31 144 MET A CA 1
ATOM 1125 C C . MET A 1 144 ? 7.035 13.75 13.711 1 90.31 144 MET A C 1
ATOM 1127 O O . MET A 1 144 ? 7.809 14.695 13.547 1 90.31 144 MET A O 1
ATOM 1131 N N . THR A 1 145 ? 6.902 13.062 14.805 1 90.31 145 THR A N 1
ATOM 1132 C CA . THR A 1 145 ? 7.52 13.578 16.031 1 90.31 145 THR A CA 1
ATOM 1133 C C . THR A 1 145 ? 8.969 13.109 16.141 1 90.31 145 THR A C 1
ATOM 1135 O O . THR A 1 145 ? 9.898 13.914 16.078 1 90.31 145 THR A O 1
ATOM 1138 N N . ARG A 1 146 ? 9.195 11.852 16.062 1 86.44 146 ARG A N 1
ATOM 1139 C CA . ARG A 1 146 ? 10.508 11.297 16.375 1 86.44 146 ARG A CA 1
ATOM 1140 C C . ARG A 1 146 ? 11.453 11.414 15.188 1 86.44 146 ARG A C 1
ATOM 1142 O O . ARG A 1 146 ? 12.648 11.672 15.352 1 86.44 146 ARG A O 1
ATOM 1149 N N . LEU A 1 147 ? 10.938 11.273 14.062 1 88.94 147 LEU A N 1
ATOM 1150 C CA . LEU A 1 147 ? 11.828 11.18 12.914 1 88.94 147 LEU A CA 1
ATOM 1151 C C . LEU A 1 147 ? 11.977 12.539 12.227 1 88.94 147 LEU A C 1
ATOM 1153 O O . LEU A 1 147 ? 13.094 13.008 12.016 1 88.94 147 LEU A O 1
ATOM 1157 N N . ILE A 1 148 ? 10.852 13.227 11.969 1 91.94 148 ILE A N 1
ATOM 1158 C CA . ILE A 1 148 ? 10.875 14.539 11.328 1 91.94 148 ILE A CA 1
ATOM 1159 C C . ILE A 1 148 ? 11.211 15.609 12.35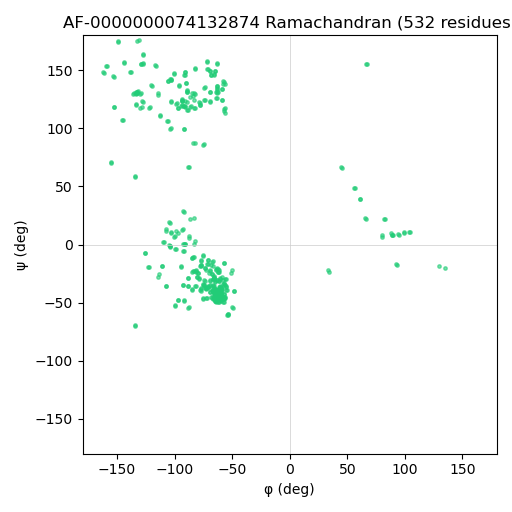9 1 91.94 148 ILE A C 1
ATOM 1161 O O . ILE A 1 148 ? 11.703 16.688 12.016 1 91.94 148 ILE A O 1
ATOM 1165 N N . GLY A 1 149 ? 10.859 15.344 13.625 1 91.38 149 GLY A N 1
ATOM 1166 C CA . GLY A 1 149 ? 11.133 16.281 14.703 1 91.38 149 GLY A CA 1
ATOM 1167 C C . GLY A 1 149 ? 10.094 17.391 14.805 1 91.38 149 GLY A C 1
ATOM 1168 O O . GLY A 1 149 ? 10.398 18.484 15.266 1 91.38 149 GLY A O 1
ATOM 1169 N N . GLU A 1 150 ? 8.906 17.188 14.289 1 94.12 150 GLU A N 1
ATOM 1170 C CA . GLU A 1 150 ? 7.816 18.156 14.367 1 94.12 150 GLU A CA 1
ATOM 1171 C C . GLU A 1 150 ? 6.684 17.641 15.25 1 94.12 150 GLU A C 1
ATOM 1173 O O . GLU A 1 150 ? 5.91 16.766 14.828 1 94.12 150 GLU A O 1
ATOM 1178 N N . ARG A 1 151 ? 6.496 18.234 16.344 1 90.69 151 ARG A N 1
ATOM 1179 C CA . ARG A 1 151 ? 5.477 17.797 17.297 1 90.69 151 ARG A CA 1
ATOM 1180 C C . ARG A 1 151 ? 4.344 18.812 17.391 1 90.69 151 ARG A C 1
ATOM 1182 O O . ARG A 1 151 ? 3.24 18.484 17.828 1 90.69 151 ARG A O 1
ATOM 1189 N N . THR A 1 152 ? 4.566 20.031 16.953 1 93 152 THR A N 1
ATOM 1190 C CA . THR A 1 152 ? 3.725 21.141 17.391 1 93 152 THR A CA 1
ATOM 1191 C C . THR A 1 152 ? 2.801 21.594 16.266 1 93 152 THR A C 1
ATOM 1193 O O . THR A 1 152 ? 1.624 21.875 16.484 1 93 152 THR A O 1
ATOM 1196 N N . ALA A 1 153 ? 3.254 21.562 15.016 1 96.31 153 ALA A N 1
ATOM 1197 C CA . ALA A 1 153 ? 2.57 22.219 13.898 1 96.31 153 ALA A CA 1
ATOM 1198 C C . ALA A 1 153 ? 1.156 21.672 13.727 1 96.31 153 ALA A C 1
ATOM 1200 O O . ALA A 1 153 ? 0.192 22.438 13.648 1 96.31 153 ALA A O 1
ATOM 1201 N N . PRO A 1 154 ? 0.997 20.328 13.75 1 96.31 154 PRO A N 1
ATOM 1202 C CA . PRO A 1 154 ? -0.364 19.812 13.578 1 96.31 154 PRO A CA 1
ATOM 1203 C C . PRO A 1 154 ? -1.318 20.281 14.672 1 96.31 154 PRO A C 1
ATOM 1205 O O . PRO A 1 154 ? -2.463 20.641 14.383 1 96.31 154 PRO A O 1
ATOM 1208 N N . PHE A 1 155 ? -0.874 20.391 15.875 1 95.44 155 PHE A N 1
ATOM 1209 C CA . PHE A 1 155 ? -1.728 20.719 17.016 1 95.44 155 PHE A CA 1
ATOM 1210 C C . PHE A 1 155 ? -2.031 22.219 17.031 1 95.44 155 PHE A C 1
ATOM 1212 O O . PHE A 1 155 ? -3.158 22.625 17.328 1 95.44 155 PHE A O 1
ATOM 1219 N N . VAL A 1 156 ? -1.029 23.047 16.703 1 95.62 156 VAL A N 1
ATOM 1220 C CA . VAL A 1 156 ? -1.251 24.484 16.641 1 95.62 156 VAL A CA 1
ATOM 1221 C C . VAL A 1 156 ? -2.32 24.812 15.594 1 95.62 156 VAL A C 1
ATOM 1223 O O . VAL A 1 156 ? -3.248 25.578 15.859 1 95.62 156 VAL A O 1
ATOM 1226 N N . LEU A 1 157 ? -2.193 24.203 14.453 1 97.88 157 LEU A N 1
ATOM 1227 C CA . LEU A 1 157 ? -3.141 24.453 13.375 1 97.88 157 LEU A CA 1
ATOM 1228 C C . LEU A 1 157 ? -4.539 23.969 13.75 1 97.88 157 LEU A C 1
ATOM 1230 O O . LEU A 1 157 ? -5.527 24.656 13.484 1 97.88 157 LEU A O 1
ATOM 1234 N N . LEU A 1 158 ? -4.625 22.812 14.406 1 97.38 158 LEU A N 1
ATOM 1235 C CA . LEU A 1 158 ? -5.91 22.25 14.812 1 97.38 158 LEU A CA 1
ATOM 1236 C C . LEU A 1 158 ? -6.57 23.141 15.867 1 97.38 158 LEU A C 1
ATOM 1238 O O . LEU A 1 158 ? -7.793 23.312 15.875 1 97.38 158 LEU A O 1
ATOM 1242 N N . ASP A 1 159 ? -5.773 23.719 16.766 1 95.19 159 ASP A N 1
ATOM 1243 C CA . ASP A 1 159 ? -6.293 24.547 17.844 1 95.19 159 ASP A CA 1
ATOM 1244 C C . ASP A 1 159 ? -6.922 25.828 17.312 1 95.19 159 ASP A C 1
ATOM 1246 O O . ASP A 1 159 ? -7.664 26.516 18.031 1 95.19 159 ASP A O 1
ATOM 1250 N N . HIS A 1 160 ? -6.668 26.141 16.109 1 97.25 160 HIS A N 1
ATOM 1251 C CA . HIS A 1 160 ? -7.203 27.375 15.516 1 97.25 160 HIS A CA 1
ATOM 1252 C C . HIS A 1 160 ? -8.359 27.062 14.578 1 97.25 160 HIS A C 1
ATOM 1254 O O . HIS A 1 160 ? -8.875 27.969 13.914 1 97.25 160 HIS A O 1
ATOM 1260 N N . VAL A 1 161 ? -8.719 25.812 14.391 1 98.5 161 VAL A N 1
ATOM 1261 C CA . VAL A 1 161 ? -9.938 25.453 13.672 1 98.5 161 VAL A CA 1
ATOM 1262 C C . VAL A 1 161 ? -11.156 25.844 14.508 1 98.5 161 VAL A C 1
ATOM 1264 O O . VAL A 1 161 ? -11.289 25.438 15.656 1 98.5 161 VAL A O 1
ATOM 1267 N N . LYS A 1 162 ? -12 26.641 13.953 1 98.5 162 LYS A N 1
ATOM 1268 C CA . LYS A 1 162 ? -13.156 27.156 14.672 1 98.5 162 LYS A CA 1
ATOM 1269 C C . LYS A 1 162 ? -14.109 26.047 15.086 1 98.5 162 LYS A C 1
ATOM 1271 O O . LYS A 1 162 ? -14.391 25.141 14.305 1 98.5 162 LYS A O 1
ATOM 1276 N N . ASP A 1 163 ? -14.539 26 16.359 1 98.44 163 ASP A N 1
ATOM 1277 C CA . ASP A 1 163 ? -15.633 25.219 16.938 1 98.44 163 ASP A CA 1
ATOM 1278 C C . ASP A 1 163 ? -15.211 23.781 17.203 1 98.44 163 ASP A C 1
ATOM 1280 O O . ASP A 1 163 ? -16.031 22.953 17.609 1 98.44 163 ASP A O 1
ATOM 1284 N N . ILE A 1 164 ? -13.93 23.469 17.016 1 97.31 164 ILE A N 1
ATOM 1285 C CA . ILE A 1 164 ? -13.469 22.125 17.328 1 97.31 164 ILE A CA 1
ATOM 1286 C C . ILE A 1 164 ? -13.398 21.953 18.844 1 97.31 164 ILE A C 1
ATOM 1288 O O . ILE A 1 164 ? -13.031 22.875 19.578 1 97.31 164 ILE A O 1
ATOM 1292 N N . GLU A 1 165 ? -13.867 20.875 19.344 1 97.75 165 GLU A N 1
ATOM 1293 C CA . GLU A 1 165 ? -13.617 20.438 20.719 1 97.75 165 GLU A CA 1
ATOM 1294 C C . GLU A 1 165 ? -12.586 19.312 20.766 1 97.75 165 GLU A C 1
ATOM 1296 O O . GLU A 1 165 ? -12.922 18.141 20.609 1 97.75 165 GLU A O 1
ATOM 1301 N N . ARG A 1 166 ? -11.398 19.641 21.062 1 96.31 166 ARG A N 1
ATOM 1302 C CA . ARG A 1 166 ? -10.32 18.656 21.047 1 96.31 166 ARG A CA 1
ATOM 1303 C C . ARG A 1 166 ? -10.117 18.062 22.438 1 96.31 166 ARG A C 1
ATOM 1305 O O . ARG A 1 166 ? -9.883 18.781 23.406 1 96.31 166 ARG A O 1
ATOM 1312 N N . VAL A 1 167 ? -10.188 16.781 22.484 1 96.5 167 VAL A N 1
ATOM 1313 C CA . VAL A 1 167 ? -9.93 16.031 23.719 1 96.5 167 VAL A CA 1
ATOM 1314 C C . VAL A 1 167 ? -8.547 15.398 23.672 1 96.5 167 VAL A C 1
ATOM 1316 O O . VAL A 1 167 ? -8.227 14.664 22.734 1 96.5 167 VAL A O 1
ATOM 1319 N N . PRO A 1 168 ? -7.699 15.711 24.641 1 94.69 168 PRO A N 1
ATOM 1320 C CA . PRO A 1 168 ? -6.375 15.078 24.656 1 94.69 168 PRO A CA 1
ATOM 1321 C C . PRO A 1 168 ? -6.449 13.555 24.688 1 94.69 168 PRO A C 1
ATOM 1323 O O . PRO A 1 168 ? -7.309 12.984 25.359 1 94.69 168 PRO A O 1
ATOM 1326 N N . LEU A 1 169 ? -5.582 12.953 23.953 1 95.12 169 LEU A N 1
ATOM 1327 C CA . LEU A 1 169 ? -5.508 11.492 23.906 1 95.12 169 LEU A CA 1
ATOM 1328 C C . LEU A 1 169 ? -4.508 10.969 24.938 1 95.12 169 LEU A C 1
ATOM 1330 O O . LEU A 1 169 ? -3.318 11.289 24.859 1 95.12 169 LEU A O 1
ATOM 1334 N N . LYS A 1 170 ? -5.016 10.188 25.828 1 93.56 170 LYS A N 1
ATOM 1335 C CA . LYS A 1 170 ? -4.129 9.57 26.812 1 93.56 170 LYS A CA 1
ATOM 1336 C C . LYS A 1 170 ? -3.057 8.727 26.125 1 93.56 170 LYS A C 1
ATOM 1338 O O . LYS A 1 170 ? -3.346 7.992 25.172 1 93.56 170 LYS A O 1
ATOM 1343 N N . ASN A 1 171 ? -1.777 8.852 26.531 1 89.69 171 ASN A N 1
ATOM 1344 C CA . ASN A 1 171 ? -0.646 8.141 25.953 1 89.69 171 ASN A CA 1
ATOM 1345 C C . ASN A 1 171 ? -0.539 8.383 24.453 1 89.69 171 ASN A C 1
ATOM 1347 O O . ASN A 1 171 ? -0.422 7.434 23.672 1 89.69 171 ASN A O 1
ATOM 1351 N N . VAL A 1 172 ? -0.606 9.609 24.094 1 88.06 172 VAL A N 1
ATOM 1352 C CA . VAL A 1 172 ? -0.661 10.07 22.719 1 88.06 172 VAL A CA 1
ATOM 1353 C C . VAL A 1 172 ? 0.556 9.562 21.953 1 88.06 172 VAL A C 1
ATOM 1355 O O . VAL A 1 172 ? 0.516 9.43 20.719 1 88.06 172 VAL A O 1
ATOM 1358 N N . GLN A 1 173 ? 1.606 9.094 22.641 1 83.19 173 GLN A N 1
ATOM 1359 C CA . GLN A 1 173 ? 2.863 8.672 22.031 1 83.19 173 GLN A CA 1
ATOM 1360 C C . GLN A 1 173 ? 2.785 7.219 21.562 1 83.19 173 GLN A C 1
ATOM 1362 O O . GLN A 1 173 ? 3.658 6.754 20.828 1 83.19 173 GLN A O 1
ATOM 1367 N N . LEU A 1 174 ? 1.697 6.535 22 1 81.12 174 LEU A N 1
ATOM 1368 C CA . LEU A 1 174 ? 1.581 5.148 21.562 1 81.12 174 LEU A CA 1
ATOM 1369 C C . LEU A 1 174 ? 1.437 5.059 20.047 1 81.12 174 LEU A C 1
ATOM 1371 O O . LEU A 1 174 ? 0.721 5.855 19.438 1 81.12 174 LEU A O 1
A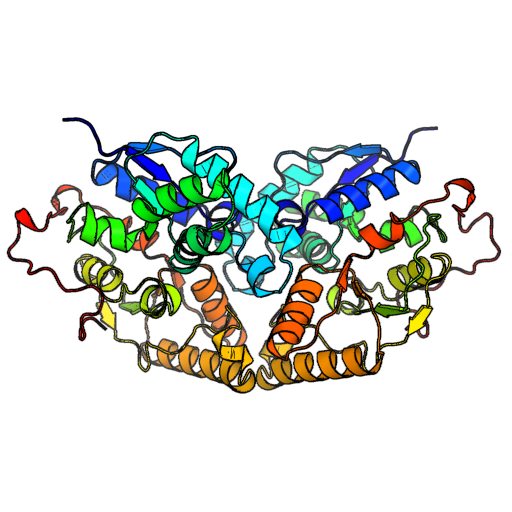TOM 1375 N N . CYS A 1 175 ? 2.172 4.098 19.484 1 80.31 175 CYS A N 1
ATOM 1376 C CA . CYS A 1 175 ? 2.217 3.912 18.031 1 80.31 175 CYS A CA 1
ATOM 1377 C C . CYS A 1 175 ? 0.905 3.334 17.516 1 80.31 175 CYS A C 1
ATOM 1379 O O . CYS A 1 175 ? 0.152 2.719 18.281 1 80.31 175 CYS A O 1
ATOM 1381 N N . CYS A 1 176 ? 0.673 3.582 16.234 1 81.75 176 CYS A N 1
ATOM 1382 C CA . CYS A 1 176 ? -0.531 3.068 15.602 1 81.75 176 CYS A CA 1
ATOM 1383 C C . CYS A 1 176 ? -0.392 1.583 15.289 1 81.75 176 CYS A C 1
ATOM 1385 O O . CYS A 1 176 ? -1.377 0.918 14.961 1 81.75 176 CYS A O 1
ATOM 1387 N N . GLY A 1 177 ? 0.776 1.047 15.273 1 72.81 177 GLY A N 1
ATOM 1388 C CA . GLY A 1 177 ? 1.002 -0.367 15.016 1 72.81 177 GLY A CA 1
ATOM 1389 C C . GLY A 1 177 ? 1.27 -0.676 13.555 1 72.81 177 GLY A C 1
ATOM 1390 O O . GLY A 1 177 ? 1.562 -1.819 13.203 1 72.81 177 GLY A O 1
ATOM 1391 N N . PHE A 1 178 ? 1.022 0.07 12.5 1 67.38 178 PHE A N 1
ATOM 1392 C CA . PHE A 1 178 ? 1.149 -0.179 11.07 1 67.38 178 PHE A CA 1
ATOM 1393 C C . PHE A 1 178 ? 2.609 -0.39 10.688 1 67.38 178 PHE A C 1
ATOM 1395 O O . PHE A 1 178 ? 2.92 -1.247 9.859 1 67.38 178 PHE A O 1
ATOM 1402 N N . GLY A 1 179 ? 3.619 0.384 11.18 1 60.16 179 GLY A N 1
ATOM 1403 C CA . GLY A 1 179 ? 5 0.436 10.727 1 60.16 179 GLY A CA 1
ATOM 1404 C C . GLY A 1 179 ? 5.887 -0.599 11.391 1 60.16 179 GLY A C 1
ATOM 1405 O O . GLY A 1 179 ? 7.016 -0.827 10.953 1 60.16 179 GLY A O 1
ATOM 1406 N N . GLY A 1 180 ? 5.27 -1.676 11.922 1 51.38 180 GLY A N 1
ATOM 1407 C CA . GLY A 1 180 ? 6.02 -2.768 12.516 1 51.38 180 GLY A CA 1
ATOM 1408 C C . GLY A 1 180 ? 7.297 -2.311 13.203 1 51.38 180 GLY A C 1
ATOM 1409 O O . GLY A 1 180 ? 8.062 -3.131 13.719 1 51.38 180 GLY A O 1
ATOM 1410 N N . THR A 1 181 ? 7.82 -1.116 12.812 1 44.31 181 THR A N 1
ATOM 1411 C CA . THR A 1 181 ? 9.172 -0.771 13.25 1 44.31 181 THR A CA 1
ATOM 1412 C C . THR A 1 181 ? 9.289 -0.87 14.766 1 44.31 181 THR A C 1
ATOM 1414 O O . THR A 1 181 ? 10.266 -1.413 15.281 1 44.31 181 THR A O 1
ATOM 1417 N N . PHE A 1 182 ? 8.531 -0.112 15.445 1 42.44 182 PHE A N 1
ATOM 1418 C CA . PHE A 1 182 ? 8.695 -0.156 16.891 1 42.44 182 PHE A CA 1
ATOM 1419 C C . PHE A 1 182 ? 8.469 -1.568 17.422 1 42.44 182 PHE A C 1
ATOM 1421 O O . PHE A 1 182 ? 9.039 -1.951 18.438 1 42.44 182 PHE A O 1
ATOM 1428 N N . SER A 1 183 ? 7.617 -2.332 16.672 1 44.44 183 SER A N 1
ATOM 1429 C CA . SER A 1 183 ? 7.168 -3.658 17.078 1 44.44 183 SER A CA 1
ATOM 1430 C C . SER A 1 183 ? 8.289 -4.684 16.953 1 44.44 183 SER A C 1
ATOM 1432 O O . SER A 1 183 ? 8.148 -5.816 17.422 1 44.44 183 SER A O 1
ATOM 1434 N N . ALA A 1 184 ? 9.266 -4.352 16.109 1 46.88 184 ALA A N 1
ATOM 1435 C CA . ALA A 1 184 ? 10.266 -5.359 15.781 1 46.88 184 ALA A CA 1
ATOM 1436 C C . ALA A 1 184 ? 10.938 -5.902 17.031 1 46.88 184 ALA A C 1
ATOM 1438 O O . ALA A 1 184 ? 11.297 -7.078 17.094 1 46.88 184 ALA A O 1
ATOM 1439 N N . LYS A 1 185 ? 11.164 -5.09 18.094 1 47.69 185 LYS A N 1
ATOM 1440 C CA . LYS A 1 185 ? 11.883 -5.68 19.219 1 47.69 185 LYS A CA 1
ATOM 1441 C C . LYS A 1 185 ? 10.938 -6.445 20.141 1 47.69 185 LYS A C 1
ATOM 1443 O O . LYS A 1 185 ? 11.367 -7.305 20.906 1 47.69 185 LYS A O 1
ATOM 1448 N N . ARG A 1 186 ? 9.688 -6.105 20.094 1 53.06 186 ARG A N 1
ATOM 1449 C CA . ARG A 1 186 ? 8.719 -6.789 20.953 1 53.06 186 ARG A CA 1
ATOM 1450 C C . ARG A 1 186 ? 7.316 -6.711 20.359 1 53.06 186 ARG A C 1
ATOM 1452 O O . ARG A 1 186 ? 6.465 -5.969 20.859 1 53.06 186 ARG A O 1
ATOM 1459 N N . PRO A 1 187 ? 7.109 -7.484 19.203 1 53.06 187 PRO A N 1
ATOM 1460 C CA . PRO A 1 187 ? 5.848 -7.402 18.469 1 53.06 187 PRO A CA 1
ATOM 1461 C C . PRO A 1 187 ? 4.621 -7.52 19.359 1 53.06 187 PRO A C 1
ATOM 1463 O O . PRO A 1 187 ? 3.59 -6.906 19.094 1 53.06 187 PRO A O 1
ATOM 1466 N N . GLU A 1 188 ? 4.762 -8.445 20.328 1 55.47 188 GLU A N 1
ATOM 1467 C CA . GLU A 1 188 ? 3.682 -8.523 21.312 1 55.47 188 GLU A CA 1
ATOM 1468 C C . GLU A 1 188 ? 3.348 -7.141 21.875 1 55.47 188 GLU A C 1
ATOM 1470 O O . GLU A 1 188 ? 2.189 -6.859 22.188 1 55.47 188 GLU A O 1
ATOM 1475 N N . LEU A 1 189 ? 4.305 -6.348 21.734 1 57.97 189 LEU A N 1
ATOM 1476 C CA . LEU A 1 189 ? 4.117 -5.016 22.297 1 57.97 189 LEU A CA 1
ATOM 1477 C C . LEU A 1 189 ? 3.352 -4.121 21.328 1 57.97 189 LEU A C 1
ATOM 1479 O O . LEU A 1 189 ? 2.494 -3.34 21.75 1 57.97 189 LEU A O 1
ATOM 1483 N N . SER A 1 190 ? 3.438 -4.52 20.031 1 61.78 190 SER A N 1
ATOM 1484 C CA . SER A 1 190 ? 2.777 -3.646 19.062 1 61.78 190 SER A CA 1
ATOM 1485 C C . SER A 1 190 ? 1.263 -3.811 19.109 1 61.78 190 SER A C 1
ATOM 1487 O O . SER A 1 190 ? 0.525 -2.824 19.125 1 61.78 190 SER A O 1
ATOM 1489 N N . VAL A 1 191 ? 0.814 -5.055 19.125 1 64.56 191 VAL A N 1
ATOM 1490 C CA . VAL A 1 191 ? -0.622 -5.309 19.156 1 64.56 191 VAL A CA 1
ATOM 1491 C C . VAL A 1 191 ? -1.22 -4.754 20.453 1 64.56 191 VAL A C 1
ATOM 1493 O O . VAL A 1 191 ? -2.291 -4.145 20.438 1 64.56 191 VAL A O 1
ATOM 1496 N N . GLU A 1 192 ? -0.494 -4.938 21.438 1 72.81 192 GLU A N 1
ATOM 1497 C CA . GLU A 1 192 ? -0.956 -4.406 22.719 1 72.81 192 GLU A CA 1
ATOM 1498 C C . GLU A 1 192 ? -0.992 -2.883 22.703 1 72.81 192 GLU A C 1
ATOM 1500 O O . GLU A 1 192 ? -1.885 -2.27 23.297 1 72.81 192 GLU A O 1
ATOM 1505 N N . MET A 1 193 ? -0.127 -2.408 21.906 1 76.38 193 MET A N 1
ATOM 1506 C CA . MET A 1 193 ? -0.043 -0.952 21.828 1 76.38 193 MET A CA 1
ATOM 1507 C C . MET A 1 193 ? -1.242 -0.376 21.094 1 76.38 193 MET A C 1
ATOM 1509 O O . MET A 1 193 ? -1.818 0.628 21.516 1 76.38 193 MET A O 1
ATOM 1513 N N . VAL A 1 194 ? -1.699 -1.071 20.047 1 82.88 194 VAL A N 1
ATOM 1514 C CA . VAL A 1 194 ? -2.814 -0.542 19.281 1 82.88 194 VAL A CA 1
ATOM 1515 C C . VAL A 1 194 ? -4.117 -0.735 20.047 1 82.88 194 VAL A C 1
ATOM 1517 O O . VAL A 1 194 ? -5.008 0.117 20 1 82.88 194 VAL A O 1
ATOM 1520 N N . ASP A 1 195 ? -4.176 -1.839 20.781 1 86.31 195 ASP A N 1
ATOM 1521 C CA . ASP A 1 195 ? -5.367 -2.068 21.594 1 86.31 195 ASP A CA 1
ATOM 1522 C C . ASP A 1 195 ? -5.512 -0.991 22.672 1 86.31 195 ASP A C 1
ATOM 1524 O O . ASP A 1 195 ? -6.613 -0.496 22.906 1 86.31 195 ASP A O 1
ATOM 1528 N N . GLU A 1 196 ? -4.434 -0.701 23.281 1 90 196 GLU A N 1
ATOM 1529 C CA . GLU A 1 196 ? -4.453 0.371 24.266 1 90 196 GLU A CA 1
ATOM 1530 C C . GLU A 1 196 ? -4.816 1.708 23.625 1 90 196 GLU A C 1
ATOM 1532 O O . GLU A 1 196 ? -5.578 2.488 24.203 1 90 196 GLU A O 1
ATOM 1537 N N . LYS A 1 197 ? -4.309 1.928 22.5 1 92.38 197 LYS A N 1
ATOM 1538 C CA . LYS A 1 197 ? -4.625 3.15 21.766 1 92.38 197 LYS A CA 1
ATOM 1539 C C . LYS A 1 197 ? -6.117 3.236 21.453 1 92.38 197 LYS A C 1
ATOM 1541 O O . LYS A 1 197 ? -6.73 4.293 21.625 1 92.38 197 LYS A O 1
ATOM 1546 N N . VAL A 1 198 ? -6.664 2.156 20.984 1 94.25 198 VAL A N 1
ATOM 1547 C CA . VAL A 1 198 ? -8.086 2.094 20.656 1 94.25 198 VAL A CA 1
ATOM 1548 C C . VAL A 1 198 ? -8.914 2.391 21.906 1 94.25 198 VAL A C 1
ATOM 1550 O O . VAL A 1 198 ? -9.852 3.193 21.859 1 94.25 198 VAL A O 1
ATOM 1553 N N . LYS A 1 199 ? -8.539 1.76 23.016 1 95.5 199 LYS A N 1
ATOM 1554 C CA . LYS A 1 199 ? -9.258 1.992 24.266 1 95.5 199 LYS A CA 1
ATOM 1555 C C . LYS A 1 199 ? -9.203 3.463 24.672 1 95.5 199 LYS A C 1
ATOM 1557 O O . LYS A 1 199 ? -10.211 4.043 25.062 1 95.5 199 LYS A O 1
ATOM 1562 N N . ASN A 1 200 ? -8.047 4.023 24.562 1 96.81 200 ASN A N 1
ATOM 1563 C CA . ASN A 1 200 ? -7.871 5.43 24.906 1 96.81 200 ASN A CA 1
ATOM 1564 C C . ASN A 1 200 ? -8.734 6.336 24.031 1 96.81 200 ASN A C 1
ATOM 1566 O O . ASN A 1 200 ? -9.281 7.328 24.5 1 96.81 200 ASN A O 1
ATOM 1570 N N . ILE A 1 201 ? -8.812 5.992 22.75 1 97.81 201 ILE A N 1
ATOM 1571 C CA . ILE A 1 201 ? -9.625 6.773 21.828 1 97.81 201 ILE A CA 1
ATOM 1572 C C . ILE A 1 201 ? -11.102 6.66 22.203 1 97.81 201 ILE A C 1
ATOM 1574 O O . ILE A 1 201 ? -11.812 7.664 22.266 1 97.81 201 ILE A O 1
ATOM 1578 N N . VAL A 1 202 ? -11.531 5.457 22.469 1 97.88 202 VAL A N 1
ATOM 1579 C CA . VAL A 1 202 ? -12.922 5.207 22.844 1 97.88 202 VAL A CA 1
ATOM 1580 C C . VAL A 1 202 ? -13.258 6 24.109 1 97.88 202 VAL A C 1
ATOM 1582 O O . VAL A 1 202 ? -14.336 6.59 24.203 1 97.88 202 VAL A O 1
ATOM 1585 N N . ASP A 1 203 ? -12.344 6.082 25.031 1 97.88 203 ASP A N 1
ATOM 1586 C CA . ASP A 1 203 ? -12.547 6.746 26.312 1 97.88 203 ASP A CA 1
ATOM 1587 C C . ASP A 1 203 ? -12.727 8.25 26.125 1 97.88 203 ASP A C 1
ATOM 1589 O O . ASP A 1 203 ? -13.25 8.93 27.016 1 97.88 203 ASP A O 1
ATOM 1593 N N . THR A 1 204 ? -12.328 8.805 25.016 1 97.62 204 THR A N 1
ATOM 1594 C CA . THR A 1 204 ? -12.461 10.234 24.781 1 97.62 204 THR A CA 1
ATOM 1595 C C . THR A 1 204 ? -13.891 10.578 24.359 1 97.62 204 THR A C 1
ATOM 1597 O O . THR A 1 204 ? -14.297 11.742 24.406 1 97.62 204 THR A O 1
ATOM 1600 N N . ASP A 1 205 ? -14.625 9.648 23.797 1 97.88 205 ASP A N 1
ATOM 1601 C CA . ASP A 1 205 ? -15.953 9.828 23.219 1 97.88 205 ASP A CA 1
ATOM 1602 C C . ASP A 1 205 ? -15.898 10.75 22 1 97.88 205 ASP A C 1
ATOM 1604 O O . ASP A 1 205 ? -16.875 11.453 21.719 1 97.88 205 ASP A O 1
ATOM 1608 N N . ALA A 1 206 ? -14.727 10.812 21.438 1 98.31 206 ALA A N 1
ATOM 1609 C CA . ALA A 1 206 ? -14.578 11.633 20.25 1 98.31 206 ALA A CA 1
ATOM 1610 C C . ALA A 1 206 ? -15.414 11.086 19.094 1 98.31 206 ALA A C 1
ATOM 1612 O O . ALA A 1 206 ? -15.57 9.867 18.953 1 98.31 206 ALA A O 1
ATOM 1613 N N . GLU A 1 207 ? -15.867 11.977 18.25 1 98.12 207 GLU A N 1
ATOM 1614 C CA . GLU A 1 207 ? -16.594 11.617 17.031 1 98.12 207 GLU A CA 1
ATOM 1615 C C . GLU A 1 207 ? -15.648 11.391 15.867 1 98.12 207 GLU A C 1
ATOM 1617 O O . GLU A 1 207 ? -15.945 10.617 14.953 1 98.12 207 GLU A O 1
ATOM 1622 N N . ILE A 1 208 ? -14.531 12.086 15.93 1 98.31 208 ILE A N 1
ATOM 1623 C CA . ILE A 1 208 ? -13.578 12.062 14.828 1 98.31 208 ILE A CA 1
ATOM 1624 C C . ILE A 1 208 ? -12.172 11.844 15.367 1 98.31 208 ILE A C 1
ATOM 1626 O O . ILE A 1 208 ? -11.766 12.477 16.344 1 98.31 208 ILE A O 1
ATOM 1630 N N . LEU A 1 209 ? -11.461 10.891 14.789 1 98.25 209 LEU A N 1
ATOM 1631 C CA . LEU A 1 209 ? -10.023 10.75 14.977 1 98.25 209 LEU A CA 1
ATOM 1632 C C . LEU A 1 209 ? -9.258 11.461 13.867 1 98.25 209 LEU A C 1
ATOM 1634 O O . LEU A 1 209 ? -9.445 11.164 12.688 1 98.25 209 LEU A O 1
ATOM 1638 N N . ILE A 1 210 ? -8.445 12.438 14.266 1 98.19 210 ILE A N 1
ATOM 1639 C CA . ILE A 1 210 ? -7.66 13.195 13.297 1 98.19 210 ILE A CA 1
ATOM 1640 C C . ILE A 1 210 ? -6.211 12.727 13.32 1 98.19 210 ILE A C 1
ATOM 1642 O O . ILE A 1 210 ? -5.684 12.375 14.375 1 98.19 210 ILE A O 1
ATOM 1646 N N . GLY A 1 211 ? -5.586 12.641 12.227 1 97.31 211 GLY A N 1
ATOM 1647 C CA . GLY A 1 211 ? -4.176 12.305 12.125 1 97.31 211 GLY A CA 1
ATOM 1648 C C . GLY A 1 211 ? -3.496 12.945 10.93 1 97.31 211 GLY A C 1
ATOM 1649 O O . GLY A 1 211 ? -4.145 13.625 10.133 1 97.31 211 GLY A O 1
ATOM 1650 N N . THR A 1 212 ? -2.158 12.719 10.883 1 97.25 212 THR A N 1
ATOM 1651 C CA . THR A 1 212 ? -1.365 13.281 9.789 1 97.25 212 THR A CA 1
ATOM 1652 C C . THR A 1 212 ? -0.885 12.18 8.852 1 97.25 212 THR A C 1
ATOM 1654 O O . THR A 1 212 ? -0.15 12.445 7.898 1 97.25 212 THR A O 1
ATOM 1657 N N . GLU A 1 213 ? -1.287 10.938 9.133 1 96 213 GLU A N 1
ATOM 1658 C CA . GLU A 1 213 ? -0.891 9.758 8.375 1 96 213 GLU A CA 1
ATOM 1659 C C . GLU A 1 213 ? -2.094 8.875 8.062 1 96 213 GLU A C 1
ATOM 1661 O O . GLU A 1 213 ? -2.697 8.297 8.969 1 96 213 GLU A O 1
ATOM 1666 N N . GLU A 1 214 ? -2.305 8.695 6.805 1 94.94 214 GLU A N 1
ATOM 1667 C CA . GLU A 1 214 ? -3.443 7.855 6.457 1 94.94 214 GLU A CA 1
ATOM 1668 C C . GLU A 1 214 ? -3.191 6.398 6.84 1 94.94 214 GLU A C 1
ATOM 1670 O O . GLU A 1 214 ? -4.117 5.68 7.219 1 94.94 214 GLU A O 1
ATOM 1675 N N . SER A 1 215 ? -1.929 5.953 6.711 1 92.38 215 SER A N 1
ATOM 1676 C CA . SER A 1 215 ? -1.613 4.578 7.086 1 92.38 215 SER A CA 1
ATOM 1677 C C . SER A 1 215 ? -1.908 4.324 8.562 1 92.38 215 SER A C 1
ATOM 1679 O O . SER A 1 215 ? -2.455 3.279 8.914 1 92.38 215 SER A O 1
ATOM 1681 N N . CYS A 1 216 ? -1.588 5.309 9.43 1 93.25 216 CYS A N 1
ATOM 1682 C CA . CYS A 1 216 ? -1.875 5.18 10.859 1 93.25 216 CYS A CA 1
ATOM 1683 C C . CYS A 1 216 ? -3.379 5.16 11.109 1 93.25 216 CYS A C 1
ATOM 1685 O O . CYS A 1 216 ? -3.873 4.32 11.859 1 93.25 216 CYS A O 1
ATOM 1687 N N . LEU A 1 217 ? -4.066 6.102 10.477 1 95.12 217 LEU A N 1
ATOM 1688 C CA . LEU A 1 217 ? -5.512 6.191 10.664 1 95.12 217 LEU A CA 1
ATOM 1689 C C . LEU A 1 217 ? -6.195 4.906 10.211 1 95.12 217 LEU A C 1
ATOM 1691 O O . LEU A 1 217 ? -7.059 4.375 10.914 1 95.12 217 LEU A O 1
ATOM 1695 N N . MET A 1 218 ? -5.766 4.391 9.086 1 91.44 218 MET A N 1
ATOM 1696 C CA . MET A 1 218 ? -6.344 3.168 8.539 1 91.44 218 MET A CA 1
ATOM 1697 C C . MET A 1 218 ? -6.16 1.999 9.5 1 91.44 218 MET A C 1
ATOM 1699 O O . MET A 1 218 ? -7.094 1.226 9.727 1 91.44 218 MET A O 1
ATOM 1703 N N . ASN A 1 219 ? -4.973 1.915 10.055 1 87.81 219 ASN A N 1
ATOM 1704 C CA . ASN A 1 219 ? -4.695 0.802 10.961 1 87.81 219 ASN A CA 1
ATOM 1705 C C . ASN A 1 219 ? -5.504 0.914 12.25 1 87.81 219 ASN A C 1
ATOM 1707 O O . ASN A 1 219 ? -6.066 -0.076 12.727 1 87.81 219 ASN A O 1
ATOM 1711 N N . ILE A 1 220 ? -5.52 2.105 12.805 1 92 220 ILE A N 1
ATOM 1712 C CA . ILE A 1 220 ? -6.238 2.328 14.055 1 92 220 ILE A CA 1
ATOM 1713 C C . ILE A 1 220 ? -7.734 2.1 13.836 1 92 220 ILE A C 1
ATOM 1715 O O . ILE A 1 220 ? -8.375 1.364 14.594 1 92 220 ILE A O 1
ATOM 1719 N N . VAL A 1 221 ? -8.305 2.693 12.812 1 93.19 221 VAL A N 1
ATOM 1720 C CA . VAL A 1 221 ? -9.727 2.576 12.523 1 93.19 221 VAL A CA 1
ATOM 1721 C C . VAL A 1 221 ? -10.07 1.125 12.195 1 93.19 221 VAL A C 1
ATOM 1723 O O . VAL A 1 221 ? -11.125 0.623 12.602 1 93.19 221 VAL A O 1
ATOM 1726 N N . GLY A 1 222 ? -9.188 0.486 11.438 1 88.31 222 GLY A N 1
ATOM 1727 C CA . GLY A 1 222 ? -9.398 -0.927 11.164 1 88.31 222 GLY A CA 1
ATOM 1728 C C . GLY A 1 222 ? -9.508 -1.771 12.414 1 88.31 222 GLY A C 1
ATOM 1729 O O . GLY A 1 222 ? -10.383 -2.633 12.516 1 88.31 222 GLY A O 1
ATOM 1730 N N . ARG A 1 223 ? -8.578 -1.501 13.336 1 87.44 223 ARG A N 1
ATOM 1731 C CA . ARG A 1 223 ? -8.602 -2.232 14.602 1 87.44 223 ARG A CA 1
ATOM 1732 C C . ARG A 1 223 ? -9.859 -1.9 15.398 1 87.44 223 ARG A C 1
ATOM 1734 O O . ARG A 1 223 ? -10.477 -2.789 15.992 1 87.44 223 ARG A O 1
ATOM 1741 N N . MET A 1 224 ? -10.234 -0.673 15.438 1 92.5 224 MET A N 1
ATOM 1742 C CA . MET A 1 224 ? -11.445 -0.252 16.125 1 92.5 224 MET A CA 1
ATOM 1743 C C . MET A 1 224 ? -12.672 -0.976 15.578 1 92.5 224 MET A C 1
ATOM 1745 O O . MET A 1 224 ? -13.484 -1.502 16.328 1 92.5 224 MET A O 1
ATOM 1749 N N . ASN A 1 225 ? -12.773 -1.026 14.289 1 89 225 ASN A N 1
ATOM 1750 C CA . ASN A 1 225 ? -13.891 -1.702 13.641 1 89 225 ASN A CA 1
ATOM 1751 C C . ASN A 1 225 ? -13.953 -3.178 14.023 1 89 225 ASN A C 1
ATOM 1753 O O . ASN A 1 225 ? -15.031 -3.705 14.305 1 89 225 ASN A O 1
ATOM 1757 N N . ARG A 1 226 ? -12.844 -3.818 14.055 1 84.5 226 ARG A N 1
ATOM 1758 C CA . ARG A 1 226 ? -12.773 -5.234 14.398 1 84.5 226 ARG A CA 1
ATOM 1759 C C . ARG A 1 226 ? -13.188 -5.473 15.844 1 84.5 226 ARG A C 1
ATOM 1761 O O . ARG A 1 226 ? -13.68 -6.547 16.188 1 84.5 226 ARG A O 1
ATOM 1768 N N . LEU A 1 227 ? -12.977 -4.465 16.672 1 87.94 227 LEU A N 1
ATOM 1769 C CA . LEU A 1 227 ? -13.328 -4.566 18.094 1 87.94 227 LEU A CA 1
ATOM 1770 C C . LEU A 1 227 ? -14.742 -4.059 18.344 1 87.94 227 LEU A C 1
ATOM 1772 O O . LEU A 1 227 ? -15.195 -4 19.484 1 87.94 227 LEU A O 1
ATOM 1776 N N . GLY A 1 228 ? -15.453 -3.613 17.266 1 91.38 228 GLY A N 1
ATOM 1777 C CA . GLY A 1 228 ? -16.859 -3.26 17.359 1 91.38 228 GLY A CA 1
ATOM 1778 C C . GLY A 1 228 ? -17.094 -1.779 17.594 1 91.38 228 GLY A C 1
ATOM 1779 O O . GLY A 1 228 ? -18.203 -1.363 17.938 1 91.38 228 GLY A O 1
ATOM 1780 N N . TYR A 1 229 ? -16.031 -0.96 17.516 1 94.12 229 TYR A N 1
ATOM 1781 C CA . TYR A 1 229 ? -16.172 0.481 17.703 1 94.12 229 TYR A CA 1
ATOM 1782 C C . TYR A 1 229 ? -16.188 1.203 16.359 1 94.12 229 TYR A C 1
ATOM 1784 O O . TYR A 1 229 ? -15.586 0.734 15.391 1 94.12 229 TYR A O 1
ATOM 1792 N N . LYS A 1 230 ? -16.938 2.291 16.344 1 92.31 230 LYS A N 1
ATOM 1793 C CA . LYS A 1 230 ? -17 3.094 15.125 1 92.31 230 LYS A CA 1
ATOM 1794 C C . LYS A 1 230 ? -16.516 4.52 15.375 1 92.31 230 LYS A C 1
ATOM 1796 O O . LYS A 1 230 ? -16.781 5.094 16.438 1 92.31 230 LYS A O 1
ATOM 1801 N N . ILE A 1 231 ? -15.75 5.023 14.477 1 95.38 231 ILE A N 1
ATOM 1802 C CA . ILE A 1 231 ? -15.281 6.402 14.539 1 95.38 231 ILE A CA 1
ATOM 1803 C C . ILE A 1 231 ? -14.992 6.914 13.125 1 95.38 231 ILE A C 1
ATOM 1805 O O . ILE A 1 231 ? -14.586 6.145 12.25 1 95.38 231 ILE A O 1
ATOM 1809 N N . LYS A 1 232 ? -15.266 8.156 12.922 1 95.44 232 LYS A N 1
ATOM 1810 C CA . LYS A 1 232 ? -14.844 8.797 11.68 1 95.44 232 LYS A CA 1
ATOM 1811 C C . LYS A 1 232 ? -13.383 9.25 11.758 1 95.44 232 LYS A C 1
ATOM 1813 O O . LYS A 1 232 ? -12.953 9.789 12.773 1 95.44 232 LYS A O 1
ATOM 1818 N N . ALA A 1 233 ? -12.625 8.898 10.789 1 96.69 233 ALA A N 1
ATOM 1819 C CA . ALA A 1 233 ? -11.25 9.383 10.711 1 96.69 233 ALA A CA 1
ATOM 1820 C C . ALA A 1 233 ? -11.125 10.492 9.664 1 96.69 233 ALA A C 1
ATOM 1822 O O . ALA A 1 233 ? -11.766 10.438 8.609 1 96.69 233 ALA A O 1
ATOM 1823 N N . MET A 1 234 ? -10.328 11.492 9.922 1 97.69 234 MET A N 1
ATOM 1824 C CA . MET A 1 234 ? -10.008 12.562 8.977 1 97.69 234 MET A CA 1
ATOM 1825 C C . MET A 1 234 ? -8.516 12.867 8.992 1 97.69 234 MET A C 1
ATOM 1827 O O . MET A 1 234 ? -7.914 13 10.055 1 97.69 234 MET A O 1
ATOM 1831 N N . HIS A 1 235 ? -7.965 12.891 7.848 1 98.5 235 HIS A N 1
ATOM 1832 C CA . HIS A 1 235 ? -6.648 13.508 7.734 1 98.5 235 HIS A CA 1
ATOM 1833 C C . HIS A 1 235 ? -6.707 15 8.023 1 98.5 235 HIS A C 1
ATOM 1835 O O . HIS A 1 235 ? -7.676 15.672 7.656 1 98.5 235 HIS A O 1
ATOM 1841 N N . ILE A 1 236 ? -5.695 15.555 8.609 1 98.81 236 ILE A N 1
ATOM 1842 C CA . ILE A 1 236 ? -5.684 16.953 9.023 1 98.81 236 ILE A CA 1
ATOM 1843 C C . ILE A 1 236 ? -5.867 17.859 7.809 1 98.81 236 ILE A C 1
ATOM 1845 O O . ILE A 1 236 ? -6.441 18.938 7.918 1 98.81 236 ILE A O 1
ATOM 1849 N N . ALA A 1 237 ? -5.441 17.453 6.621 1 98.94 237 ALA A N 1
ATOM 1850 C CA . ALA A 1 237 ? -5.668 18.234 5.41 1 98.94 237 ALA A CA 1
ATOM 1851 C C . ALA A 1 237 ? -7.16 18.438 5.16 1 98.94 237 ALA A C 1
ATOM 1853 O O . ALA A 1 237 ? -7.586 19.531 4.758 1 98.94 237 ALA A O 1
ATOM 1854 N N . GLU A 1 238 ? -7.914 17.422 5.395 1 98.75 238 GLU A N 1
ATOM 1855 C CA . GLU A 1 238 ? -9.359 17.531 5.238 1 98.75 238 GLU A CA 1
ATOM 1856 C C . GLU A 1 238 ? -9.961 18.469 6.277 1 98.75 238 GLU A C 1
ATOM 1858 O O . GLU A 1 238 ? -10.867 19.25 5.965 1 98.75 238 GLU A O 1
ATOM 1863 N N . VAL A 1 239 ? -9.469 18.422 7.473 1 98.88 239 VAL A N 1
ATOM 1864 C CA . VAL A 1 239 ? -9.953 19.281 8.547 1 98.88 239 VAL A CA 1
ATOM 1865 C C . VAL A 1 239 ? -9.664 20.75 8.219 1 98.88 239 VAL A C 1
ATOM 1867 O O . VAL A 1 239 ? -10.555 21.594 8.328 1 98.88 239 VAL A O 1
ATOM 1870 N N . LEU A 1 240 ? -8.438 21.016 7.762 1 98.88 240 LEU A N 1
ATOM 1871 C CA . LEU A 1 240 ? -8.023 22.375 7.48 1 98.88 240 LEU A CA 1
ATOM 1872 C C . LEU A 1 240 ? -8.727 22.922 6.238 1 98.88 240 LEU A C 1
ATOM 1874 O O . LEU A 1 240 ? -8.695 24.125 5.973 1 98.88 240 LEU A O 1
ATOM 1878 N N . ASN A 1 241 ? -9.344 22.031 5.504 1 98.81 241 ASN A N 1
ATOM 1879 C CA . ASN A 1 241 ? -10.094 22.406 4.309 1 98.81 241 ASN A CA 1
ATOM 1880 C C . ASN A 1 241 ? -11.594 22.391 4.559 1 98.81 241 ASN A C 1
ATOM 1882 O O . ASN A 1 241 ? -12.383 22.531 3.623 1 98.81 241 ASN A O 1
ATOM 1886 N N . HIS A 1 242 ? -12.016 22.266 5.766 1 98.62 242 HIS A N 1
ATOM 1887 C CA . HIS A 1 242 ? -13.422 22.062 6.113 1 98.62 242 HIS A CA 1
ATOM 1888 C C . HIS A 1 242 ? -14.117 23.375 6.402 1 98.62 242 HIS A C 1
ATOM 1890 O O . HIS A 1 242 ? -13.672 24.141 7.262 1 98.62 242 HIS A O 1
ATOM 1896 N N . ASN A 1 243 ? -15.242 23.75 5.715 1 98.31 243 ASN A N 1
ATOM 1897 C CA . ASN A 1 243 ? -16.062 24.938 5.945 1 98.31 243 ASN A CA 1
ATOM 1898 C C . ASN A 1 243 ? -15.195 26.188 6.156 1 98.31 243 ASN A C 1
ATOM 1900 O O . ASN A 1 243 ? -15.297 26.844 7.188 1 98.31 243 ASN A O 1
ATOM 1904 N N . VAL A 1 244 ? -14.516 26.562 5.109 1 98.62 244 VAL A N 1
ATOM 1905 C CA . VAL A 1 244 ? -13.461 27.562 5.211 1 98.62 244 VAL A CA 1
ATOM 1906 C C . VAL A 1 244 ? -14.047 28.953 5.02 1 98.62 244 VAL A C 1
ATOM 1908 O O . VAL A 1 244 ? -14.859 29.188 4.117 1 98.62 244 VAL A O 1
ATOM 1911 N N . ASP A 1 245 ? -13.734 29.859 5.883 1 98.5 245 ASP A N 1
ATOM 1912 C CA . ASP A 1 245 ? -13.906 31.297 5.738 1 98.5 245 ASP A CA 1
ATOM 1913 C C . ASP A 1 245 ? -12.57 32 5.492 1 98.5 245 ASP A C 1
ATOM 1915 O O . ASP A 1 245 ? -11.789 32.188 6.426 1 98.5 245 ASP A O 1
ATOM 1919 N N . ILE A 1 246 ? -12.391 32.406 4.301 1 97.75 246 ILE A N 1
ATOM 1920 C CA . ILE A 1 246 ? -11.102 32.938 3.873 1 97.75 246 ILE A CA 1
ATOM 1921 C C . ILE A 1 246 ? -10.758 34.188 4.684 1 97.75 246 ILE A C 1
ATOM 1923 O O . ILE A 1 246 ? -9.586 34.531 4.844 1 97.75 246 ILE A O 1
ATOM 1927 N N . ASN A 1 247 ? -11.75 34.812 5.234 1 97.5 247 ASN A N 1
ATOM 1928 C CA . ASN A 1 247 ? -11.539 36.031 5.996 1 97.5 247 ASN A CA 1
ATOM 1929 C C . ASN A 1 247 ? -10.938 35.75 7.371 1 97.5 247 ASN A C 1
ATOM 1931 O O . ASN A 1 247 ? -10.461 36.656 8.047 1 97.5 247 ASN A O 1
ATOM 1935 N N . ARG A 1 248 ? -10.891 34.469 7.723 1 98.06 248 ARG A N 1
ATOM 1936 C CA . ARG A 1 248 ? -10.375 34.094 9.031 1 98.06 248 ARG A CA 1
ATOM 1937 C C . ARG A 1 248 ? -8.922 33.625 8.938 1 98.06 248 ARG A C 1
ATOM 1939 O O . ARG A 1 248 ? -8.281 33.344 9.953 1 98.06 248 ARG A O 1
ATOM 1946 N N . ILE A 1 249 ? -8.414 33.562 7.738 1 98.56 249 ILE A N 1
ATOM 1947 C CA . ILE A 1 249 ? -7.023 33.156 7.586 1 98.56 249 ILE A CA 1
ATOM 1948 C C . ILE A 1 249 ? -6.109 34.156 8.273 1 98.56 249 ILE A C 1
ATOM 1950 O O . ILE A 1 249 ? -6.266 35.375 8.109 1 98.56 249 ILE A O 1
ATOM 1954 N N . LYS A 1 250 ? -5.164 33.688 9.086 1 98.31 250 LYS A N 1
ATOM 1955 C CA . LYS A 1 250 ? -4.234 34.562 9.805 1 98.31 250 LYS A CA 1
ATOM 1956 C C . LYS A 1 250 ? -2.795 34.062 9.648 1 98.31 250 LYS A C 1
ATOM 1958 O O . LYS A 1 250 ? -2.516 32.875 9.797 1 98.31 250 LYS A O 1
ATOM 1963 N N . TYR A 1 251 ? -1.996 35 9.32 1 98 251 TYR A N 1
ATOM 1964 C CA . TYR A 1 251 ? -0.551 34.812 9.367 1 98 251 TYR A CA 1
ATOM 1965 C C . TYR A 1 251 ? 0.017 35.219 10.719 1 98 251 TYR A C 1
ATOM 1967 O O . TYR A 1 251 ? -0.513 36.125 11.367 1 98 251 TYR A O 1
ATOM 1975 N N . ILE A 1 252 ? 1.062 34.562 11.117 1 97 252 ILE A N 1
ATOM 1976 C CA . ILE A 1 252 ? 1.651 34.781 12.43 1 97 252 ILE A CA 1
ATOM 1977 C C . ILE A 1 252 ? 1.98 36.281 12.586 1 97 252 ILE A C 1
ATOM 1979 O O . ILE A 1 252 ? 1.736 36.844 13.648 1 97 252 ILE A O 1
ATOM 1983 N N . LYS A 1 253 ? 2.465 36.906 11.531 1 96.38 253 LYS A N 1
ATOM 1984 C CA . LYS A 1 253 ? 2.881 38.312 11.57 1 96.38 253 LYS A CA 1
ATOM 1985 C C . LYS A 1 253 ? 1.702 39.219 11.891 1 96.38 253 LYS A C 1
ATOM 1987 O O . LYS A 1 253 ? 1.891 40.344 12.375 1 96.38 253 LYS A O 1
ATOM 1992 N N . ASP A 1 254 ? 0.494 38.781 11.68 1 96.25 254 ASP A N 1
ATOM 1993 C CA . ASP A 1 254 ? -0.704 39.594 11.867 1 96.25 254 ASP A CA 1
ATOM 1994 C C . ASP A 1 254 ? -1.374 39.281 13.211 1 96.25 254 ASP A C 1
ATOM 1996 O O . ASP A 1 254 ? -2.51 39.688 13.453 1 96.25 254 ASP A O 1
ATOM 2000 N N . THR A 1 255 ? -0.668 38.469 14 1 96.25 255 THR A N 1
ATOM 2001 C CA . THR A 1 255 ? -1.226 38.062 15.281 1 96.25 255 THR A CA 1
ATOM 2002 C C . THR A 1 255 ? -0.198 38.219 16.406 1 96.25 255 THR A C 1
ATOM 2004 O O . THR A 1 255 ? 0.937 38.625 16.141 1 96.25 255 THR A O 1
ATOM 2007 N N . ASP A 1 256 ? -0.654 37.969 17.641 1 95.75 256 ASP A N 1
ATOM 2008 C CA . ASP A 1 256 ? 0.242 37.938 18.797 1 95.75 256 ASP A CA 1
ATOM 2009 C C . ASP A 1 256 ? 0.752 36.531 19.078 1 95.75 256 ASP A C 1
ATOM 2011 O O . ASP A 1 256 ? 1.293 36.281 20.156 1 95.75 256 ASP A O 1
ATOM 2015 N N . HIS A 1 257 ? 0.516 35.688 18.078 1 94.56 257 HIS A N 1
ATOM 2016 C CA . HIS A 1 257 ? 0.937 34.312 18.25 1 94.56 257 HIS A CA 1
ATOM 2017 C C . HIS A 1 257 ? 2.453 34.188 18.375 1 94.56 257 HIS A C 1
ATOM 2019 O O . HIS A 1 257 ? 3.188 34.75 17.531 1 94.56 257 HIS A O 1
ATOM 2025 N N . VAL A 1 258 ? 2.857 33.531 19.484 1 92.88 258 VAL A N 1
ATOM 2026 C CA . VAL A 1 258 ? 4.277 33.219 19.672 1 92.88 258 VAL A CA 1
ATOM 2027 C C . VAL A 1 258 ? 4.598 31.859 19.047 1 92.88 258 VAL A C 1
ATOM 2029 O O . VAL A 1 258 ? 4.008 30.844 19.422 1 92.88 258 VAL A O 1
ATOM 2032 N N . VAL A 1 259 ? 5.508 31.891 18.172 1 92.94 259 VAL A N 1
ATOM 2033 C CA . VAL A 1 259 ? 5.867 30.672 17.469 1 92.94 259 VAL A CA 1
ATOM 2034 C C . VAL A 1 259 ? 6.324 29.609 18.469 1 92.94 259 VAL A C 1
ATOM 2036 O O . VAL A 1 259 ? 7.219 29.859 19.281 1 92.94 259 VAL A O 1
ATOM 2039 N N . VAL A 1 260 ? 5.629 28.422 18.391 1 91.5 260 VAL A N 1
ATOM 2040 C CA . VAL A 1 260 ? 5.992 27.312 19.266 1 91.5 260 VAL A CA 1
ATOM 2041 C C . VAL A 1 260 ? 7.07 26.453 18.578 1 91.5 260 VAL A C 1
ATOM 2043 O O . VAL A 1 260 ? 6.938 26.078 17.422 1 91.5 260 VAL A O 1
ATOM 2046 N N . PRO A 1 261 ? 8.125 26.125 19.312 1 92.12 261 PRO A N 1
ATOM 2047 C CA . PRO A 1 261 ? 9.18 25.312 18.703 1 92.12 261 PRO A CA 1
ATOM 2048 C C . PRO A 1 261 ? 8.68 23.922 18.297 1 92.12 261 PRO A C 1
ATOM 2050 O O . PRO A 1 261 ? 7.711 23.422 18.875 1 92.12 261 PRO A O 1
ATOM 2053 N N . ALA A 1 262 ? 9.312 23.25 17.344 1 90.88 262 ALA A N 1
ATOM 2054 C CA . ALA A 1 262 ? 8.906 21.969 16.766 1 90.88 262 ALA A CA 1
ATOM 2055 C C . ALA A 1 262 ? 8.867 20.875 17.828 1 90.88 262 ALA A C 1
ATOM 2057 O O . ALA A 1 262 ? 8.047 19.953 17.75 1 90.88 262 ALA A O 1
ATOM 2058 N N . ASN A 1 263 ? 9.734 20.906 18.719 1 81 263 ASN A N 1
ATOM 2059 C CA . ASN A 1 263 ? 9.82 19.906 19.781 1 81 263 ASN A CA 1
ATOM 2060 C C . ASN A 1 263 ? 9.133 20.375 21.062 1 81 263 ASN A C 1
ATOM 2062 O O . ASN A 1 263 ? 9.359 19.812 22.125 1 81 263 ASN A O 1
ATOM 2066 N N . GLY A 1 264 ? 8.383 21.5 20.969 1 68.94 264 GLY A N 1
ATOM 2067 C CA . GLY A 1 264 ? 7.758 22.078 22.141 1 68.94 264 GLY A CA 1
ATOM 2068 C C . GLY A 1 264 ? 6.844 21.125 22.891 1 68.94 264 GLY A C 1
ATOM 2069 O O . GLY A 1 264 ? 6.312 20.188 22.281 1 68.94 264 GLY A O 1
ATOM 2070 N N . GLU A 1 265 ? 6.977 21.203 24.203 1 60.81 265 GLU A N 1
ATOM 2071 C CA . GLU A 1 265 ? 6.176 20.438 25.156 1 60.81 265 GLU A CA 1
ATOM 2072 C C . GLU A 1 265 ? 4.836 21.125 25.422 1 60.81 265 GLU A C 1
ATOM 2074 O O . GLU A 1 265 ? 4.699 22.328 25.234 1 60.81 265 GLU A O 1
ATOM 2079 N N . GLY A 1 266 ? 3.555 20.531 25.266 1 53.78 266 GLY A N 1
ATOM 2080 C CA . GLY A 1 266 ? 2.342 21.141 25.781 1 53.78 266 GLY A CA 1
ATOM 2081 C C . GLY A 1 266 ? 1.193 21.125 24.797 1 53.78 266 GLY A C 1
ATOM 2082 O O . GLY A 1 266 ? 0.074 21.516 25.125 1 53.78 266 GLY A O 1
ATOM 2083 N N . VAL A 1 267 ? 1.611 20.969 23.609 1 50.09 267 VAL A N 1
ATOM 2084 C CA . VAL A 1 267 ? 0.471 21.094 22.703 1 50.09 267 VAL A CA 1
ATOM 2085 C C . VAL A 1 267 ? -0.276 19.766 22.641 1 50.09 267 VAL A C 1
ATOM 2087 O O . VAL A 1 267 ? -1.321 19.656 22 1 50.09 267 VAL A O 1
ATOM 2090 N N . PHE A 1 268 ? 0.273 18.875 23.469 1 51.03 268 PHE A N 1
ATOM 2091 C CA . PHE A 1 268 ? -0.384 17.594 23.297 1 51.03 268 PHE A CA 1
ATOM 2092 C C . PHE A 1 268 ? -1.52 17.406 24.297 1 51.03 268 PHE A C 1
ATOM 2094 O O . PHE A 1 268 ? -1.473 17.953 25.391 1 51.03 268 PHE A O 1
ATOM 2101 N N . MET B 1 1 ? -5.688 -19.938 -34.938 1 55.09 1 MET B N 1
ATOM 2102 C CA . MET B 1 1 ? -6.57 -20.156 -33.781 1 55.09 1 MET B CA 1
ATOM 2103 C C . MET B 1 1 ? -6.578 -18.922 -32.875 1 55.09 1 MET B C 1
ATOM 2105 O O . MET B 1 1 ? -5.578 -18.219 -32.781 1 55.09 1 MET B O 1
ATOM 2109 N N . LYS B 1 2 ? -7.754 -18.359 -32.531 1 77.38 2 LYS B N 1
ATOM 2110 C CA . LYS B 1 2 ? -7.879 -17.125 -31.75 1 77.38 2 LYS B CA 1
ATOM 2111 C C . LYS B 1 2 ? -7.164 -17.234 -30.406 1 77.38 2 LYS B C 1
ATOM 2113 O O . LYS B 1 2 ? -7.363 -18.203 -29.688 1 77.38 2 LYS B O 1
ATOM 2118 N N . LYS B 1 3 ? -6.137 -16.422 -30.172 1 92.5 3 LYS B N 1
ATOM 2119 C CA . LYS B 1 3 ? -5.383 -16.422 -28.922 1 92.5 3 LYS B CA 1
ATOM 2120 C C . LYS B 1 3 ? -6.273 -16.031 -27.734 1 92.5 3 LYS B C 1
ATOM 2122 O O . LYS B 1 3 ? -7.168 -15.203 -27.875 1 92.5 3 LYS B O 1
ATOM 2127 N N . ILE B 1 4 ? -6.156 -16.812 -26.656 1 97.81 4 ILE B N 1
ATOM 2128 C CA . ILE B 1 4 ? -6.832 -16.438 -25.422 1 97.81 4 ILE B CA 1
ATOM 2129 C C . ILE B 1 4 ? -6.402 -15.023 -25 1 97.81 4 ILE B C 1
ATOM 2131 O O . ILE B 1 4 ? -5.211 -14.75 -24.844 1 97.81 4 ILE B O 1
ATOM 2135 N N . LYS B 1 5 ? -7.227 -14.078 -25.016 1 98.62 5 LYS B N 1
ATOM 2136 C CA . LYS B 1 5 ? -6.938 -12.703 -24.594 1 98.62 5 LYS B CA 1
ATOM 2137 C C . LYS B 1 5 ? -7.094 -12.547 -23.094 1 98.62 5 LYS B C 1
ATOM 2139 O O . LYS B 1 5 ? -8.141 -12.883 -22.531 1 98.62 5 LYS B O 1
ATOM 2144 N N . VAL B 1 6 ? -6.07 -12.016 -22.438 1 98.88 6 VAL B N 1
ATOM 2145 C CA . VAL B 1 6 ? -6.043 -11.906 -20.984 1 98.88 6 VAL B CA 1
ATOM 2146 C C . VAL B 1 6 ? -5.871 -10.445 -20.578 1 98.88 6 VAL B C 1
ATOM 2148 O O . VAL B 1 6 ? -4.906 -9.789 -20.969 1 98.88 6 VAL B O 1
ATOM 2151 N N . CYS B 1 7 ? -6.867 -9.906 -19.875 1 98.88 7 CYS B N 1
ATOM 2152 C CA . CYS B 1 7 ? -6.703 -8.625 -19.188 1 98.88 7 CYS B CA 1
ATOM 2153 C C . CYS B 1 7 ? -5.84 -8.773 -17.953 1 98.88 7 CYS B C 1
ATOM 2155 O O 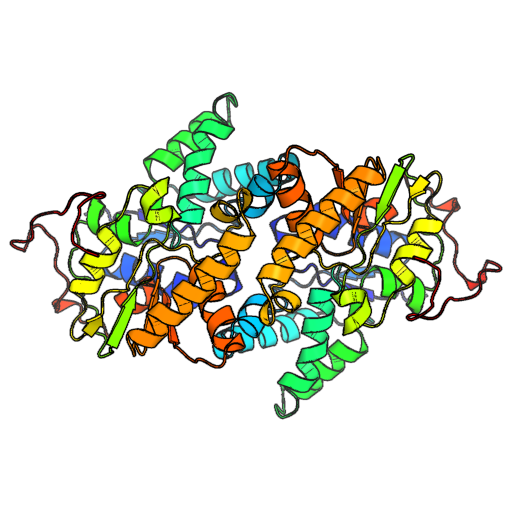. CYS B 1 7 ? -6.156 -9.57 -17.062 1 98.88 7 CYS B O 1
ATOM 2157 N N . ILE B 1 8 ? -4.773 -7.977 -17.922 1 98.81 8 ILE B N 1
ATOM 2158 C CA . ILE B 1 8 ? -3.834 -8.07 -16.797 1 98.81 8 ILE B CA 1
ATOM 2159 C C . ILE B 1 8 ? -4.309 -7.188 -15.648 1 98.81 8 ILE B C 1
ATOM 2161 O O . ILE B 1 8 ? -4.477 -5.977 -15.82 1 98.81 8 ILE B O 1
ATOM 2165 N N . PHE B 1 9 ? -4.586 -7.793 -14.5 1 98.56 9 PHE B N 1
ATOM 2166 C CA . PHE B 1 9 ? -4.746 -7.109 -13.227 1 98.56 9 PHE B CA 1
ATOM 2167 C C . PHE B 1 9 ? -3.422 -7.051 -12.477 1 98.56 9 PHE B C 1
ATOM 2169 O O . PHE B 1 9 ? -3.027 -8.023 -11.828 1 98.56 9 PHE B O 1
ATOM 2176 N N . SER B 1 10 ? -2.682 -5.992 -12.477 1 96.38 10 SER B N 1
ATOM 2177 C CA . SER B 1 10 ? -1.3 -5.914 -12.008 1 96.38 10 SER B CA 1
ATOM 2178 C C . SER B 1 10 ? -1.234 -5.77 -10.492 1 96.38 10 SER B C 1
ATOM 2180 O O . SER B 1 10 ? -0.245 -6.156 -9.867 1 96.38 10 SER B O 1
ATOM 2182 N N . THR B 1 11 ? -2.279 -5.289 -9.836 1 95.88 11 THR B N 1
ATOM 2183 C CA . THR B 1 11 ? -2.375 -4.961 -8.414 1 95.88 11 THR B CA 1
ATOM 2184 C C . THR B 1 11 ? -1.484 -3.77 -8.078 1 95.88 11 THR B C 1
ATOM 2186 O O . THR B 1 11 ? -0.466 -3.541 -8.734 1 95.88 11 THR B O 1
ATOM 2189 N N . CYS B 1 12 ? -1.783 -3.051 -7.047 1 94.62 12 CYS B N 1
ATOM 2190 C CA . CYS B 1 12 ? -1.111 -1.793 -6.738 1 94.62 12 CYS B CA 1
ATOM 2191 C C . CYS B 1 12 ? 0.306 -2.039 -6.234 1 94.62 12 CYS B C 1
ATOM 2193 O O . CYS B 1 12 ? 1.255 -1.411 -6.707 1 94.62 12 CYS B O 1
ATOM 2195 N N . LEU B 1 13 ? 0.461 -2.994 -5.32 1 93.5 13 LEU B N 1
ATOM 2196 C CA . LEU B 1 13 ? 1.767 -3.264 -4.73 1 93.5 13 LEU B CA 1
ATOM 2197 C C . LEU B 1 13 ? 2.764 -3.715 -5.793 1 93.5 13 LEU B C 1
ATOM 2199 O O . LEU B 1 13 ? 3.891 -3.221 -5.844 1 93.5 13 LEU B O 1
ATOM 2203 N N . VAL B 1 14 ? 2.369 -4.621 -6.664 1 95.25 14 VAL B N 1
ATOM 2204 C CA . VAL B 1 14 ? 3.217 -5.145 -7.734 1 95.25 14 VAL B CA 1
ATOM 2205 C C . VAL B 1 14 ? 3.559 -4.023 -8.711 1 95.25 14 VAL B C 1
ATOM 2207 O O . VAL B 1 14 ? 4.719 -3.85 -9.086 1 95.25 14 VAL B O 1
ATOM 2210 N N . ASP B 1 15 ? 2.588 -3.246 -9.055 1 93.31 15 ASP B N 1
ATOM 2211 C CA . ASP B 1 15 ? 2.771 -2.189 -10.047 1 93.31 15 ASP B CA 1
ATOM 2212 C C . ASP B 1 15 ? 3.713 -1.106 -9.523 1 93.31 15 ASP B C 1
ATOM 2214 O O . ASP B 1 15 ? 4.582 -0.627 -10.258 1 93.31 15 ASP B O 1
ATOM 2218 N N . LEU B 1 16 ? 3.574 -0.788 -8.258 1 91.88 16 LEU B N 1
ATOM 2219 C CA . LEU B 1 16 ? 4.297 0.361 -7.723 1 91.88 16 LEU B CA 1
ATOM 2220 C C . LEU B 1 16 ? 5.684 -0.047 -7.234 1 91.88 16 LEU B C 1
ATOM 2222 O O . LEU B 1 16 ? 6.652 0.69 -7.418 1 91.88 16 LEU B O 1
ATOM 2226 N N . LEU B 1 17 ? 5.777 -1.269 -6.66 1 92.75 17 LEU B N 1
ATOM 2227 C CA . LEU B 1 17 ? 6.996 -1.536 -5.902 1 92.75 17 LEU B CA 1
ATOM 2228 C C . LEU B 1 17 ? 7.711 -2.77 -6.441 1 92.75 17 LEU B C 1
ATOM 2230 O O . LEU B 1 17 ? 8.898 -2.969 -6.176 1 92.75 17 LEU B O 1
ATOM 2234 N N . PHE B 1 18 ? 6.977 -3.586 -7.176 1 94.5 18 PHE B N 1
ATOM 2235 C CA . PHE B 1 18 ? 7.578 -4.812 -7.68 1 94.5 18 PHE B CA 1
ATOM 2236 C C . PHE B 1 18 ? 7.23 -5.02 -9.148 1 94.5 18 PHE B C 1
ATOM 2238 O O . PHE B 1 18 ? 6.723 -6.078 -9.531 1 94.5 18 PHE B O 1
ATOM 2245 N N . PRO B 1 19 ? 7.559 -4.094 -10.016 1 93.5 19 PRO B N 1
ATOM 2246 C CA . PRO B 1 19 ? 7.133 -4.184 -11.422 1 93.5 19 PRO B CA 1
ATOM 2247 C C . PRO B 1 19 ? 7.691 -5.414 -12.125 1 93.5 19 PRO B C 1
ATOM 2249 O O . PRO B 1 19 ? 7.09 -5.906 -13.086 1 93.5 19 PRO B O 1
ATOM 2252 N N . LYS B 1 20 ? 8.805 -5.977 -11.641 1 95.56 20 LYS B N 1
ATOM 2253 C CA . LYS B 1 20 ? 9.383 -7.168 -12.242 1 95.56 20 LYS B CA 1
ATOM 2254 C C . LYS B 1 20 ? 8.453 -8.367 -12.109 1 95.56 20 LYS B C 1
ATOM 2256 O O . LYS B 1 20 ? 8.445 -9.258 -12.961 1 95.56 20 LYS B O 1
ATOM 2261 N N . VAL B 1 21 ? 7.711 -8.391 -11.031 1 97.75 21 VAL B N 1
ATOM 2262 C CA . VAL B 1 21 ? 6.738 -9.461 -10.828 1 97.75 21 VAL B CA 1
ATOM 2263 C C . VAL B 1 21 ? 5.656 -9.383 -11.906 1 97.75 21 VAL B C 1
ATOM 2265 O O . VAL B 1 21 ? 5.301 -10.406 -12.508 1 97.75 21 VAL B O 1
ATOM 2268 N N . GLY B 1 22 ? 5.133 -8.156 -12.148 1 97.88 22 GLY B N 1
ATOM 2269 C CA . GLY B 1 22 ? 4.16 -7.969 -13.219 1 97.88 22 GLY B CA 1
ATOM 2270 C C . GLY B 1 22 ? 4.703 -8.32 -14.586 1 97.88 22 GLY B C 1
ATOM 2271 O O . GLY B 1 22 ? 4.023 -8.977 -15.383 1 97.88 22 GLY B O 1
ATOM 2272 N N . MET B 1 23 ? 5.918 -7.926 -14.844 1 98.06 23 MET B N 1
ATOM 2273 C CA . MET B 1 23 ? 6.566 -8.242 -16.109 1 98.06 23 MET B CA 1
ATOM 2274 C C . MET B 1 23 ? 6.719 -9.75 -16.281 1 98.06 23 MET B C 1
ATOM 2276 O O . MET B 1 23 ? 6.457 -10.289 -17.359 1 98.06 23 MET B O 1
ATOM 2280 N N . ALA B 1 24 ? 7.156 -10.398 -15.234 1 98.75 24 ALA B N 1
ATOM 2281 C CA . ALA B 1 24 ? 7.309 -11.852 -15.266 1 98.75 24 ALA B CA 1
ATOM 2282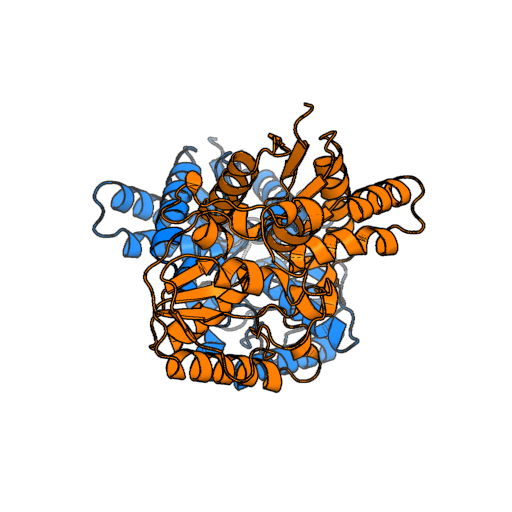 C C . ALA B 1 24 ? 5.98 -12.539 -15.57 1 98.75 24 ALA B C 1
ATOM 2284 O O . ALA B 1 24 ? 5.926 -13.453 -16.391 1 98.75 24 ALA B O 1
ATOM 2285 N N . MET B 1 25 ? 4.906 -12.109 -14.898 1 98.81 25 MET B N 1
ATOM 2286 C CA . MET B 1 25 ? 3.586 -12.68 -15.141 1 98.81 25 MET B CA 1
ATOM 2287 C C . MET B 1 25 ? 3.201 -12.547 -16.609 1 98.81 25 MET B C 1
ATOM 2289 O O . MET B 1 25 ? 2.76 -13.516 -17.234 1 98.81 25 MET B O 1
ATOM 2293 N N . VAL B 1 26 ? 3.395 -11.375 -17.203 1 98.81 26 VAL B N 1
ATOM 2294 C CA . VAL B 1 26 ? 3.041 -11.102 -18.594 1 98.81 26 VAL B CA 1
ATOM 2295 C C . VAL B 1 26 ? 3.865 -11.992 -19.516 1 98.81 26 VAL B C 1
ATOM 2297 O O . VAL B 1 26 ? 3.326 -12.617 -20.438 1 98.81 26 VAL B O 1
ATOM 2300 N N . GLU B 1 27 ? 5.152 -12.086 -19.25 1 98.88 27 GLU B N 1
ATOM 2301 C CA . GLU B 1 27 ? 6.043 -12.867 -20.109 1 98.88 27 GLU B CA 1
ATOM 2302 C C . GLU B 1 27 ? 5.684 -14.352 -20.062 1 98.88 27 GLU B C 1
ATOM 2304 O O . GLU B 1 27 ? 5.691 -15.023 -21.094 1 98.88 27 GLU B O 1
ATOM 2309 N N . VAL B 1 28 ? 5.383 -14.867 -18.922 1 98.94 28 VAL B N 1
ATOM 2310 C CA . VAL B 1 28 ? 4.977 -16.266 -18.797 1 98.94 28 VAL B CA 1
ATOM 2311 C C . VAL B 1 28 ? 3.688 -16.5 -19.594 1 98.94 28 VAL B C 1
ATOM 2313 O O . VAL B 1 28 ? 3.598 -17.438 -20.375 1 98.94 28 VAL B O 1
ATOM 2316 N N . LEU B 1 29 ? 2.67 -15.617 -19.375 1 98.88 29 LEU B N 1
ATOM 2317 C CA . LEU B 1 29 ? 1.376 -15.789 -20.031 1 98.88 29 LEU B CA 1
ATOM 2318 C C . LEU B 1 29 ? 1.521 -15.719 -21.547 1 98.88 29 LEU B C 1
ATOM 2320 O O . LEU B 1 29 ? 0.916 -16.516 -22.266 1 98.88 29 LEU B O 1
ATOM 2324 N N . GLU B 1 30 ? 2.318 -14.789 -22 1 98.69 30 GLU B N 1
ATOM 2325 C CA . GLU B 1 30 ? 2.533 -14.664 -23.438 1 98.69 30 GLU B CA 1
ATOM 2326 C C . GLU B 1 30 ? 3.258 -15.883 -24 1 98.69 30 GLU B C 1
ATOM 2328 O O . GLU B 1 30 ? 2.916 -16.375 -25.078 1 98.69 30 GLU B O 1
ATOM 2333 N N . ARG B 1 31 ? 4.184 -16.344 -23.297 1 98.5 31 ARG B N 1
ATOM 2334 C CA . ARG B 1 31 ? 4.914 -17.531 -23.703 1 98.5 31 ARG B CA 1
ATOM 2335 C C . ARG B 1 31 ? 3.984 -18.734 -23.797 1 98.5 31 ARG B C 1
ATOM 2337 O O . ARG B 1 31 ? 4.176 -19.625 -24.641 1 98.5 31 ARG B O 1
ATOM 2344 N N . LEU B 1 32 ? 2.971 -18.75 -22.969 1 98.56 32 LEU B N 1
ATOM 2345 C CA . LEU B 1 32 ? 2.025 -19.859 -22.938 1 98.56 32 LEU B CA 1
ATOM 2346 C C . LEU B 1 32 ? 0.898 -19.656 -23.938 1 98.56 32 LEU B C 1
ATOM 2348 O O . LEU B 1 32 ? -0.101 -20.375 -23.922 1 98.56 32 LEU B O 1
ATOM 2352 N N . GLY B 1 33 ? 0.954 -18.609 -24.812 1 97.81 33 GLY B N 1
ATOM 2353 C CA . GLY B 1 33 ? 0.068 -18.453 -25.953 1 97.81 33 GLY B CA 1
ATOM 2354 C C . GLY B 1 33 ? -1.024 -17.422 -25.734 1 97.81 33 GLY B C 1
ATOM 2355 O O . GLY B 1 33 ? -1.932 -17.297 -26.562 1 97.81 33 GLY B O 1
ATOM 2356 N N . CYS B 1 34 ? -0.931 -16.641 -24.656 1 98.69 34 CYS B N 1
ATOM 2357 C CA . CYS B 1 34 ? -1.949 -15.633 -24.375 1 98.69 34 CYS B CA 1
ATOM 2358 C C . CYS B 1 34 ? -1.578 -14.297 -25.016 1 98.69 34 CYS B C 1
ATOM 2360 O O . CYS B 1 34 ? -0.396 -14 -25.188 1 98.69 34 CYS B O 1
ATOM 2362 N N . GLU B 1 35 ? -2.564 -13.609 -25.438 1 98.69 35 GLU B N 1
ATOM 2363 C CA . GLU B 1 35 ? -2.439 -12.18 -25.703 1 98.69 35 GLU B CA 1
ATOM 2364 C C . GLU B 1 35 ? -2.793 -11.352 -24.469 1 98.69 35 GLU B C 1
ATOM 2366 O O . GLU B 1 35 ? -3.912 -11.43 -23.969 1 98.69 35 GLU B O 1
ATOM 2371 N N . THR B 1 36 ? -1.89 -10.594 -23.969 1 98.69 36 THR B N 1
ATOM 2372 C CA . THR B 1 36 ? -2.119 -9.875 -22.719 1 98.69 36 THR B CA 1
ATOM 2373 C C . THR B 1 36 ? -2.354 -8.391 -22.984 1 98.69 36 THR B C 1
ATOM 2375 O O . THR B 1 36 ? -1.737 -7.809 -23.875 1 98.69 36 THR B O 1
ATOM 2378 N N . VAL B 1 37 ? -3.27 -7.762 -22.281 1 98.69 37 VAL B N 1
ATOM 2379 C CA . VAL B 1 37 ? -3.547 -6.332 -22.359 1 98.69 37 VAL B CA 1
ATOM 2380 C C . VAL B 1 37 ? -3.641 -5.746 -20.953 1 98.69 37 VAL B C 1
ATOM 2382 O O . VAL B 1 37 ? -4.301 -6.316 -20.078 1 98.69 37 VAL B O 1
ATOM 2385 N N . LEU B 1 38 ? -2.941 -4.684 -20.719 1 97.94 38 LEU B N 1
ATOM 2386 C CA . LEU B 1 38 ? -2.994 -3.959 -19.453 1 97.94 38 LEU B CA 1
ATOM 2387 C C . LEU B 1 38 ? -3.945 -2.77 -19.547 1 97.94 38 LEU B C 1
ATOM 2389 O O . LEU B 1 38 ? -3.717 -1.849 -20.344 1 97.94 38 LEU B O 1
ATOM 2393 N N . PRO B 1 39 ? -4.945 -2.811 -18.766 1 97.19 39 PRO B N 1
ATOM 2394 C CA . PRO B 1 39 ? -5.82 -1.637 -18.797 1 97.19 39 PRO B CA 1
ATOM 2395 C C . PRO B 1 39 ? -5.16 -0.388 -18.219 1 97.19 39 PRO B C 1
ATOM 2397 O O . PRO B 1 39 ? -4.414 -0.478 -17.25 1 97.19 39 PRO B O 1
ATOM 2400 N N . GLU B 1 40 ? -5.418 0.77 -18.703 1 91.81 40 GLU B N 1
ATOM 2401 C CA . GLU B 1 40 ? -4.734 2.014 -18.359 1 91.81 40 GLU B CA 1
ATOM 2402 C C . GLU B 1 40 ? -5.242 2.576 -17.031 1 91.81 40 GLU B C 1
ATOM 2404 O O . GLU B 1 40 ? -4.492 3.215 -16.297 1 91.81 40 GLU B O 1
ATOM 2409 N N . LYS B 1 41 ? -6.441 2.361 -16.656 1 92.62 41 LYS B N 1
ATOM 2410 C CA . LYS B 1 41 ? -7.031 3.109 -15.539 1 92.62 41 LYS B CA 1
ATOM 2411 C C . LYS B 1 41 ? -7.172 2.234 -14.305 1 92.62 41 LYS B C 1
ATOM 2413 O O . LYS B 1 41 ? -7.859 2.609 -13.344 1 92.62 41 LYS B O 1
ATOM 2418 N N . GLN B 1 42 ? -6.508 1.058 -14.328 1 94.12 42 GLN B N 1
ATOM 2419 C CA . GLN B 1 42 ? -6.59 0.25 -13.117 1 94.12 42 GLN B CA 1
ATOM 2420 C C . GLN B 1 42 ? -5.777 0.873 -11.984 1 94.12 42 GLN B C 1
ATOM 2422 O O . GLN B 1 42 ? -4.777 1.551 -12.234 1 94.12 42 GLN B O 1
ATOM 2427 N N . ILE B 1 43 ? -6.176 0.645 -10.727 1 89.06 43 ILE B N 1
ATOM 2428 C CA . ILE B 1 43 ? -5.52 1.301 -9.602 1 89.06 43 ILE B CA 1
ATOM 2429 C C . ILE B 1 43 ? -5.242 0.28 -8.5 1 89.06 43 ILE B C 1
ATOM 2431 O O . ILE B 1 43 ? -4.086 0.028 -8.156 1 89.06 43 ILE B O 1
ATOM 2435 N N . CYS B 1 44 ? -6.207 -0.201 -7.852 1 92.44 44 CYS B N 1
ATOM 2436 C CA . CYS B 1 44 ? -6.129 -1.056 -6.672 1 92.44 44 CYS B CA 1
ATOM 2437 C C . CYS B 1 44 ? -7.418 -1.849 -6.484 1 92.44 44 CYS B C 1
ATOM 2439 O O . CYS B 1 44 ? -8.477 -1.447 -6.977 1 92.44 44 CYS B O 1
ATOM 2441 N N . CYS B 1 45 ? -7.301 -3.014 -5.832 1 95.94 45 CYS B N 1
ATOM 2442 C CA . CYS B 1 45 ? -8.492 -3.799 -5.543 1 95.94 45 CYS B CA 1
ATOM 2443 C C . CYS B 1 45 ? -9.305 -3.162 -4.422 1 95.94 45 CYS B C 1
ATOM 2445 O O . CYS B 1 45 ? -10.469 -3.52 -4.207 1 95.94 45 CYS B O 1
ATOM 2447 N N . GLY B 1 46 ? -8.727 -2.318 -3.604 1 93.81 46 GLY B N 1
ATOM 2448 C CA . GLY B 1 46 ? -9.43 -1.551 -2.59 1 93.81 46 GLY B CA 1
ATOM 2449 C C . GLY B 1 46 ? -9.516 -2.264 -1.254 1 93.81 46 GLY B C 1
ATOM 2450 O O . GLY B 1 46 ? -10.094 -1.738 -0.299 1 93.81 46 GLY B O 1
ATOM 2451 N N . GLN B 1 47 ? -8.836 -3.373 -1.073 1 91.31 47 GLN B N 1
ATOM 2452 C CA . GLN B 1 47 ? -8.945 -4.23 0.102 1 91.31 47 GLN B CA 1
ATOM 2453 C C . GLN B 1 47 ? -8.508 -3.496 1.363 1 91.31 47 GLN B C 1
ATOM 2455 O O . GLN B 1 47 ? -9.156 -3.59 2.406 1 91.31 47 GLN B O 1
ATOM 2460 N N . PRO B 1 48 ? -7.434 -2.75 1.337 1 88.12 48 PRO B N 1
ATOM 2461 C CA . PRO B 1 48 ? -6.953 -2.123 2.57 1 88.12 48 PRO B CA 1
ATOM 2462 C C . PRO B 1 48 ? -7.973 -1.159 3.174 1 88.12 48 PRO B C 1
ATOM 2464 O O . PRO B 1 48 ? -8.258 -1.226 4.375 1 88.12 48 PRO B O 1
ATOM 2467 N N . THR B 1 49 ? -8.586 -0.315 2.383 1 90.81 49 THR B N 1
ATOM 2468 C CA . THR B 1 49 ? -9.555 0.64 2.91 1 90.81 49 THR B CA 1
ATOM 2469 C C . THR B 1 49 ? -10.852 -0.064 3.299 1 90.81 49 THR B C 1
ATOM 2471 O O . THR B 1 49 ? -11.461 0.271 4.316 1 90.81 49 THR B O 1
ATOM 2474 N N . TYR B 1 50 ? -11.258 -1.06 2.508 1 90.44 50 TYR B N 1
ATOM 2475 C CA . TYR B 1 50 ? -12.469 -1.809 2.807 1 90.44 50 TYR B CA 1
ATOM 2476 C C . TYR B 1 50 ? -12.352 -2.525 4.148 1 90.44 50 TYR B C 1
ATOM 2478 O O . TYR B 1 50 ? -13.242 -2.42 4.996 1 90.44 50 TYR B O 1
ATOM 2486 N N . ASN B 1 51 ? -11.203 -3.201 4.383 1 85.06 51 ASN B N 1
ATOM 2487 C CA . ASN B 1 51 ? -10.977 -3.961 5.609 1 85.06 51 ASN B CA 1
ATOM 2488 C C . ASN B 1 51 ? -10.836 -3.045 6.82 1 85.06 51 ASN B C 1
ATOM 2490 O O . ASN B 1 51 ? -11.047 -3.473 7.953 1 85.06 51 ASN B O 1
ATOM 2494 N N . SER B 1 52 ? -10.461 -1.786 6.562 1 86.25 52 SER B N 1
ATOM 2495 C CA . SER B 1 52 ? -10.234 -0.845 7.652 1 86.25 52 SER B CA 1
ATOM 2496 C C . SER B 1 52 ? -11.5 -0.063 7.988 1 86.25 52 SER B C 1
ATOM 2498 O O . SER B 1 52 ? -11.492 0.779 8.891 1 86.25 52 SER B O 1
ATOM 2500 N N . GLY B 1 53 ? -12.539 -0.251 7.195 1 83.69 53 GLY B N 1
ATOM 2501 C CA . GLY B 1 53 ? -13.82 0.343 7.547 1 83.69 53 GLY B CA 1
ATOM 2502 C C . GLY B 1 53 ? -14.109 1.632 6.797 1 83.69 53 GLY B C 1
ATOM 2503 O O . GLY B 1 53 ? -15.062 2.34 7.113 1 83.69 53 GLY B O 1
ATOM 2504 N N . TYR B 1 54 ? -13.258 1.885 5.812 1 84.44 54 TYR B N 1
ATOM 2505 C CA . TYR B 1 54 ? -13.492 3.059 4.98 1 84.44 54 TYR B CA 1
ATOM 2506 C C . TYR B 1 54 ? -14.422 2.725 3.814 1 84.44 54 TYR B C 1
ATOM 2508 O O . TYR B 1 54 ? -14.031 2.848 2.65 1 84.44 54 TYR B O 1
ATOM 2516 N N . SER B 1 55 ? -15.633 2.414 4.086 1 81.75 55 SER B N 1
ATOM 2517 C CA . SER B 1 55 ? -16.562 1.895 3.078 1 81.75 55 SER B CA 1
ATOM 2518 C C . SER B 1 55 ? -16.781 2.902 1.956 1 81.75 55 SER B C 1
ATOM 2520 O O . SER B 1 55 ? -16.719 2.549 0.776 1 81.75 55 SER B O 1
ATOM 2522 N N . LYS B 1 56 ? -16.938 4.184 2.281 1 82.19 56 LYS B N 1
ATOM 2523 C CA . LYS B 1 56 ? -17.203 5.203 1.269 1 82.19 56 LYS B CA 1
ATOM 2524 C C . LYS B 1 56 ? -16 5.375 0.339 1 82.19 56 LYS B C 1
ATOM 2526 O O . LYS B 1 56 ? -16.172 5.438 -0.882 1 82.19 56 LYS B O 1
ATOM 2531 N N . ASP B 1 57 ? -14.859 5.344 0.879 1 82.56 57 ASP B N 1
ATOM 2532 C CA . ASP B 1 57 ? -13.633 5.5 0.1 1 82.56 57 ASP B CA 1
ATOM 2533 C C . ASP B 1 57 ? -13.391 4.285 -0.79 1 82.56 57 ASP B C 1
ATOM 2535 O O . ASP B 1 57 ? -12.867 4.418 -1.898 1 82.56 57 ASP B O 1
ATOM 2539 N N . SER B 1 58 ? -13.836 3.16 -0.338 1 90.5 58 SER B N 1
ATOM 2540 C CA . SER B 1 58 ? -13.602 1.93 -1.086 1 90.5 58 SER B CA 1
ATOM 2541 C C . SER B 1 58 ? -14.5 1.851 -2.314 1 90.5 58 SER B C 1
ATOM 2543 O O . SER B 1 58 ? -14.102 1.311 -3.35 1 90.5 58 SER B O 1
ATOM 2545 N N . MET B 1 59 ? -15.719 2.445 -2.242 1 93.44 59 MET B N 1
ATOM 2546 C CA . MET B 1 59 ? -16.703 2.289 -3.301 1 93.44 59 MET B CA 1
ATOM 2547 C C . MET B 1 59 ? -16.219 2.922 -4.602 1 93.44 59 MET B C 1
ATOM 2549 O O . MET B 1 59 ? -16.359 2.336 -5.672 1 93.44 59 MET B O 1
ATOM 2553 N N . LYS B 1 60 ? -15.656 4.09 -4.504 1 91.81 60 LYS B N 1
ATOM 2554 C CA . LYS B 1 60 ? -15.133 4.746 -5.699 1 91.81 60 LYS B CA 1
ATOM 2555 C C . LYS B 1 60 ? -14.008 3.934 -6.332 1 91.81 60 LYS B C 1
ATOM 2557 O O . LYS B 1 60 ? -13.938 3.811 -7.555 1 91.81 60 LYS B O 1
ATOM 2562 N N . THR B 1 61 ? -13.172 3.416 -5.473 1 94.12 61 THR B N 1
ATOM 2563 C CA . THR B 1 61 ? -12.062 2.592 -5.941 1 94.12 61 THR B CA 1
ATOM 2564 C C . THR B 1 61 ? -12.57 1.324 -6.617 1 94.12 61 THR B C 1
ATOM 2566 O O . THR B 1 61 ? -12.078 0.931 -7.672 1 94.12 61 THR B O 1
ATOM 2569 N N . PHE B 1 62 ? -13.633 0.676 -5.992 1 97 62 PHE B N 1
ATOM 2570 C CA . PHE B 1 62 ? -14.219 -0.54 -6.543 1 97 62 PHE B CA 1
ATOM 2571 C C . PHE B 1 62 ? -14.773 -0.286 -7.941 1 97 62 PHE B C 1
ATOM 2573 O O . PHE B 1 62 ? -14.484 -1.034 -8.875 1 97 62 PHE B O 1
ATOM 2580 N N . LYS B 1 63 ? -15.531 0.793 -8.039 1 97 63 LYS B N 1
ATOM 2581 C CA . LYS B 1 63 ? -16.172 1.113 -9.312 1 97 63 LYS B CA 1
ATOM 2582 C C . LYS B 1 63 ? -15.141 1.418 -10.391 1 97 63 LYS B C 1
ATOM 2584 O O . LYS B 1 63 ? -15.273 0.969 -11.531 1 97 63 LYS B O 1
ATOM 2589 N N . ASN B 1 64 ? -14.133 2.15 -10.047 1 96.19 64 ASN B N 1
ATOM 2590 C CA . ASN B 1 64 ? -13.062 2.436 -10.992 1 96.19 64 ASN B CA 1
ATOM 2591 C C . ASN B 1 64 ? -12.383 1.155 -11.477 1 96.19 64 ASN B C 1
ATOM 2593 O O . ASN B 1 64 ? -12.109 1.011 -12.672 1 96.19 64 ASN B O 1
ATOM 2597 N N . GLU B 1 65 ? -12.102 0.298 -10.523 1 97.69 65 GLU B N 1
ATOM 2598 C CA . GLU B 1 65 ? -11.414 -0.942 -10.875 1 97.69 65 GLU B CA 1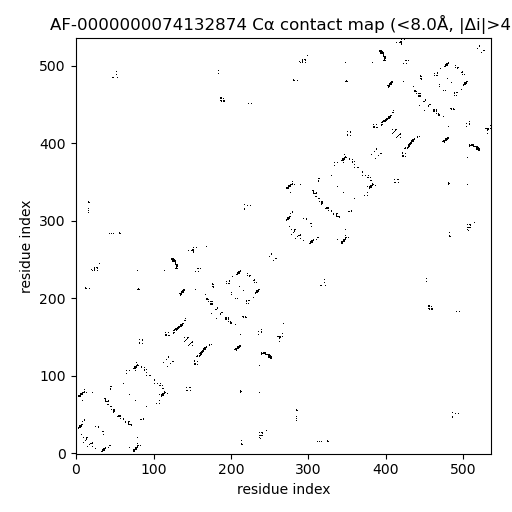
ATOM 2599 C C . GLU B 1 65 ? -12.273 -1.809 -11.789 1 97.69 65 GLU B C 1
ATOM 2601 O O . GLU B 1 65 ? -11.773 -2.377 -12.758 1 97.69 65 GLU B O 1
ATOM 2606 N N . ILE B 1 66 ? -13.586 -1.888 -11.477 1 98.25 66 ILE B N 1
ATOM 2607 C CA . ILE B 1 66 ? -14.523 -2.631 -12.312 1 98.25 66 ILE B CA 1
ATOM 2608 C C . ILE B 1 66 ? -14.492 -2.078 -13.734 1 98.25 66 ILE B C 1
ATOM 2610 O O . ILE B 1 66 ? -14.32 -2.83 -14.695 1 98.25 66 ILE B O 1
ATOM 2614 N N . ASP B 1 67 ? -14.602 -0.772 -13.867 1 98.25 67 ASP B N 1
ATOM 2615 C CA . ASP B 1 67 ? -14.633 -0.135 -15.18 1 98.25 67 ASP B CA 1
ATOM 2616 C C . ASP B 1 67 ? -13.312 -0.346 -15.922 1 98.25 67 ASP B C 1
ATOM 2618 O O . ASP B 1 67 ? -13.312 -0.58 -17.141 1 98.25 67 ASP B O 1
ATOM 2622 N N . ALA B 1 68 ? -12.227 -0.271 -15.211 1 98.12 68 ALA B N 1
ATOM 2623 C CA . ALA B 1 68 ? -10.922 -0.444 -15.828 1 98.12 68 ALA B CA 1
ATOM 2624 C C . ALA B 1 68 ? -10.75 -1.858 -16.375 1 98.12 68 ALA B C 1
ATOM 2626 O O . ALA B 1 68 ? -10.344 -2.041 -17.531 1 98.12 68 ALA B O 1
ATOM 2627 N N . LEU B 1 69 ? -11.062 -2.848 -15.594 1 98.56 69 LEU B N 1
ATOM 2628 C CA . LEU B 1 69 ? -10.883 -4.238 -15.992 1 98.56 69 LEU B CA 1
ATOM 2629 C C . LEU B 1 69 ? -11.82 -4.605 -17.141 1 98.56 69 LEU B C 1
ATOM 2631 O O . LEU B 1 69 ? -11.445 -5.363 -18.031 1 98.56 69 LEU B O 1
ATOM 2635 N N . LEU B 1 70 ? -13.023 -4.062 -17.156 1 98.19 70 LEU B N 1
ATOM 2636 C CA . LEU B 1 70 ? -14.008 -4.383 -18.172 1 98.19 70 LEU B CA 1
ATOM 2637 C C . LEU B 1 70 ? -13.789 -3.543 -19.438 1 98.19 70 LEU B C 1
ATOM 2639 O O . LEU B 1 70 ? -14.43 -3.771 -20.453 1 98.19 70 LEU B O 1
ATOM 2643 N N . SER B 1 71 ? -12.93 -2.535 -19.391 1 98.25 71 SER B N 1
ATOM 2644 C CA . SER B 1 71 ? -12.617 -1.736 -20.562 1 98.25 71 SER B CA 1
ATOM 2645 C C . SER B 1 71 ? -11.922 -2.574 -21.641 1 98.25 71 SER B C 1
ATOM 2647 O O . SER B 1 71 ? -11.852 -2.17 -22.797 1 98.25 71 SER B O 1
ATOM 2649 N N . ILE B 1 72 ? -11.328 -3.67 -21.203 1 98.06 72 ILE B N 1
ATOM 2650 C CA . ILE B 1 72 ? -10.703 -4.609 -22.125 1 98.06 72 ILE B CA 1
ATOM 2651 C C . ILE B 1 72 ? -11.656 -5.77 -22.406 1 98.06 72 ILE B C 1
ATOM 2653 O O . ILE B 1 72 ? -12.133 -6.43 -21.484 1 98.06 72 ILE B O 1
ATOM 2657 N N . ASP B 1 73 ? -12.008 -5.992 -23.641 1 97.69 73 ASP B N 1
ATOM 2658 C CA . ASP B 1 73 ? -12.773 -7.18 -24.016 1 97.69 73 ASP B CA 1
ATOM 2659 C C . ASP B 1 73 ? -11.891 -8.43 -24.016 1 97.69 73 ASP B C 1
ATOM 2661 O O . ASP B 1 73 ? -11.352 -8.82 -25.047 1 97.69 73 ASP B O 1
ATOM 2665 N N . ALA B 1 74 ? -11.742 -9.055 -22.844 1 98.38 74 ALA B N 1
ATOM 2666 C CA . ALA B 1 74 ? -10.836 -10.18 -22.656 1 98.38 74 ALA B CA 1
ATOM 2667 C C . ALA B 1 74 ? -11.602 -11.453 -22.281 1 98.38 74 ALA B C 1
ATOM 2669 O O . ALA B 1 74 ? -12.719 -11.383 -21.766 1 98.38 74 ALA B O 1
ATOM 2670 N N . ASP B 1 75 ? -11.031 -12.578 -22.594 1 98.75 75 ASP B N 1
ATOM 2671 C CA . ASP B 1 75 ? -11.586 -13.875 -22.203 1 98.75 75 ASP B CA 1
ATOM 2672 C C . ASP B 1 75 ? -11.438 -14.102 -20.703 1 98.75 75 ASP B C 1
ATOM 2674 O O . ASP B 1 75 ? -12.32 -14.68 -20.062 1 98.75 75 ASP B O 1
ATOM 2678 N N . TYR B 1 76 ? -10.305 -13.609 -20.156 1 98.88 76 TYR B N 1
ATOM 2679 C CA . TYR B 1 76 ? -9.992 -13.82 -18.734 1 98.88 76 TYR B CA 1
ATOM 2680 C C . TYR B 1 76 ? -9.297 -12.594 -18.156 1 98.88 76 TYR B C 1
ATOM 2682 O O . TYR B 1 76 ? -8.773 -11.758 -18.891 1 98.88 76 TYR B O 1
ATOM 2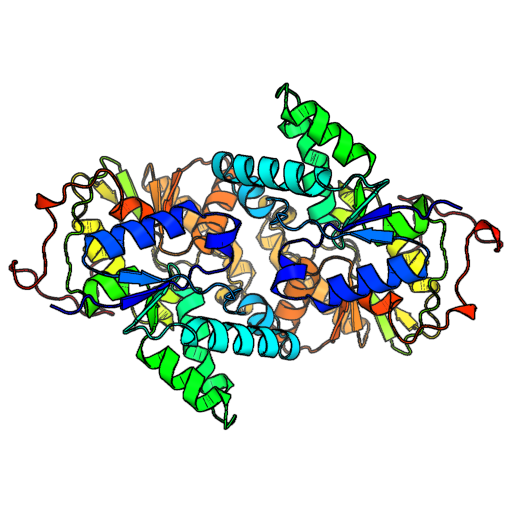690 N N . ILE B 1 77 ? -9.383 -12.438 -16.859 1 98.88 77 ILE B N 1
ATOM 2691 C CA . ILE B 1 77 ? -8.617 -11.484 -16.062 1 98.88 77 ILE B CA 1
ATOM 2692 C C . ILE B 1 77 ? -7.68 -12.242 -15.117 1 98.88 77 ILE B C 1
ATOM 2694 O O . ILE B 1 77 ? -8.102 -13.18 -14.43 1 98.88 77 ILE B O 1
ATOM 2698 N N . VAL B 1 78 ? -6.363 -11.844 -15.117 1 98.88 78 VAL B N 1
ATOM 2699 C CA . VAL B 1 78 ? -5.398 -12.602 -14.328 1 98.88 78 VAL B CA 1
ATOM 2700 C C . VAL B 1 78 ? -4.574 -11.648 -13.469 1 98.88 78 VAL B C 1
ATOM 2702 O O . VAL B 1 78 ? -4.109 -10.609 -13.953 1 98.88 78 VAL B O 1
ATOM 2705 N N . GLY B 1 79 ? -4.473 -11.93 -12.211 1 98.69 79 GLY B N 1
ATOM 2706 C CA . GLY B 1 79 ? -3.668 -11.133 -11.297 1 98.69 79 GLY B CA 1
ATOM 2707 C C . GLY B 1 79 ? -2.68 -11.953 -10.5 1 98.69 79 GLY B C 1
ATOM 2708 O O . GLY B 1 79 ? -2.926 -13.133 -10.219 1 98.69 79 GLY B O 1
ATOM 2709 N N . PRO B 1 80 ? -1.561 -11.32 -10.016 1 98.44 80 PRO B N 1
ATOM 2710 C CA . PRO B 1 80 ? -0.467 -12.023 -9.336 1 98.44 80 PRO B CA 1
ATOM 2711 C C . PRO B 1 80 ? -0.644 -12.07 -7.824 1 98.44 80 PRO B C 1
ATOM 2713 O O . PRO B 1 80 ? 0.338 -11.992 -7.082 1 98.44 80 PRO B O 1
ATOM 2716 N N . SER B 1 81 ? -1.873 -12.039 -7.367 1 97.75 81 SER B N 1
ATOM 2717 C CA . SER B 1 81 ? -2.148 -11.992 -5.934 1 97.75 81 SER B CA 1
ATOM 2718 C C . SER B 1 81 ? -3.5 -12.617 -5.609 1 97.75 81 SER B C 1
ATOM 2720 O O . SER B 1 81 ? -4.539 -12.148 -6.078 1 97.75 81 SER B O 1
ATOM 2722 N N . GLY B 1 82 ? -3.416 -13.68 -4.812 1 96.12 82 GLY B N 1
ATOM 2723 C CA . GLY B 1 82 ? -4.656 -14.289 -4.359 1 96.12 82 GLY B CA 1
ATOM 2724 C C . GLY B 1 82 ? -5.527 -13.344 -3.557 1 96.12 82 GLY B C 1
ATOM 2725 O O . GLY B 1 82 ? -6.754 -13.367 -3.672 1 96.12 82 GLY B O 1
ATOM 2726 N N . SER B 1 83 ? -4.91 -12.508 -2.734 1 94.56 83 SER B N 1
ATOM 2727 C CA . SER B 1 83 ? -5.652 -11.57 -1.894 1 94.56 83 SER B CA 1
ATOM 2728 C C . SER B 1 83 ? -6.402 -10.547 -2.736 1 94.56 83 SER B C 1
ATOM 2730 O O . SER B 1 83 ? -7.566 -10.25 -2.471 1 94.56 83 SER B O 1
ATOM 2732 N N . CYS B 1 84 ? -5.723 -9.992 -3.729 1 97.31 84 CYS B N 1
ATOM 2733 C CA . CYS B 1 84 ? -6.336 -8.969 -4.574 1 97.31 84 CYS B CA 1
ATOM 2734 C C . CYS B 1 84 ? -7.422 -9.578 -5.453 1 97.31 84 CYS B C 1
ATOM 2736 O O . CYS B 1 84 ? -8.484 -8.977 -5.637 1 97.31 84 CYS B O 1
ATOM 2738 N N . VAL B 1 85 ? -7.172 -10.766 -6.008 1 98.12 85 VAL B N 1
ATOM 2739 C CA . VAL B 1 85 ? -8.164 -11.461 -6.816 1 98.12 85 VAL B CA 1
ATOM 2740 C C . VAL B 1 85 ? -9.398 -11.773 -5.973 1 98.12 85 VAL B C 1
ATOM 2742 O O . VAL B 1 85 ? -10.531 -11.594 -6.426 1 98.12 85 VAL B O 1
ATOM 2745 N N . PHE B 1 86 ? -9.172 -12.227 -4.73 1 97 86 PHE B N 1
ATOM 2746 C CA . PHE B 1 86 ? -10.289 -12.516 -3.834 1 97 86 PHE B CA 1
ATOM 2747 C C . PHE B 1 86 ? -11.125 -11.266 -3.602 1 97 86 PHE B C 1
ATOM 2749 O O . PHE B 1 86 ? -12.359 -11.32 -3.666 1 97 86 PHE B O 1
ATOM 2756 N N . MET B 1 87 ? -10.453 -10.141 -3.314 1 96.12 87 MET B N 1
ATOM 2757 C CA . MET B 1 87 ? -11.195 -8.906 -3.08 1 96.12 87 MET B CA 1
ATOM 2758 C C . MET B 1 87 ? -12.078 -8.562 -4.273 1 96.12 87 MET B C 1
ATOM 2760 O O . MET B 1 87 ? -13.234 -8.164 -4.105 1 96.12 87 MET B O 1
ATOM 2764 N N . ILE B 1 88 ? -11.539 -8.719 -5.477 1 98.12 88 ILE B N 1
ATOM 2765 C CA . ILE B 1 88 ? -12.297 -8.414 -6.684 1 98.12 88 ILE B CA 1
ATOM 2766 C C . ILE B 1 88 ? -13.5 -9.352 -6.789 1 98.12 88 ILE B C 1
ATOM 2768 O O . ILE B 1 88 ? -14.594 -8.93 -7.168 1 98.12 88 ILE B O 1
ATOM 2772 N N . LYS B 1 89 ? -13.344 -10.602 -6.434 1 97.88 89 LYS B N 1
ATOM 2773 C CA . LYS B 1 89 ? -14.453 -11.555 -6.457 1 97.88 89 LYS B CA 1
ATOM 2774 C C . LYS B 1 89 ? -15.547 -11.141 -5.48 1 97.88 89 LYS B C 1
ATOM 2776 O O . LYS B 1 89 ? -16.734 -11.359 -5.742 1 97.88 89 LYS B O 1
ATOM 2781 N N . GLU B 1 90 ? -15.211 -10.5 -4.414 1 96.62 90 GLU B N 1
ATOM 2782 C CA . GLU B 1 90 ? -16.172 -10.078 -3.393 1 96.62 90 GLU B CA 1
ATOM 2783 C C . GLU B 1 90 ? -17.047 -8.938 -3.893 1 96.62 90 GLU B C 1
ATOM 2785 O O . GLU B 1 90 ? -18.094 -8.656 -3.307 1 96.62 90 GLU B O 1
ATOM 2790 N N . TYR B 1 91 ? -16.594 -8.289 -4.969 1 97.69 91 TYR B N 1
ATOM 2791 C CA . TYR B 1 91 ? -17.359 -7.168 -5.504 1 97.69 91 TYR B CA 1
ATOM 2792 C C . TYR B 1 91 ? -18.781 -7.582 -5.816 1 97.69 91 TYR B C 1
ATOM 2794 O O . TYR B 1 91 ? -19.719 -6.789 -5.66 1 97.69 91 TYR B O 1
ATOM 2802 N N . LYS B 1 92 ? -19.016 -8.852 -6.305 1 97.5 92 LYS B N 1
ATOM 2803 C CA . LYS B 1 92 ? -20.344 -9.305 -6.695 1 97.5 92 LYS B CA 1
ATOM 2804 C C . LYS B 1 92 ? -21.312 -9.242 -5.52 1 97.5 92 LYS B C 1
ATOM 2806 O O . LYS B 1 92 ? -22.484 -8.898 -5.691 1 97.5 92 LYS B O 1
ATOM 2811 N N . ASP B 1 93 ? -20.844 -9.57 -4.297 1 96.94 93 ASP B N 1
ATOM 2812 C CA . ASP B 1 93 ? -21.688 -9.508 -3.111 1 96.94 93 ASP B CA 1
ATOM 2813 C C . ASP B 1 93 ? -21.859 -8.062 -2.633 1 96.94 93 ASP B C 1
ATOM 2815 O O . ASP B 1 93 ? -22.953 -7.672 -2.201 1 96.94 93 ASP B O 1
ATOM 2819 N N . ILE B 1 94 ? -20.781 -7.297 -2.729 1 96.19 94 ILE B N 1
ATOM 2820 C CA . ILE B 1 94 ? -20.781 -5.91 -2.273 1 96.19 94 ILE B CA 1
ATOM 2821 C C . ILE B 1 94 ? -21.766 -5.098 -3.111 1 96.19 94 ILE B C 1
ATOM 2823 O O . ILE B 1 94 ? -22.5 -4.25 -2.582 1 96.19 94 ILE B O 1
ATOM 2827 N N . PHE B 1 95 ? -21.797 -5.406 -4.43 1 97.31 95 PHE B N 1
ATOM 2828 C CA . PHE B 1 95 ? -22.625 -4.617 -5.344 1 97.31 95 PHE B CA 1
ATOM 2829 C C . PHE B 1 95 ? -23.891 -5.375 -5.723 1 97.31 95 PHE B C 1
ATOM 2831 O O . PHE B 1 95 ? -24.531 -5.051 -6.727 1 97.31 95 PHE B O 1
ATOM 2838 N N . LYS B 1 96 ? -24.312 -6.383 -4.996 1 96.44 96 LYS B N 1
ATOM 2839 C CA . LYS B 1 96 ? -25.391 -7.309 -5.359 1 96.44 96 LYS B CA 1
ATOM 2840 C C . LYS B 1 96 ? -26.672 -6.562 -5.668 1 96.44 96 LYS B C 1
ATOM 2842 O O . LYS B 1 96 ? -27.453 -6.984 -6.531 1 96.44 96 LYS B O 1
ATOM 2847 N N . ASP B 1 97 ? -26.891 -5.383 -5.031 1 96.75 97 ASP B N 1
ATOM 2848 C CA . ASP B 1 97 ? -28.141 -4.652 -5.176 1 96.75 97 ASP B CA 1
ATOM 2849 C C . ASP B 1 97 ? -27.969 -3.449 -6.105 1 96.75 97 ASP B C 1
ATOM 2851 O O . ASP B 1 97 ? -28.922 -2.691 -6.328 1 96.75 97 ASP B O 1
ATOM 2855 N N . ASP B 1 98 ? -26.797 -3.209 -6.602 1 97.06 98 ASP B N 1
ATOM 2856 C CA . ASP B 1 98 ? -26.547 -2.123 -7.547 1 97.06 98 ASP B CA 1
ATOM 2857 C C . ASP B 1 98 ? -26.906 -2.541 -8.969 1 97.06 98 ASP B C 1
ATOM 2859 O O . ASP B 1 98 ? -26.328 -3.496 -9.5 1 97.06 98 ASP B O 1
ATOM 2863 N N . PRO B 1 99 ? -27.859 -1.908 -9.602 1 97.62 99 PRO B N 1
ATOM 2864 C CA . PRO B 1 99 ? -28.312 -2.344 -10.922 1 97.62 99 PRO B CA 1
ATOM 2865 C C . PRO B 1 99 ? -27.25 -2.156 -12.008 1 97.62 99 PRO B C 1
ATOM 2867 O O . PRO B 1 99 ? -27.281 -2.834 -13.031 1 97.62 99 PRO B O 1
ATOM 2870 N N . GLU B 1 100 ? -26.359 -1.249 -11.812 1 98.12 100 GLU B N 1
ATOM 2871 C CA . GLU B 1 100 ? -25.328 -0.977 -12.82 1 98.12 100 GLU B CA 1
ATOM 2872 C C . GLU B 1 100 ? -24.078 -1.803 -12.562 1 98.12 100 GLU B C 1
ATOM 2874 O O . GLU B 1 100 ? -23.594 -2.5 -13.453 1 98.12 100 GLU B O 1
ATOM 2879 N N . TYR B 1 101 ? -23.609 -1.809 -11.359 1 98.31 101 TYR B N 1
ATOM 2880 C CA . TYR B 1 101 ? -22.312 -2.402 -11.07 1 98.31 101 TYR B CA 1
ATOM 2881 C C . TYR B 1 101 ? -22.469 -3.852 -10.625 1 98.31 101 TYR B C 1
ATOM 2883 O O . TYR B 1 101 ? -21.484 -4.609 -10.617 1 98.31 101 TYR B O 1
ATOM 2891 N N . GLY B 1 102 ? -23.609 -4.289 -10.195 1 97.75 102 GLY B N 1
ATOM 2892 C CA . GLY B 1 102 ? -23.859 -5.684 -9.859 1 97.75 102 GLY B CA 1
ATOM 2893 C C . GLY B 1 102 ? -23.5 -6.637 -10.984 1 97.75 102 GLY B C 1
ATOM 2894 O O . GLY B 1 102 ? -22.625 -7.488 -10.828 1 97.75 102 GLY B O 1
ATOM 2895 N N . PRO B 1 103 ? -24.188 -6.422 -12.125 1 98.25 103 PRO B N 1
ATOM 2896 C CA . PRO B 1 103 ? -23.906 -7.289 -13.266 1 98.25 103 PRO B CA 1
ATOM 2897 C C . PRO B 1 103 ? -22.438 -7.219 -13.703 1 98.25 103 PRO B C 1
ATOM 2899 O O . PRO B 1 103 ? -21.859 -8.234 -14.102 1 98.25 103 PRO B O 1
ATOM 2902 N N . LYS B 1 104 ? -21.875 -6.012 -13.633 1 98.44 104 LYS B N 1
ATOM 2903 C CA . LYS B 1 104 ? -20.469 -5.852 -14 1 98.44 104 LYS B CA 1
ATOM 2904 C C . LYS B 1 104 ? -19.562 -6.66 -13.078 1 98.44 104 LYS B C 1
ATOM 2906 O O . LYS B 1 104 ? -18.625 -7.316 -13.531 1 98.44 104 LYS B O 1
ATOM 2911 N N . ALA B 1 105 ? -19.812 -6.566 -11.789 1 98.44 105 ALA B N 1
ATOM 2912 C CA . ALA B 1 105 ? -19.047 -7.301 -10.797 1 98.44 105 ALA B CA 1
ATOM 2913 C C . ALA B 1 105 ? -19.172 -8.805 -10.992 1 98.44 105 ALA B C 1
ATOM 2915 O O . ALA B 1 105 ? -18.203 -9.547 -10.836 1 98.44 105 ALA B O 1
ATOM 2916 N N . ALA B 1 106 ? -20.344 -9.273 -11.32 1 98.19 106 ALA B N 1
ATOM 2917 C CA . ALA B 1 106 ? -20.578 -10.688 -11.586 1 98.19 106 ALA B CA 1
ATOM 2918 C C . ALA B 1 106 ? -19.781 -11.156 -12.805 1 98.19 106 ALA B C 1
ATOM 2920 O O . ALA B 1 106 ? -19.25 -12.266 -12.812 1 98.19 106 ALA B O 1
ATOM 2921 N N . GLU B 1 107 ? -19.781 -10.328 -13.797 1 98.31 107 GLU B N 1
ATOM 2922 C CA . GLU B 1 107 ? -19.016 -10.656 -14.992 1 98.31 107 GLU B CA 1
ATOM 2923 C C . GLU B 1 107 ? -17.531 -10.828 -14.672 1 98.31 107 GLU B C 1
ATOM 2925 O O . GLU B 1 107 ? -16.906 -11.797 -15.109 1 98.31 107 GLU B O 1
ATOM 2930 N N . ILE B 1 108 ? -16.969 -9.953 -13.906 1 98.44 108 ILE B N 1
ATOM 2931 C CA . ILE B 1 108 ? -15.562 -10.016 -13.547 1 98.44 108 ILE B CA 1
ATOM 2932 C C . ILE B 1 108 ? -15.289 -11.273 -12.727 1 98.44 108 ILE B C 1
ATOM 2934 O O . ILE B 1 108 ? -14.297 -11.969 -12.945 1 98.44 108 ILE B O 1
ATOM 2938 N N . ASP B 1 109 ? -16.188 -11.516 -11.828 1 98.12 109 ASP B N 1
ATOM 2939 C CA . ASP B 1 109 ? -16.047 -12.688 -10.969 1 98.12 109 ASP B CA 1
ATOM 2940 C C . ASP B 1 109 ? -15.961 -13.969 -11.805 1 98.12 109 ASP B C 1
ATOM 2942 O O . ASP B 1 109 ? -15.211 -14.883 -11.461 1 98.12 109 ASP B O 1
ATOM 2946 N N . SER B 1 110 ? -16.641 -14.023 -12.891 1 97.56 110 SER B N 1
ATOM 2947 C CA . SER B 1 110 ? -16.734 -15.227 -13.703 1 97.56 110 SER B CA 1
ATOM 2948 C C . SER B 1 110 ? -15.469 -15.445 -14.523 1 97.56 110 SER B C 1
ATOM 2950 O O . SER B 1 110 ? -15.242 -16.531 -15.055 1 97.56 110 SER B O 1
ATOM 2952 N N . LYS B 1 111 ? -14.609 -14.43 -14.617 1 97.69 111 LYS B N 1
ATOM 2953 C CA . LYS B 1 111 ? -13.508 -14.578 -15.562 1 97.69 111 LYS B CA 1
ATOM 2954 C C . LYS B 1 111 ? -12.164 -14.359 -14.867 1 97.69 111 LYS B C 1
ATOM 2956 O O . LYS B 1 111 ? -11.109 -14.625 -15.445 1 97.69 111 LYS B O 1
ATOM 2961 N N . ILE B 1 112 ? -12.172 -13.93 -13.602 1 98.75 112 ILE B N 1
ATOM 2962 C CA . ILE B 1 112 ? -10.914 -13.547 -12.969 1 98.75 112 ILE B CA 1
ATOM 2963 C C . ILE B 1 112 ? -10.289 -14.758 -12.289 1 98.75 112 ILE B C 1
ATOM 2965 O O . ILE B 1 112 ? -10.984 -15.562 -11.672 1 98.75 112 ILE B O 1
ATOM 2969 N N . TYR B 1 113 ? -8.961 -14.883 -12.414 1 98.69 113 TYR B N 1
ATOM 2970 C CA . TYR B 1 113 ? -8.18 -15.938 -11.789 1 98.69 113 TYR B CA 1
ATOM 2971 C C . TYR B 1 113 ? -6.875 -15.391 -11.219 1 98.69 113 TYR B C 1
ATOM 2973 O O . TYR B 1 113 ? -6.328 -14.414 -11.734 1 98.69 113 TYR B O 1
ATOM 2981 N N . GLU B 1 114 ? -6.434 -15.992 -10.156 1 98.69 114 GLU B N 1
ATOM 2982 C CA . GLU B 1 114 ? -5.043 -15.812 -9.75 1 98.69 114 GLU B CA 1
ATOM 2983 C C . GLU B 1 114 ? -4.09 -16.484 -10.734 1 98.69 114 GLU B C 1
ATOM 2985 O O . GLU B 1 114 ? -4.445 -17.484 -11.359 1 98.69 114 GLU B O 1
ATOM 2990 N N . PHE B 1 115 ? -2.943 -15.945 -10.875 1 98.88 115 PHE B N 1
ATOM 2991 C CA . PHE B 1 115 ? -1.932 -16.25 -11.883 1 98.88 115 PHE B CA 1
ATOM 2992 C C . PHE B 1 115 ? -1.665 -17.734 -11.953 1 98.88 115 PHE B C 1
ATOM 2994 O O . PHE B 1 115 ? -1.796 -18.344 -13.016 1 98.88 115 PHE B O 1
ATOM 3001 N N . THR B 1 116 ? -1.338 -18.406 -10.867 1 98.56 116 THR B N 1
ATOM 3002 C CA . THR B 1 116 ? -1.008 -19.828 -10.875 1 98.56 116 THR B CA 1
ATOM 3003 C C . THR B 1 116 ? -2.254 -20.672 -11.125 1 98.56 116 THR B C 1
ATOM 3005 O O . THR B 1 116 ? -2.189 -21.688 -11.82 1 98.56 116 THR B O 1
ATOM 3008 N N . GLN B 1 117 ? -3.383 -20.25 -10.562 1 97.81 117 GLN B N 1
ATOM 3009 C CA . GLN B 1 117 ? -4.66 -20.906 -10.836 1 97.81 117 GLN B CA 1
ATOM 3010 C C . GLN B 1 117 ? -4.965 -20.906 -12.328 1 97.81 117 GLN B C 1
ATOM 3012 O O . GLN B 1 117 ? -5.367 -21.938 -12.883 1 97.81 117 GLN B O 1
ATOM 3017 N N . PHE B 1 118 ? -4.766 -19.781 -12.93 1 98.81 118 PHE B N 1
ATOM 3018 C CA . PHE B 1 118 ? -5.07 -19.641 -14.352 1 98.81 118 PHE B CA 1
ATOM 3019 C C . PHE B 1 118 ? -4.211 -20.594 -15.18 1 98.81 118 PHE B C 1
ATOM 3021 O O . PHE B 1 118 ? -4.719 -21.281 -16.062 1 98.81 118 PHE B O 1
ATOM 3028 N N . ILE B 1 119 ? -2.924 -20.625 -14.914 1 98.81 119 ILE B N 1
ATOM 3029 C CA . ILE B 1 119 ? -1.984 -21.438 -15.672 1 98.81 119 ILE B CA 1
ATOM 3030 C C . ILE B 1 119 ? -2.365 -22.922 -15.547 1 98.81 119 ILE B C 1
ATOM 3032 O O . ILE B 1 119 ? -2.475 -23.625 -16.562 1 98.81 119 ILE B O 1
ATOM 3036 N N . TYR B 1 120 ? -2.656 -23.375 -14.359 1 98.38 120 TYR B N 1
ATOM 3037 C CA . TYR B 1 120 ? -2.838 -24.797 -14.086 1 98.38 120 TYR B CA 1
ATOM 3038 C C . TYR B 1 120 ? -4.262 -25.234 -14.398 1 98.38 120 TYR B C 1
ATOM 3040 O O . TYR B 1 120 ? -4.477 -26.297 -14.984 1 98.38 120 TYR B O 1
ATOM 3048 N N . ARG B 1 121 ? -5.254 -24.391 -14.086 1 97.81 121 ARG B N 1
ATOM 3049 C CA . ARG B 1 121 ? -6.652 -24.812 -14.172 1 97.81 121 ARG B CA 1
ATOM 3050 C C . ARG B 1 121 ? -7.246 -24.469 -15.531 1 97.81 121 ARG B C 1
ATOM 3052 O O . ARG B 1 121 ? -8.109 -25.203 -16.031 1 97.81 121 ARG B O 1
ATOM 3059 N N . VAL B 1 122 ? -6.828 -23.375 -16.078 1 98.44 122 VAL B N 1
ATOM 3060 C CA . VAL B 1 122 ? -7.461 -22.891 -17.297 1 98.44 122 VAL B CA 1
ATOM 3061 C C . VAL B 1 122 ? -6.609 -23.266 -18.516 1 98.44 122 VAL B C 1
ATOM 3063 O O . VAL B 1 122 ? -7.074 -23.969 -19.422 1 98.44 122 VAL B O 1
ATOM 3066 N N . LEU B 1 123 ? -5.336 -22.906 -18.438 1 98.56 123 LEU B N 1
ATOM 3067 C CA . LEU B 1 123 ? -4.465 -23.188 -19.578 1 98.56 123 LEU B CA 1
ATOM 3068 C C . LEU B 1 123 ? -4.059 -24.656 -19.594 1 98.56 123 LEU B C 1
ATOM 3070 O O . LEU B 1 123 ? -3.578 -25.156 -20.609 1 98.56 123 LEU B O 1
ATOM 3074 N N . LYS B 1 124 ? -4.199 -25.312 -18.453 1 98.44 124 LYS B N 1
ATOM 3075 C CA . LYS B 1 124 ? -3.852 -26.719 -18.297 1 98.44 124 LYS B CA 1
ATOM 3076 C C . LYS B 1 124 ? -2.373 -26.953 -18.578 1 98.44 124 LYS B C 1
ATOM 3078 O O . LYS B 1 124 ? -2.014 -27.938 -19.234 1 98.44 124 LYS B O 1
ATOM 3083 N N . VAL B 1 125 ? -1.593 -26.031 -18.125 1 98.69 125 VAL B N 1
ATOM 3084 C CA . VAL B 1 125 ? -0.143 -26.172 -18.203 1 98.69 125 VAL B CA 1
ATOM 3085 C C . VAL B 1 125 ? 0.397 -26.719 -16.891 1 98.69 125 VAL B C 1
ATOM 3087 O O . VAL B 1 125 ? -0.013 -26.281 -15.812 1 98.69 125 VAL B O 1
ATOM 3090 N N . VAL B 1 126 ? 1.313 -27.672 -16.953 1 98.06 126 VAL B N 1
ATOM 3091 C CA . VAL B 1 126 ? 1.857 -28.25 -15.734 1 98.06 126 VAL B CA 1
ATOM 3092 C C . VAL B 1 126 ? 3.334 -27.891 -15.602 1 98.06 126 VAL B C 1
ATOM 3094 O O . VAL B 1 126 ? 3.855 -27.781 -14.484 1 98.06 126 VAL B O 1
ATOM 3097 N N . ASP B 1 127 ? 4.043 -27.625 -16.672 1 98.62 127 ASP B N 1
ATOM 3098 C CA . ASP B 1 127 ? 5.441 -27.219 -16.734 1 98.62 127 ASP B CA 1
ATOM 3099 C C . ASP B 1 127 ? 5.617 -25.969 -17.609 1 98.62 127 ASP B C 1
ATOM 3101 O O . ASP B 1 127 ? 5.332 -26.016 -18.797 1 98.62 127 ASP B O 1
ATOM 3105 N N . CYS B 1 128 ? 6.074 -24.906 -17 1 98.75 128 CYS B N 1
ATOM 3106 C CA . CYS B 1 128 ? 6.203 -23.641 -17.719 1 98.75 128 CYS B CA 1
ATOM 3107 C C . CYS B 1 128 ? 7.59 -23.516 -18.344 1 98.75 128 CYS B C 1
ATOM 3109 O O . CYS B 1 128 ? 7.922 -22.469 -18.906 1 98.75 128 CYS B O 1
ATOM 3111 N N . GLY B 1 129 ? 8.438 -24.531 -18.156 1 98.75 129 GLY B N 1
ATOM 3112 C CA . GLY B 1 129 ? 9.742 -24.562 -18.797 1 98.75 129 GLY B CA 1
ATOM 3113 C C . GLY B 1 129 ? 10.82 -23.891 -17.969 1 98.75 129 GLY B C 1
ATOM 3114 O O . GLY B 1 129 ? 11.938 -23.672 -18.453 1 98.75 129 GLY B O 1
ATOM 3115 N N . ALA B 1 130 ? 10.547 -23.516 -16.734 1 98.81 130 ALA B N 1
ATOM 3116 C CA . ALA B 1 130 ? 11.461 -22.734 -15.891 1 98.81 130 ALA B CA 1
ATOM 3117 C C . ALA B 1 130 ? 12.5 -23.641 -15.234 1 98.81 130 ALA B C 1
ATOM 3119 O O . ALA B 1 130 ? 12.25 -24.828 -15.008 1 98.81 130 ALA B O 1
ATOM 3120 N N . GLU B 1 131 ? 13.664 -23.109 -14.969 1 98.88 131 GLU B N 1
ATOM 3121 C CA . GLU B 1 131 ? 14.758 -23.75 -14.25 1 98.88 131 GLU B CA 1
ATOM 3122 C C . GLU B 1 131 ? 15.328 -22.828 -13.18 1 98.88 131 GLU B C 1
ATOM 3124 O O . GLU B 1 131 ? 15.555 -21.641 -13.43 1 98.88 131 GLU B O 1
ATOM 3129 N N . LEU B 1 132 ? 15.484 -23.328 -11.992 1 98.69 132 LEU B N 1
ATOM 3130 C CA . LEU B 1 132 ? 16.078 -22.594 -10.875 1 98.69 132 LEU B CA 1
ATOM 3131 C C . LEU B 1 132 ? 16.875 -23.531 -9.977 1 98.69 132 LEU B C 1
ATOM 3133 O O . LEU B 1 132 ? 16.297 -24.344 -9.25 1 98.69 132 LEU B O 1
ATOM 3137 N N . ASP B 1 133 ? 18.188 -23.422 -10.055 1 98.5 133 ASP B N 1
ATOM 3138 C CA . ASP B 1 133 ? 19.078 -24.203 -9.211 1 98.5 133 ASP B CA 1
ATOM 3139 C C . ASP B 1 133 ? 19.25 -23.562 -7.84 1 98.5 133 ASP B C 1
ATOM 3141 O O . ASP B 1 133 ? 20.203 -22.812 -7.613 1 98.5 133 ASP B O 1
ATOM 3145 N N . ALA B 1 134 ? 18.328 -23.906 -6.906 1 98.44 134 ALA B N 1
ATOM 3146 C CA . ALA B 1 134 ? 18.344 -23.312 -5.574 1 98.44 134 ALA B CA 1
ATOM 3147 C C . ALA B 1 134 ? 17.531 -24.141 -4.59 1 98.44 134 ALA B C 1
ATOM 3149 O O . ALA B 1 134 ? 16.578 -24.828 -4.98 1 98.44 134 ALA B O 1
ATOM 3150 N N . LYS B 1 135 ? 17.953 -24.141 -3.328 1 98.56 135 LYS B N 1
ATOM 3151 C CA . LYS B 1 135 ? 17.141 -24.641 -2.225 1 98.56 135 LYS B CA 1
ATOM 3152 C C . LYS B 1 135 ? 16.078 -23.625 -1.818 1 98.56 135 LYS B C 1
ATOM 3154 O O . LYS B 1 135 ? 16.406 -22.5 -1.435 1 98.56 135 LYS B O 1
ATOM 3159 N N . VAL B 1 136 ? 14.828 -24.047 -1.914 1 98.44 136 VAL B N 1
ATOM 3160 C CA . VAL B 1 136 ? 13.766 -23.078 -1.696 1 98.44 136 VAL B CA 1
ATOM 3161 C C . VAL B 1 136 ? 12.766 -23.609 -0.677 1 98.44 136 VAL B C 1
ATOM 3163 O O . VAL B 1 136 ? 12.711 -24.828 -0.434 1 98.44 136 VAL B O 1
ATOM 3166 N N . THR B 1 137 ? 12.062 -22.734 0.002 1 97.94 137 THR B N 1
ATOM 3167 C CA . THR B 1 137 ? 10.836 -23.047 0.73 1 97.94 137 THR B CA 1
ATOM 3168 C C . THR B 1 137 ? 9.703 -22.109 0.314 1 97.94 137 THR B C 1
ATOM 3170 O O . THR B 1 137 ? 9.93 -21.141 -0.426 1 97.94 137 THR B O 1
ATOM 3173 N N . VAL B 1 138 ? 8.469 -22.5 0.645 1 97.06 138 VAL B N 1
ATOM 3174 C CA . VAL B 1 138 ? 7.328 -21.812 0.053 1 97.06 138 VAL B CA 1
ATOM 3175 C C . VAL B 1 138 ? 6.371 -21.359 1.153 1 97.06 138 VAL B C 1
ATOM 3177 O O . VAL B 1 138 ? 5.941 -22.172 1.982 1 97.06 138 VAL B O 1
ATOM 3180 N N . HIS B 1 139 ? 6.098 -20.031 1.178 1 95.69 139 HIS B N 1
ATOM 3181 C CA . HIS B 1 139 ? 4.996 -19.516 1.99 1 95.69 139 HIS B CA 1
ATOM 3182 C C . HIS B 1 139 ? 3.652 -19.75 1.306 1 95.69 139 HIS B C 1
ATOM 3184 O O . HIS B 1 139 ? 3.432 -19.281 0.188 1 95.69 139 HIS B O 1
ATOM 3190 N N . ARG B 1 140 ? 2.805 -20.438 1.963 1 92.19 140 ARG B N 1
ATOM 3191 C CA . ARG B 1 140 ? 1.449 -20.672 1.471 1 92.19 140 ARG B CA 1
ATOM 3192 C C . ARG B 1 140 ? 0.51 -19.562 1.923 1 92.19 140 ARG B C 1
ATOM 3194 O O . ARG B 1 140 ? 0.286 -19.375 3.121 1 92.19 140 ARG B O 1
ATOM 3201 N N . SER B 1 141 ? 0.021 -18.859 1.01 1 90.44 141 SER B N 1
ATOM 3202 C CA . SER B 1 141 ? -0.857 -17.719 1.283 1 90.44 141 SER B CA 1
ATOM 3203 C C . SER B 1 141 ? -2.207 -18.188 1.821 1 90.44 141 SER B C 1
ATOM 3205 O O . SER B 1 141 ? -2.859 -19.047 1.221 1 90.44 141 SER B O 1
ATOM 3207 N N . CYS B 1 142 ? -2.643 -17.578 2.924 1 88.62 142 CYS B N 1
ATOM 3208 C CA . CYS B 1 142 ? -3.953 -17.891 3.486 1 88.62 142 CYS B CA 1
ATOM 3209 C C . CYS B 1 142 ? -5.066 -17.438 2.549 1 88.62 142 CYS B C 1
ATOM 3211 O O . CYS B 1 142 ? -6.125 -18.062 2.49 1 88.62 142 CYS B O 1
ATOM 3213 N N . HIS B 1 143 ? -4.82 -16.422 1.812 1 89.19 143 HIS B N 1
ATOM 3214 C CA . HIS B 1 143 ? -5.855 -15.938 0.906 1 89.19 143 HIS B CA 1
ATOM 3215 C C . HIS B 1 143 ? -6.012 -16.859 -0.297 1 89.19 143 HIS B C 1
ATOM 3217 O O . HIS B 1 143 ? -7.125 -17.062 -0.785 1 89.19 143 HIS B O 1
ATOM 3223 N N . MET B 1 144 ? -4.938 -17.406 -0.72 1 90.38 144 MET B N 1
ATOM 3224 C CA . MET B 1 144 ? -4.988 -18.359 -1.824 1 90.38 144 MET B CA 1
ATOM 3225 C C . MET B 1 144 ? -5.742 -19.625 -1.418 1 90.38 144 MET B C 1
ATOM 3227 O O . MET B 1 144 ? -6.574 -20.125 -2.178 1 90.38 144 MET B O 1
ATOM 3231 N N . THR B 1 145 ? -5.473 -20.016 -0.211 1 90.38 145 THR B N 1
ATOM 3232 C CA . THR B 1 145 ? -5.988 -21.312 0.214 1 90.38 145 THR B CA 1
ATOM 3233 C C . THR B 1 145 ? -7.395 -21.172 0.796 1 90.38 145 THR B C 1
ATOM 3235 O O . THR B 1 145 ? -8.359 -21.672 0.215 1 90.38 145 THR B O 1
ATOM 3238 N N . ARG B 1 146 ? -7.562 -20.344 1.736 1 86.62 146 ARG B N 1
ATOM 3239 C CA . ARG B 1 146 ? -8.812 -20.297 2.49 1 86.62 146 ARG B CA 1
ATOM 3240 C C . ARG B 1 146 ? -9.875 -19.5 1.747 1 86.62 146 ARG B C 1
ATOM 3242 O O . ARG B 1 146 ? -11.055 -19.844 1.776 1 86.62 146 ARG B O 1
ATOM 3249 N N . LEU B 1 147 ? -9.469 -18.516 1.1 1 89.12 147 LEU B N 1
ATOM 3250 C CA . LEU B 1 147 ? -10.461 -17.609 0.54 1 89.12 147 LEU B CA 1
ATOM 3251 C C . LEU B 1 147 ? -10.742 -17.938 -0.922 1 89.12 147 LEU B C 1
ATOM 3253 O O . LEU B 1 147 ? -11.898 -18.125 -1.312 1 89.12 147 LEU B O 1
ATOM 3257 N N . ILE B 1 148 ? -9.672 -18.125 -1.729 1 91.94 148 ILE B N 1
ATOM 3258 C CA . ILE B 1 148 ? -9.828 -18.453 -3.141 1 91.94 148 ILE B CA 1
ATOM 3259 C C . ILE B 1 148 ? -10.109 -19.953 -3.291 1 91.94 148 ILE B C 1
ATOM 3261 O O . ILE B 1 148 ? -10.68 -20.375 -4.293 1 91.94 148 ILE B O 1
ATOM 3265 N N . GLY B 1 149 ? -9.617 -20.734 -2.332 1 91.5 149 GLY B N 1
ATOM 3266 C CA . GLY B 1 149 ? -9.828 -22.172 -2.357 1 91.5 149 GLY B CA 1
ATOM 3267 C C . GLY B 1 149 ? -8.844 -22.906 -3.246 1 91.5 149 GLY B C 1
ATOM 3268 O O . GLY B 1 149 ? -9.148 -23.969 -3.781 1 91.5 149 GLY B O 1
ATOM 3269 N N . GLU B 1 150 ? -7.695 -22.328 -3.529 1 94.19 150 GLU B N 1
ATOM 3270 C CA . GLU B 1 150 ? -6.648 -22.938 -4.336 1 94.19 150 GLU B CA 1
ATOM 3271 C C . GLU B 1 150 ? -5.41 -23.25 -3.496 1 94.19 150 GLU B C 1
ATOM 3273 O O . GLU B 1 150 ? -4.645 -22.344 -3.164 1 94.19 150 GLU B O 1
ATOM 3278 N N . ARG B 1 151 ? -5.145 -24.469 -3.285 1 90.88 151 ARG B N 1
ATOM 3279 C CA . ARG B 1 151 ? -4.02 -24.875 -2.457 1 90.88 151 ARG B CA 1
ATOM 3280 C C . ARG B 1 151 ? -2.928 -25.531 -3.303 1 90.88 151 ARG B C 1
ATOM 3282 O O . ARG B 1 151 ? -1.771 -25.594 -2.881 1 90.88 151 ARG B O 1
ATOM 3289 N N . THR B 1 152 ? -3.248 -25.969 -4.496 1 93 152 THR B N 1
ATOM 3290 C CA . THR B 1 152 ? -2.414 -26.969 -5.16 1 93 152 THR B CA 1
ATOM 3291 C C . THR B 1 152 ? -1.629 -26.328 -6.309 1 93 152 THR B C 1
ATOM 3293 O O . THR B 1 152 ? -0.447 -26.625 -6.492 1 93 152 THR B O 1
ATOM 3296 N N . ALA B 1 153 ? -2.195 -25.375 -7.012 1 96.31 153 ALA B N 1
ATOM 3297 C CA . ALA B 1 153 ? -1.654 -24.891 -8.281 1 96.31 153 ALA B CA 1
ATOM 3298 C C . ALA B 1 153 ? -0.242 -24.344 -8.109 1 96.31 153 ALA B C 1
ATOM 3300 O O . ALA B 1 153 ? 0.673 -24.719 -8.844 1 96.31 153 ALA B O 1
ATOM 3301 N N . PRO B 1 154 ? -0.022 -23.5 -7.07 1 96.38 154 PRO B N 1
ATOM 3302 C CA . PRO B 1 154 ? 1.338 -22.969 -6.918 1 96.38 154 PRO B CA 1
ATOM 3303 C C . PRO B 1 154 ? 2.371 -24.078 -6.695 1 96.38 154 PRO B C 1
ATOM 3305 O O . PRO B 1 154 ? 3.463 -24.031 -7.27 1 96.38 154 PRO B O 1
ATOM 3308 N N . PHE B 1 155 ? 2.045 -25.094 -5.973 1 95.5 155 PHE B N 1
ATOM 3309 C CA . PHE B 1 155 ? 2.988 -26.141 -5.613 1 95.5 155 PHE B CA 1
ATOM 3310 C C . PHE B 1 155 ? 3.223 -27.094 -6.785 1 95.5 155 PHE B C 1
ATOM 3312 O O . PHE B 1 155 ? 4.352 -27.516 -7.027 1 95.5 155 PHE B O 1
ATOM 3319 N N . VAL B 1 156 ? 2.152 -27.422 -7.531 1 95.69 156 VAL B N 1
ATOM 3320 C CA . VAL B 1 156 ? 2.301 -28.266 -8.711 1 95.69 156 VAL B CA 1
ATOM 3321 C C . VAL B 1 156 ? 3.248 -27.609 -9.711 1 95.69 156 VAL B C 1
ATOM 3323 O O . VAL B 1 156 ? 4.164 -28.25 -10.227 1 95.69 156 VAL B O 1
ATOM 3326 N N . LEU B 1 157 ? 3.043 -26.344 -9.938 1 97.88 157 LEU B N 1
ATOM 3327 C CA . LEU B 1 157 ? 3.869 -25.625 -10.898 1 97.88 157 LEU B CA 1
ATOM 3328 C C . LEU B 1 157 ? 5.316 -25.547 -10.43 1 97.88 157 LEU B C 1
ATOM 3330 O O . LEU B 1 157 ? 6.242 -25.734 -11.219 1 97.88 157 LEU B O 1
ATOM 3334 N N . LEU B 1 158 ? 5.516 -25.312 -9.125 1 97.38 158 LEU B N 1
ATOM 3335 C CA . LEU B 1 158 ? 6.863 -25.219 -8.57 1 97.38 158 LEU B CA 1
ATOM 3336 C C . LEU B 1 158 ? 7.578 -26.562 -8.656 1 97.38 158 LEU B C 1
ATOM 3338 O O . LEU B 1 158 ? 8.789 -26.609 -8.898 1 97.38 158 LEU B O 1
ATOM 3342 N N . ASP B 1 159 ? 6.848 -27.656 -8.477 1 95.12 159 ASP B N 1
ATOM 3343 C CA . ASP B 1 159 ? 7.43 -29 -8.484 1 95.12 159 ASP B CA 1
ATOM 3344 C C . ASP B 1 159 ? 7.945 -29.359 -9.875 1 95.12 159 ASP B C 1
ATOM 3346 O O . ASP B 1 159 ? 8.727 -30.312 -10.031 1 95.12 159 ASP B O 1
ATOM 3350 N N . HIS B 1 160 ? 7.566 -28.641 -10.844 1 97.19 160 HIS B N 1
ATOM 3351 C CA . HIS B 1 160 ? 7.984 -28.938 -12.211 1 97.19 160 HIS B CA 1
ATOM 3352 C C . HIS B 1 160 ? 9.055 -27.953 -12.68 1 97.19 160 HIS B C 1
ATOM 3354 O O . HIS B 1 160 ? 9.461 -27.984 -13.844 1 97.19 160 HIS B O 1
ATOM 3360 N N . VAL B 1 161 ? 9.445 -27 -11.859 1 98.5 161 VAL B N 1
ATOM 3361 C CA . VAL B 1 161 ? 10.602 -26.172 -12.156 1 98.5 161 VAL B CA 1
ATOM 3362 C C . VAL B 1 161 ? 11.883 -27 -12.055 1 98.5 161 VAL B C 1
ATOM 3364 O O . VAL B 1 161 ? 12.141 -27.625 -11.023 1 98.5 161 VAL B O 1
ATOM 3367 N N . LYS B 1 162 ? 12.625 -27.031 -13.086 1 98.5 162 LYS B N 1
ATOM 3368 C CA . LYS B 1 162 ? 13.812 -27.875 -13.156 1 98.5 162 LYS B CA 1
ATOM 3369 C C . LYS B 1 162 ? 14.852 -27.438 -12.125 1 98.5 162 LYS B C 1
ATOM 3371 O O . LYS B 1 162 ? 15.102 -26.25 -11.945 1 98.5 162 LYS B O 1
ATOM 3376 N N . ASP B 1 163 ? 15.422 -28.359 -11.328 1 98.44 163 ASP B N 1
ATOM 3377 C CA . ASP B 1 163 ? 16.609 -28.281 -10.484 1 98.44 163 ASP B CA 1
ATOM 3378 C C . ASP B 1 163 ? 16.281 -27.578 -9.156 1 98.44 163 ASP B C 1
ATOM 3380 O O . ASP B 1 163 ? 17.172 -27.344 -8.336 1 98.44 163 ASP B O 1
ATOM 3384 N N . ILE B 1 164 ? 15 -27.312 -8.914 1 97.38 164 ILE B N 1
ATOM 3385 C CA . ILE B 1 164 ? 14.633 -26.734 -7.629 1 97.38 164 ILE B CA 1
ATOM 3386 C C . ILE B 1 164 ? 14.719 -27.812 -6.543 1 97.38 164 ILE B C 1
ATOM 3388 O O . ILE B 1 164 ? 14.383 -28.969 -6.781 1 97.38 164 ILE B O 1
ATOM 3392 N N . GLU B 1 165 ? 15.297 -27.484 -5.441 1 97.75 165 GLU B N 1
ATOM 3393 C CA . GLU B 1 165 ? 15.188 -28.281 -4.227 1 97.75 165 GLU B CA 1
ATOM 3394 C C . GLU B 1 165 ? 14.219 -27.656 -3.232 1 97.75 165 GLU B C 1
ATOM 3396 O O . GLU B 1 165 ? 14.594 -26.781 -2.461 1 97.75 165 GLU B O 1
ATOM 3401 N N . ARG B 1 166 ? 13.047 -28.156 -3.191 1 96.31 166 ARG B N 1
ATOM 3402 C CA . ARG B 1 166 ? 12.023 -27.578 -2.326 1 96.31 166 ARG B CA 1
ATOM 3403 C C . ARG B 1 166 ? 11.984 -28.281 -0.976 1 96.31 166 ARG B C 1
ATOM 3405 O O . ARG B 1 166 ? 11.797 -29.5 -0.913 1 96.31 166 ARG B O 1
ATOM 3412 N N . VAL B 1 167 ? 12.117 -27.516 0.042 1 96.5 167 VAL B N 1
ATOM 3413 C CA . VAL B 1 167 ? 12.023 -28.016 1.409 1 96.5 167 VAL B CA 1
ATOM 3414 C C . VAL B 1 167 ? 10.664 -27.641 2.004 1 96.5 167 VAL B C 1
ATOM 3416 O O . VAL B 1 167 ? 10.297 -26.453 2.025 1 96.5 167 VAL B O 1
ATOM 3419 N N . PRO B 1 168 ? 9.906 -28.625 2.463 1 94.81 168 PRO B N 1
ATOM 3420 C CA . PRO B 1 168 ? 8.625 -28.297 3.092 1 94.81 168 PRO B CA 1
ATOM 3421 C C . PRO B 1 168 ? 8.773 -27.359 4.281 1 94.81 168 PRO B C 1
ATOM 3423 O O . PRO B 1 168 ? 9.727 -27.484 5.059 1 94.81 168 PRO B O 1
ATOM 3426 N N . LEU B 1 169 ? 7.855 -26.453 4.379 1 95.25 169 LEU B N 1
ATOM 3427 C CA . LEU B 1 169 ? 7.848 -25.5 5.484 1 95.25 169 LEU B CA 1
ATOM 3428 C C . LEU B 1 169 ? 6.977 -26.016 6.633 1 95.25 169 LEU B C 1
ATOM 3430 O O . LEU B 1 169 ? 5.773 -26.219 6.461 1 95.25 169 LEU B O 1
ATOM 3434 N N . LYS B 1 170 ? 7.609 -26.188 7.75 1 93.62 170 LYS B N 1
ATOM 3435 C CA . LYS B 1 170 ? 6.855 -26.594 8.93 1 93.62 170 LYS B CA 1
ATOM 3436 C C . LYS B 1 170 ? 5.758 -25.578 9.258 1 93.62 170 LYS B C 1
ATOM 3438 O O . LYS B 1 170 ? 5.984 -24.375 9.195 1 93.62 170 LYS B O 1
ATOM 3443 N N . ASN B 1 171 ? 4.52 -26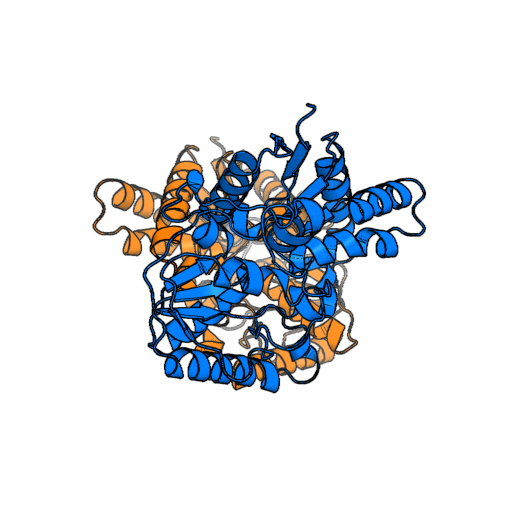.047 9.539 1 89.94 171 ASN B N 1
ATOM 3444 C CA . ASN B 1 171 ? 3.369 -25.203 9.844 1 89.94 171 ASN B CA 1
ATOM 3445 C C . ASN B 1 171 ? 3.104 -24.203 8.727 1 89.94 171 ASN B C 1
ATOM 3447 O O . ASN B 1 171 ? 2.949 -23 8.984 1 89.94 171 ASN B O 1
ATOM 3451 N N . VAL B 1 172 ? 3.08 -24.688 7.531 1 88.38 172 VAL B N 1
ATOM 3452 C CA . VAL B 1 172 ? 2.979 -23.906 6.305 1 88.38 172 VAL B CA 1
ATOM 3453 C C . VAL B 1 172 ? 1.719 -23.047 6.344 1 88.38 172 VAL B C 1
ATOM 3455 O O . VAL B 1 172 ? 1.647 -22.016 5.676 1 88.38 172 VAL B O 1
ATOM 3458 N N . GLN B 1 173 ? 0.768 -23.344 7.25 1 83.44 173 GLN B N 1
ATOM 3459 C CA . GLN B 1 173 ? -0.52 -22.672 7.316 1 83.44 173 GLN B CA 1
ATOM 3460 C C . GLN B 1 173 ? -0.421 -21.391 8.141 1 83.44 173 GLN B C 1
ATOM 3462 O O . GLN B 1 173 ? -1.339 -20.562 8.125 1 83.44 173 GLN B O 1
ATOM 3467 N N . LEU B 1 174 ? 0.726 -21.25 8.844 1 81.62 174 LEU B N 1
ATOM 3468 C CA . LEU B 1 174 ? 0.863 -20.031 9.641 1 81.62 174 LEU B CA 1
ATOM 3469 C C . LEU B 1 174 ? 0.863 -18.797 8.75 1 81.62 174 LEU B C 1
ATOM 3471 O O . LEU B 1 174 ? 1.48 -18.797 7.68 1 81.62 174 LEU B O 1
ATOM 3475 N N . CYS B 1 175 ? 0.118 -17.781 9.203 1 80.62 175 CYS B N 1
ATOM 3476 C CA . CYS B 1 175 ? -0.059 -16.547 8.438 1 80.62 175 CYS B CA 1
ATOM 3477 C C . CYS B 1 175 ? 1.22 -15.719 8.438 1 80.62 175 CYS B C 1
ATOM 3479 O O . CYS B 1 175 ? 2.07 -15.883 9.312 1 80.62 175 CYS B O 1
ATOM 3481 N N . CYS B 1 176 ? 1.318 -14.867 7.438 1 81.88 176 CYS B N 1
ATOM 3482 C CA . CYS B 1 176 ? 2.477 -13.984 7.32 1 81.88 176 CYS B CA 1
ATOM 3483 C C . CYS B 1 176 ? 2.375 -12.82 8.297 1 81.88 176 CYS B C 1
ATOM 3485 O O . CYS B 1 176 ? 3.352 -12.102 8.508 1 81.88 176 CYS B O 1
ATOM 3487 N N . GLY B 1 177 ? 1.235 -12.547 8.812 1 72.88 177 GLY B N 1
ATOM 3488 C CA . GLY B 1 177 ? 1.049 -11.469 9.773 1 72.88 177 GLY B CA 1
ATOM 3489 C C . GLY B 1 177 ? 0.655 -10.156 9.133 1 72.88 177 GLY B C 1
ATOM 3490 O O . GLY B 1 177 ? 0.385 -9.172 9.828 1 72.88 177 GLY B O 1
ATOM 3491 N N . PHE B 1 178 ? 0.75 -9.797 7.875 1 67.44 178 PHE B N 1
ATOM 3492 C CA . PHE B 1 178 ? 0.495 -8.539 7.191 1 67.44 178 PHE B CA 1
ATOM 3493 C C . PHE B 1 178 ? -0.982 -8.172 7.262 1 67.44 178 PHE B C 1
ATOM 3495 O O . PHE B 1 178 ? -1.33 -7.004 7.445 1 67.44 178 PHE B O 1
ATOM 3502 N N . GLY B 1 179 ? -1.986 -9.109 7.004 1 60.06 179 GLY B N 1
ATOM 3503 C CA . GLY B 1 179 ? -3.402 -8.844 6.805 1 60.06 179 GLY B CA 1
ATOM 3504 C C . GLY B 1 179 ? -4.172 -8.719 8.102 1 60.06 179 GLY B C 1
ATOM 3505 O O . GLY B 1 179 ? -5.324 -8.273 8.109 1 60.06 179 GLY B O 1
ATOM 3506 N N . GLY B 1 180 ? -3.479 -8.398 9.203 1 51.34 180 GLY B N 1
ATOM 3507 C CA . GLY B 1 180 ? -4.117 -8.18 10.484 1 51.34 180 GLY B CA 1
ATOM 3508 C C . GLY B 1 180 ? -5.328 -9.07 10.711 1 51.34 180 GLY B C 1
ATOM 3509 O O . GLY B 1 180 ? -5.992 -8.977 11.75 1 51.34 180 GLY B O 1
ATOM 3510 N N . THR B 1 181 ? -5.941 -9.547 9.594 1 44.38 181 THR B N 1
ATOM 3511 C CA . THR B 1 181 ? -7.242 -10.188 9.758 1 44.38 181 THR B CA 1
ATOM 3512 C C . THR B 1 181 ? -7.172 -11.297 10.805 1 44.38 181 THR B C 1
ATOM 3514 O O . THR B 1 181 ? -8.062 -11.406 11.656 1 44.38 181 THR B O 1
ATOM 3517 N N . PHE B 1 182 ? -6.383 -12.242 10.57 1 42.75 182 PHE B N 1
ATOM 3518 C CA . PHE B 1 182 ? -6.367 -13.328 11.547 1 42.75 182 PHE B CA 1
ATOM 3519 C C . PHE B 1 182 ? -6.012 -12.797 12.93 1 42.75 182 PHE B C 1
ATOM 3521 O O . PHE B 1 182 ? -6.445 -13.352 13.945 1 42.75 182 PHE B O 1
ATOM 3528 N N . SER B 1 183 ? -5.195 -11.711 12.93 1 44.31 183 SER B N 1
ATOM 3529 C CA . SER B 1 183 ? -4.645 -11.125 14.148 1 44.31 183 SER B CA 1
ATOM 3530 C C . SER B 1 183 ? -5.73 -10.438 14.969 1 44.31 183 SER B C 1
ATOM 3532 O O . SER B 1 183 ? -5.512 -10.109 16.141 1 44.31 183 SER B O 1
ATOM 3534 N N . ALA B 1 184 ? -6.809 -10.031 14.266 1 47.22 184 ALA B N 1
ATOM 3535 C CA . ALA B 1 184 ? -7.793 -9.188 14.945 1 47.22 184 ALA B CA 1
ATOM 3536 C C . ALA B 1 184 ? -8.336 -9.875 16.188 1 47.22 184 ALA B C 1
ATOM 3538 O O . ALA B 1 184 ? -8.641 -9.219 17.188 1 47.22 184 ALA B O 1
ATOM 3539 N N . LYS B 1 185 ? -8.484 -11.211 16.25 1 47.78 185 LYS B N 1
ATOM 3540 C CA . LYS B 1 185 ? -9.07 -11.773 17.453 1 47.78 185 LYS B CA 1
ATOM 3541 C C . LYS B 1 185 ? -8.016 -11.984 18.531 1 47.78 185 LYS B C 1
ATOM 3543 O O . LYS B 1 185 ? -8.336 -12.055 19.719 1 47.78 185 LYS B O 1
ATOM 3548 N N . ARG B 1 186 ? -6.797 -12.109 18.141 1 53.22 186 ARG B N 1
ATOM 3549 C CA . ARG B 1 186 ? -5.727 -12.32 19.109 1 53.22 186 ARG B CA 1
ATOM 3550 C C . ARG B 1 186 ? -4.387 -11.852 18.562 1 53.22 186 ARG B C 1
ATOM 3552 O O . ARG B 1 186 ? -3.529 -12.664 18.219 1 53.22 186 ARG B O 1
ATOM 3559 N N . PRO B 1 187 ? -4.25 -10.445 18.438 1 53.22 187 PRO B N 1
ATOM 3560 C CA . PRO B 1 187 ? -3.062 -9.867 17.812 1 53.22 187 PRO B CA 1
ATOM 3561 C C . PRO B 1 187 ? -1.76 -10.453 18.359 1 53.22 187 PRO B C 1
ATOM 3563 O O . PRO B 1 187 ? -0.783 -10.586 17.609 1 53.22 187 PRO B O 1
ATOM 3566 N N . GLU B 1 188 ? -1.778 -10.641 19.656 1 55.53 188 GLU B N 1
ATOM 3567 C CA . GLU B 1 188 ? -0.611 -11.305 20.234 1 55.53 188 GLU B CA 1
ATOM 3568 C C . GLU B 1 188 ? -0.29 -12.594 19.484 1 55.53 188 GLU B C 1
ATOM 3570 O O . GLU B 1 188 ? 0.879 -12.961 19.344 1 55.53 188 GLU B O 1
ATOM 3575 N N . LEU B 1 189 ? -1.296 -13.047 18.906 1 57.97 189 LEU B N 1
ATOM 3576 C CA . LEU B 1 189 ? -1.118 -14.312 18.203 1 57.97 189 LEU B CA 1
ATOM 3577 C C . LEU B 1 189 ? -0.493 -14.094 16.828 1 57.97 189 LEU B C 1
ATOM 3579 O O . LEU B 1 189 ? 0.367 -14.859 16.391 1 57.97 189 LEU B O 1
ATOM 3583 N N . SER B 1 190 ? -0.69 -12.828 16.328 1 61.72 190 SER B N 1
ATOM 3584 C CA . SER B 1 190 ? -0.171 -12.602 14.992 1 61.72 190 SER B CA 1
ATOM 3585 C C . SER B 1 190 ? 1.348 -12.461 15 1 61.72 190 SER B C 1
ATOM 3587 O O . SER B 1 190 ? 2.039 -13.062 14.172 1 61.72 190 SER B O 1
ATOM 3589 N N . VAL B 1 191 ? 1.861 -11.672 15.938 1 64.44 191 VAL B N 1
ATOM 3590 C CA . VAL B 1 191 ? 3.303 -11.461 16.016 1 64.44 191 VAL B CA 1
ATOM 3591 C C . VAL B 1 191 ? 4 -12.781 16.328 1 64.44 191 VAL B C 1
ATOM 3593 O O . VAL B 1 191 ? 5.035 -13.102 15.742 1 64.44 191 VAL B O 1
ATOM 3596 N N . GLU B 1 192 ? 3.391 -13.477 17.172 1 72.94 192 GLU B N 1
ATOM 3597 C CA . GLU B 1 192 ? 3.953 -14.781 17.516 1 72.94 192 GLU B CA 1
ATOM 3598 C C . GLU B 1 192 ? 3.914 -15.727 16.312 1 72.94 192 GLU B C 1
ATOM 3600 O O . GLU B 1 192 ? 4.832 -16.531 16.125 1 72.94 192 GLU B O 1
ATOM 3605 N N . MET B 1 193 ? 2.951 -15.445 15.539 1 76.5 193 MET B N 1
ATOM 3606 C CA . MET B 1 193 ? 2.791 -16.312 14.375 1 76.5 193 MET B CA 1
ATOM 3607 C C . MET B 1 193 ? 3.881 -16.047 13.344 1 76.5 193 MET B C 1
ATOM 3609 O O . MET B 1 193 ? 4.449 -16.969 12.773 1 76.5 193 MET B O 1
ATOM 3613 N N . VAL B 1 194 ? 4.266 -14.773 13.188 1 83 194 VAL B N 1
ATOM 3614 C CA . VAL B 1 194 ? 5.273 -14.453 12.188 1 83 194 VAL B CA 1
ATOM 3615 C C . VAL B 1 194 ? 6.652 -14.867 12.688 1 83 194 VAL B C 1
ATOM 3617 O O . VAL B 1 194 ? 7.492 -15.328 11.906 1 83 194 VAL B O 1
ATOM 3620 N N . ASP B 1 195 ? 6.84 -14.734 13.992 1 86.38 195 ASP B N 1
ATOM 3621 C CA . ASP B 1 195 ? 8.109 -15.164 14.562 1 86.38 195 ASP B CA 1
ATOM 3622 C C . ASP B 1 195 ? 8.312 -16.656 14.383 1 86.38 195 ASP B C 1
ATOM 3624 O O . ASP B 1 195 ? 9.414 -17.109 14.039 1 86.38 195 ASP B O 1
ATOM 3628 N N . GLU B 1 196 ? 7.289 -17.391 14.641 1 90.19 196 GLU B N 1
ATOM 3629 C CA . GLU B 1 196 ? 7.355 -18.828 14.43 1 90.19 196 GLU B CA 1
ATOM 3630 C C . GLU B 1 196 ? 7.59 -19.156 12.961 1 90.19 196 GLU B C 1
ATOM 3632 O O . GLU B 1 196 ? 8.367 -20.062 12.633 1 90.19 196 GLU B O 1
ATOM 3637 N N . LYS B 1 197 ? 6.969 -18.438 12.133 1 92.44 197 LYS B N 1
ATOM 3638 C CA . LYS B 1 197 ? 7.152 -18.641 10.695 1 92.44 197 LYS B CA 1
ATOM 3639 C C . LYS B 1 197 ? 8.602 -18.375 10.289 1 92.44 197 LYS B C 1
ATOM 3641 O O . LYS B 1 197 ? 9.18 -19.141 9.508 1 92.44 197 LYS B O 1
ATOM 3646 N N . VAL B 1 198 ? 9.141 -17.297 10.781 1 94.31 198 VAL B N 1
ATOM 3647 C CA . VAL B 1 198 ? 10.516 -16.938 10.484 1 94.31 198 VAL B CA 1
ATOM 3648 C C . VAL B 1 198 ? 11.453 -18.047 10.945 1 94.31 198 VAL B C 1
ATOM 3650 O O . VAL B 1 198 ? 12.344 -18.484 10.203 1 94.31 198 VAL B O 1
ATOM 3653 N N . LYS B 1 199 ? 11.234 -18.531 12.164 1 95.5 199 LYS B N 1
ATOM 3654 C CA . LYS B 1 199 ? 12.062 -19.609 12.688 1 95.5 199 LYS B CA 1
ATOM 3655 C C . LYS B 1 199 ? 11.969 -20.859 11.812 1 95.5 199 LYS B C 1
ATOM 3657 O O . LYS B 1 199 ? 12.984 -21.484 11.516 1 95.5 199 LYS B O 1
ATOM 3662 N N . ASN B 1 200 ? 10.781 -21.172 11.43 1 96.88 200 ASN B N 1
ATOM 3663 C CA . ASN B 1 200 ? 10.578 -22.344 10.57 1 96.88 200 ASN B CA 1
ATOM 3664 C C . ASN B 1 200 ? 11.297 -22.188 9.234 1 96.88 200 ASN B C 1
ATOM 3666 O O . ASN B 1 200 ? 11.844 -23.156 8.711 1 96.88 200 ASN B O 1
ATOM 3670 N N . ILE B 1 201 ? 11.273 -20.969 8.703 1 97.88 201 ILE B N 1
ATOM 3671 C CA . ILE B 1 201 ? 11.953 -20.719 7.438 1 97.88 201 ILE B CA 1
ATOM 3672 C C . ILE B 1 201 ? 13.461 -20.859 7.617 1 97.88 201 ILE B C 1
ATOM 3674 O O . ILE B 1 201 ? 14.125 -21.516 6.812 1 97.88 201 ILE B O 1
ATOM 3678 N N . VAL B 1 202 ? 13.969 -20.297 8.672 1 97.88 202 VAL B N 1
ATOM 3679 C CA . VAL B 1 202 ? 15.398 -20.359 8.961 1 97.88 202 VAL B CA 1
ATOM 3680 C C . VAL B 1 202 ? 15.82 -21.828 9.102 1 97.88 202 VAL B C 1
ATOM 3682 O O . VAL B 1 202 ? 16.875 -22.219 8.594 1 97.88 202 VAL B O 1
ATOM 3685 N N . ASP B 1 203 ? 15 -22.641 9.695 1 97.88 203 ASP B N 1
ATOM 3686 C CA . ASP B 1 203 ? 15.305 -24.031 9.969 1 97.88 203 ASP B CA 1
ATOM 3687 C C . ASP B 1 203 ? 15.391 -24.844 8.672 1 97.88 203 ASP B C 1
ATOM 3689 O O . ASP B 1 203 ? 15.961 -25.938 8.648 1 97.88 203 ASP B O 1
ATOM 3693 N N . THR B 1 204 ? 14.859 -24.344 7.586 1 97.62 204 THR B N 1
ATOM 3694 C CA . THR B 1 204 ? 14.906 -25.062 6.312 1 97.62 204 THR B CA 1
ATOM 3695 C C . THR B 1 204 ? 16.266 -24.891 5.645 1 97.62 204 THR B C 1
ATOM 3697 O O . THR B 1 204 ? 16.609 -25.641 4.73 1 97.62 204 THR B O 1
ATOM 3700 N N . ASP B 1 205 ? 16.984 -23.828 5.945 1 97.88 205 ASP B N 1
ATOM 3701 C CA . ASP B 1 205 ? 18.25 -23.438 5.316 1 97.88 205 ASP B CA 1
ATOM 3702 C C . ASP B 1 205 ? 18.031 -23.062 3.846 1 97.88 205 ASP B C 1
ATOM 3704 O O . ASP B 1 205 ? 18.922 -23.25 3.021 1 97.88 205 ASP B O 1
ATOM 3708 N N . ALA B 1 206 ? 16.797 -22.719 3.561 1 98.31 206 ALA B N 1
ATOM 3709 C CA . ALA B 1 206 ? 16.5 -22.328 2.189 1 98.31 206 ALA B CA 1
ATOM 3710 C C . ALA B 1 206 ? 17.234 -21.047 1.816 1 98.31 206 ALA B C 1
ATOM 3712 O O . ALA B 1 206 ? 17.438 -20.156 2.66 1 98.31 206 ALA B O 1
ATOM 3713 N N . GLU B 1 207 ? 17.562 -20.938 0.556 1 98.12 207 GLU B N 1
ATOM 3714 C CA . GLU B 1 207 ? 18.188 -19.734 0.003 1 98.12 207 GLU B CA 1
ATOM 3715 C C . GLU B 1 207 ? 17.141 -18.719 -0.456 1 98.12 207 GLU B C 1
ATOM 3717 O O . GLU B 1 207 ? 17.375 -17.516 -0.446 1 98.12 207 GLU B O 1
ATOM 3722 N N . ILE B 1 208 ? 16 -19.266 -0.842 1 98.31 208 ILE B N 1
ATOM 3723 C CA . ILE B 1 208 ? 14.953 -18.438 -1.421 1 98.31 208 ILE B CA 1
ATOM 3724 C C . ILE B 1 208 ? 13.609 -18.781 -0.778 1 98.31 208 ILE B C 1
ATOM 3726 O O . ILE B 1 208 ? 13.273 -19.969 -0.628 1 98.31 208 ILE B O 1
ATOM 3730 N N . LEU B 1 209 ? 12.898 -17.781 -0.323 1 98.25 209 LEU B N 1
ATOM 3731 C CA . LEU B 1 209 ? 11.492 -17.906 0.045 1 98.25 209 LEU B CA 1
ATOM 3732 C C . LEU B 1 209 ? 10.586 -17.531 -1.126 1 98.25 209 LEU B C 1
ATOM 3734 O O . LEU B 1 209 ? 10.672 -16.406 -1.651 1 98.25 209 LEU B O 1
ATOM 3738 N N . ILE B 1 210 ? 9.773 -18.484 -1.552 1 98.19 210 ILE B N 1
ATOM 3739 C CA . ILE B 1 210 ? 8.867 -18.25 -2.67 1 98.19 210 ILE B CA 1
ATOM 3740 C C . ILE B 1 210 ? 7.445 -18.031 -2.148 1 98.19 210 ILE B C 1
ATOM 3742 O O . ILE B 1 210 ? 7.043 -18.656 -1.163 1 98.19 210 ILE B O 1
ATOM 3746 N N . GLY B 1 211 ? 6.727 -17.172 -2.705 1 97.38 211 GLY B N 1
ATOM 3747 C CA . GLY B 1 211 ? 5.328 -16.938 -2.375 1 97.38 211 GLY B CA 1
ATOM 3748 C C . GLY B 1 211 ? 4.508 -16.453 -3.553 1 97.38 211 GLY B C 1
ATOM 3749 O O . GLY B 1 211 ? 5.043 -16.234 -4.641 1 97.38 211 GLY B O 1
ATOM 3750 N N . THR B 1 212 ? 3.18 -16.344 -3.283 1 97.31 212 THR B N 1
ATOM 3751 C CA . THR B 1 212 ? 2.26 -15.891 -4.32 1 97.31 212 THR B CA 1
ATOM 3752 C C . THR B 1 212 ? 1.741 -14.484 -4.008 1 97.31 212 THR B C 1
ATOM 3754 O O . THR B 1 212 ? 0.911 -13.945 -4.742 1 97.31 212 THR B O 1
ATOM 3757 N N . GLU B 1 213 ? 2.225 -13.906 -2.902 1 96 213 GLU B N 1
ATOM 3758 C CA . GLU B 1 213 ? 1.812 -12.594 -2.426 1 96 213 GLU B CA 1
ATOM 3759 C C . GLU B 1 213 ? 3.02 -11.742 -2.053 1 96 213 GLU B C 1
ATOM 3761 O O . GLU B 1 213 ? 3.74 -12.055 -1.103 1 96 213 GLU B O 1
ATOM 3766 N N . GLU B 1 214 ? 3.104 -10.633 -2.732 1 95 214 GLU B N 1
ATOM 3767 C CA . GLU B 1 214 ? 4.242 -9.781 -2.41 1 95 214 GLU B CA 1
ATOM 3768 C C . GLU B 1 214 ? 4.098 -9.172 -1.019 1 95 214 GLU B C 1
ATOM 3770 O O . GLU B 1 214 ? 5.09 -8.969 -0.316 1 95 214 GLU B O 1
ATOM 3775 N N . SER B 1 215 ? 2.852 -8.852 -0.623 1 92.44 215 SER B N 1
ATOM 3776 C CA . SER B 1 215 ? 2.641 -8.289 0.707 1 92.44 215 SER B CA 1
ATOM 3777 C C . SER B 1 215 ? 3.092 -9.258 1.796 1 92.44 215 SER B C 1
ATOM 3779 O O . SER B 1 215 ? 3.717 -8.852 2.775 1 92.44 215 SER B O 1
ATOM 3781 N N . CYS B 1 216 ? 2.816 -10.57 1.612 1 93.31 216 CYS B N 1
ATOM 3782 C CA . CYS B 1 216 ? 3.248 -11.578 2.57 1 93.31 216 CYS B CA 1
ATOM 3783 C C . CYS B 1 216 ? 4.77 -11.688 2.596 1 93.31 216 CYS B C 1
ATOM 3785 O O . CYS B 1 216 ? 5.375 -11.719 3.668 1 93.31 216 CYS B O 1
ATOM 3787 N N . LEU B 1 217 ? 5.348 -11.758 1.409 1 95.19 217 LEU B N 1
ATOM 3788 C CA . LEU B 1 217 ? 6.797 -11.891 1.31 1 95.19 217 LEU B CA 1
ATOM 3789 C C . LEU B 1 217 ? 7.496 -10.695 1.957 1 95.19 217 LEU B C 1
ATOM 3791 O O . LEU B 1 217 ? 8.445 -10.875 2.725 1 95.19 217 LEU B O 1
ATOM 3795 N N . MET B 1 218 ? 6.988 -9.523 1.696 1 91.56 218 MET B N 1
ATOM 3796 C CA . MET B 1 218 ? 7.57 -8.305 2.244 1 91.56 218 MET B CA 1
ATOM 3797 C C . MET B 1 218 ? 7.535 -8.312 3.768 1 91.56 218 MET B C 1
ATOM 3799 O O . MET B 1 218 ? 8.516 -7.965 4.418 1 91.56 218 MET B O 1
ATOM 3803 N N . ASN B 1 219 ? 6.406 -8.742 4.301 1 87.81 219 ASN B N 1
ATOM 3804 C CA . ASN B 1 219 ? 6.27 -8.758 5.754 1 87.81 219 ASN B CA 1
ATOM 3805 C C . ASN B 1 219 ? 7.195 -9.781 6.395 1 87.81 219 ASN B C 1
ATOM 3807 O O . ASN B 1 219 ? 7.848 -9.5 7.402 1 87.81 219 ASN B O 1
ATOM 3811 N N . ILE B 1 220 ? 7.203 -10.977 5.816 1 92 220 ILE B N 1
ATOM 3812 C CA . ILE B 1 220 ? 8.031 -12.047 6.355 1 92 220 ILE B CA 1
ATOM 3813 C C . ILE B 1 220 ? 9.5 -11.672 6.25 1 92 220 ILE B C 1
ATOM 3815 O O . ILE B 1 220 ? 10.25 -11.758 7.23 1 92 220 ILE B O 1
ATOM 3819 N N . VAL B 1 221 ? 9.953 -11.219 5.102 1 93.25 221 VAL B N 1
ATOM 3820 C CA . VAL B 1 221 ? 11.344 -10.852 4.871 1 93.25 221 VAL B CA 1
ATOM 3821 C C . VAL B 1 221 ? 11.727 -9.664 5.758 1 93.25 221 VAL B C 1
ATOM 3823 O O . VAL B 1 221 ? 12.828 -9.617 6.301 1 93.25 221 VAL B O 1
ATOM 3826 N N . GLY B 1 222 ? 10.797 -8.719 5.859 1 88.31 222 GLY B N 1
ATOM 3827 C CA . GLY B 1 222 ? 11.039 -7.602 6.762 1 88.31 222 GLY B CA 1
ATOM 3828 C C . GLY B 1 222 ? 11.312 -8.031 8.188 1 88.31 222 GLY B C 1
ATOM 3829 O O . GLY B 1 222 ? 12.227 -7.527 8.836 1 88.31 222 GLY B O 1
ATOM 3830 N N . ARG B 1 223 ? 10.469 -8.969 8.641 1 87.44 223 ARG B N 1
ATOM 3831 C CA . ARG B 1 223 ? 10.648 -9.484 10 1 87.44 223 ARG B CA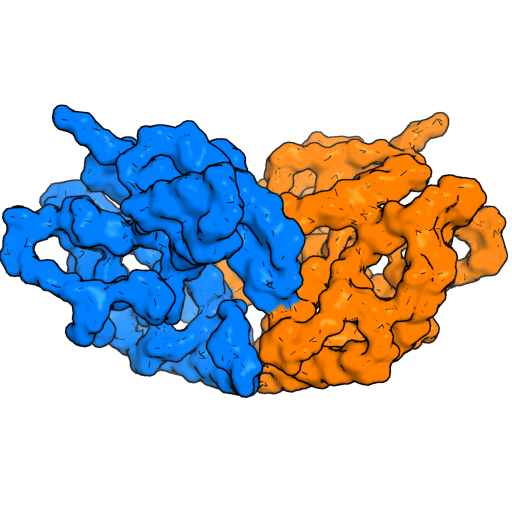 1
ATOM 3832 C C . ARG B 1 223 ? 11.961 -10.25 10.117 1 87.44 223 ARG B C 1
ATOM 3834 O O . ARG B 1 223 ? 12.68 -10.117 11.109 1 87.44 223 ARG B O 1
ATOM 3841 N N . MET B 1 224 ? 12.281 -11.031 9.156 1 92.56 224 MET B N 1
ATOM 3842 C CA . MET B 1 224 ? 13.531 -11.781 9.148 1 92.56 224 MET B CA 1
ATOM 3843 C C . MET B 1 224 ? 14.727 -10.836 9.234 1 92.56 224 MET B C 1
ATOM 3845 O O . MET B 1 224 ? 15.633 -11.055 10.039 1 92.56 224 MET B O 1
ATOM 3849 N N . ASN B 1 225 ? 14.703 -9.805 8.469 1 89.12 225 ASN B N 1
ATOM 3850 C CA . ASN B 1 225 ? 15.781 -8.828 8.477 1 89.12 225 ASN B CA 1
ATOM 3851 C C . ASN B 1 225 ? 15.953 -8.188 9.859 1 89.12 225 ASN B C 1
ATOM 3853 O O . ASN B 1 225 ? 17.078 -8.023 10.336 1 89.12 225 ASN B O 1
ATOM 3857 N N . ARG B 1 226 ? 14.883 -7.863 10.477 1 84.5 226 ARG B N 1
ATOM 3858 C CA . ARG B 1 226 ? 14.914 -7.238 11.797 1 84.5 226 ARG B CA 1
ATOM 3859 C C . ARG B 1 226 ? 15.477 -8.188 12.844 1 84.5 226 ARG B C 1
ATOM 3861 O O . ARG B 1 226 ? 16.047 -7.754 13.844 1 84.5 226 ARG B O 1
ATOM 3868 N N . LEU B 1 227 ? 15.312 -9.484 12.594 1 88.06 227 LEU B N 1
ATOM 3869 C CA . LEU B 1 227 ? 15.797 -10.5 13.523 1 88.06 227 LEU B CA 1
ATOM 3870 C C . LEU B 1 227 ? 17.203 -10.945 13.141 1 88.06 227 LEU B C 1
ATOM 3872 O O . LEU B 1 227 ? 17.766 -11.852 13.766 1 88.06 227 LEU B O 1
ATOM 3876 N N . GLY B 1 228 ? 17.781 -10.359 12.062 1 91.44 228 GLY B N 1
ATOM 3877 C CA . GLY B 1 228 ? 19.172 -10.586 11.703 1 91.44 228 GLY B CA 1
ATOM 3878 C C . GLY B 1 228 ? 19.359 -11.703 10.688 1 91.44 228 GLY B C 1
ATOM 3879 O O . GLY B 1 228 ? 20.469 -12.172 10.469 1 91.44 228 GLY B O 1
ATOM 3880 N N . TYR B 1 229 ? 18.266 -12.203 10.117 1 94.19 229 TYR B N 1
ATOM 3881 C CA . TYR B 1 229 ? 18.344 -13.25 9.102 1 94.19 229 TYR B CA 1
ATOM 3882 C C . TYR B 1 229 ? 18.188 -12.664 7.699 1 94.19 229 TYR B C 1
ATOM 3884 O O . TYR B 1 229 ? 17.516 -11.648 7.516 1 94.19 229 TYR B O 1
ATOM 3892 N N . LYS B 1 230 ? 18.891 -13.297 6.773 1 92.31 230 LYS B N 1
ATOM 3893 C CA . LYS B 1 230 ? 18.812 -12.859 5.383 1 92.31 230 LYS B CA 1
ATOM 3894 C C . LYS B 1 230 ? 18.281 -13.977 4.484 1 92.31 230 LYS B C 1
ATOM 3896 O O . LYS B 1 230 ? 18.625 -15.141 4.672 1 92.31 230 LYS B O 1
ATOM 3901 N N . ILE B 1 231 ? 17.406 -13.625 3.609 1 95.38 231 ILE B N 1
ATOM 3902 C CA . ILE B 1 231 ? 16.891 -14.562 2.621 1 95.38 231 ILE B CA 1
ATOM 3903 C C . ILE B 1 231 ? 16.438 -13.805 1.376 1 95.38 231 ILE B C 1
ATOM 3905 O O . ILE B 1 231 ? 15.977 -12.664 1.468 1 95.38 231 ILE B O 1
ATOM 3909 N N . LYS B 1 232 ? 16.625 -14.414 0.265 1 95.38 232 LYS B N 1
ATOM 3910 C CA . LYS B 1 232 ? 16.047 -13.875 -0.966 1 95.38 232 LYS B CA 1
ATOM 3911 C C . LYS B 1 232 ? 14.594 -14.289 -1.123 1 95.38 232 LYS B C 1
ATOM 3913 O O . LYS B 1 232 ? 14.234 -15.438 -0.848 1 95.38 232 LYS B O 1
ATOM 3918 N N . ALA B 1 233 ? 13.75 -13.359 -1.395 1 96.69 233 ALA B N 1
ATOM 3919 C CA . ALA B 1 233 ? 12.352 -13.672 -1.688 1 96.69 233 ALA B CA 1
ATOM 3920 C C . ALA B 1 233 ? 12.07 -13.562 -3.184 1 96.69 233 ALA B C 1
ATOM 3922 O O . ALA B 1 233 ? 12.602 -12.68 -3.861 1 96.69 233 ALA B O 1
ATOM 3923 N N . MET B 1 234 ? 11.258 -14.438 -3.719 1 97.69 234 MET B N 1
ATOM 3924 C CA . MET B 1 234 ? 10.797 -14.391 -5.105 1 97.69 234 MET B CA 1
ATOM 3925 C C . MET B 1 234 ? 9.305 -14.664 -5.191 1 97.69 234 MET B C 1
ATOM 3927 O O . MET B 1 234 ? 8.797 -15.594 -4.559 1 97.69 234 MET B O 1
ATOM 3931 N N . HIS B 1 235 ? 8.641 -13.82 -5.879 1 98.5 235 HIS B N 1
ATOM 3932 C CA . HIS B 1 235 ? 7.293 -14.18 -6.293 1 98.5 235 HIS B CA 1
ATOM 3933 C C . HIS B 1 235 ? 7.316 -15.344 -7.277 1 98.5 235 HIS B C 1
ATOM 3935 O O . HIS B 1 235 ? 8.211 -15.438 -8.117 1 98.5 235 HIS B O 1
ATOM 3941 N N . ILE B 1 236 ? 6.34 -16.188 -7.242 1 98.81 236 ILE B N 1
ATOM 3942 C CA . ILE B 1 236 ? 6.301 -17.406 -8.062 1 98.81 236 ILE B CA 1
ATOM 3943 C C . ILE B 1 236 ? 6.324 -17.016 -9.539 1 98.81 236 ILE B C 1
ATOM 3945 O O . ILE B 1 236 ? 6.859 -17.766 -10.367 1 98.81 236 ILE B O 1
ATOM 3949 N N . ALA B 1 237 ? 5.805 -15.867 -9.93 1 98.94 237 ALA B N 1
ATOM 3950 C CA . ALA B 1 237 ? 5.879 -15.414 -11.32 1 98.94 237 ALA B CA 1
ATOM 3951 C C . ALA B 1 237 ? 7.328 -15.281 -11.781 1 98.94 237 ALA B C 1
ATOM 3953 O O . ALA B 1 237 ? 7.664 -15.633 -12.906 1 98.94 237 ALA B O 1
ATOM 3954 N N . GLU B 1 238 ? 8.148 -14.773 -10.914 1 98.75 238 GLU B N 1
ATOM 3955 C CA . GLU B 1 238 ? 9.562 -14.648 -11.234 1 98.75 238 GLU B CA 1
ATOM 3956 C C . GLU B 1 238 ? 10.219 -16.016 -11.375 1 98.75 238 GLU B C 1
ATOM 3958 O O . GLU B 1 238 ? 11.055 -16.219 -12.258 1 98.75 238 GLU B O 1
ATOM 3963 N N . VAL B 1 239 ? 9.852 -16.953 -10.547 1 98.88 239 VAL B N 1
ATOM 3964 C CA . VAL B 1 239 ? 10.398 -18.297 -10.586 1 98.88 239 VAL B CA 1
ATOM 3965 C C . VAL B 1 239 ? 10.016 -18.984 -11.898 1 98.88 239 VAL B C 1
ATOM 3967 O O . VAL B 1 239 ? 10.867 -19.547 -12.578 1 98.88 239 VAL B O 1
ATOM 3970 N N . LEU B 1 240 ? 8.742 -18.859 -12.266 1 98.88 240 LEU B N 1
ATOM 3971 C CA . LEU B 1 240 ? 8.234 -19.531 -13.461 1 98.88 240 LEU B CA 1
ATOM 3972 C C . LEU B 1 240 ? 8.789 -18.875 -14.719 1 98.88 240 LEU B C 1
ATOM 3974 O O . LEU B 1 240 ? 8.68 -19.422 -15.812 1 98.88 240 LEU B O 1
ATOM 3978 N N . ASN B 1 241 ? 9.367 -17.703 -14.562 1 98.81 241 ASN B N 1
ATOM 3979 C CA . ASN B 1 241 ? 9.969 -16.984 -15.672 1 98.81 241 ASN B CA 1
ATOM 3980 C C . ASN B 1 241 ? 11.492 -17.094 -15.648 1 98.81 241 ASN B C 1
ATOM 3982 O O . ASN B 1 241 ? 12.18 -16.422 -16.422 1 98.81 241 ASN B O 1
ATOM 3986 N N . HIS B 1 242 ? 12.039 -17.938 -14.836 1 98.62 242 HIS B N 1
ATOM 3987 C CA . HIS B 1 242 ? 13.477 -18 -14.594 1 98.62 242 HIS B CA 1
ATOM 3988 C C . HIS B 1 242 ? 14.141 -19.031 -15.508 1 98.62 242 HIS B C 1
ATOM 3990 O O . HIS B 1 242 ? 13.742 -20.188 -15.523 1 98.62 242 HIS B O 1
ATOM 3996 N N . ASN B 1 243 ? 15.172 -18.672 -16.344 1 98.31 243 ASN B N 1
ATOM 3997 C CA . ASN B 1 243 ? 15.961 -19.562 -17.188 1 98.31 243 ASN B CA 1
ATOM 3998 C C . ASN B 1 243 ? 15.07 -20.547 -17.938 1 98.31 243 ASN B C 1
ATOM 4000 O O . ASN B 1 243 ? 15.25 -21.766 -17.812 1 98.31 243 ASN B O 1
ATOM 4004 N N . VAL B 1 244 ? 14.273 -20.016 -18.812 1 98.62 244 VAL B N 1
ATOM 4005 C CA . VAL B 1 244 ? 13.188 -20.781 -19.422 1 98.62 244 VAL B CA 1
ATOM 4006 C C . VAL B 1 244 ? 13.688 -21.484 -20.672 1 98.62 244 VAL B C 1
ATOM 4008 O O . VAL B 1 244 ? 14.398 -20.891 -21.484 1 98.62 244 VAL B O 1
ATOM 4011 N N . ASP B 1 245 ? 13.414 -22.734 -20.797 1 98.44 245 ASP B N 1
ATOM 4012 C CA . ASP B 1 245 ? 13.508 -23.531 -22.016 1 98.44 245 ASP B CA 1
ATOM 4013 C C . ASP B 1 245 ? 12.125 -23.844 -22.578 1 98.44 245 ASP B C 1
ATOM 4015 O O . ASP B 1 245 ? 11.43 -24.719 -22.078 1 98.44 245 ASP B O 1
ATOM 4019 N N . ILE B 1 246 ? 11.805 -23.188 -23.625 1 97.69 246 ILE B N 1
ATOM 4020 C CA . ILE B 1 246 ? 10.461 -23.25 -24.188 1 97.69 246 ILE B CA 1
ATOM 4021 C C . ILE B 1 246 ? 10.141 -24.672 -24.609 1 97.69 246 ILE B C 1
ATOM 4023 O O . ILE B 1 246 ? 8.977 -25.078 -24.656 1 97.69 246 ILE B O 1
ATOM 4027 N N . ASN B 1 247 ? 11.164 -25.453 -24.859 1 97.38 247 ASN B N 1
ATOM 4028 C CA . ASN B 1 247 ? 10.969 -26.828 -25.312 1 97.38 247 ASN B CA 1
ATOM 4029 C C . ASN B 1 247 ? 10.523 -27.75 -24.172 1 97.38 247 ASN B C 1
ATOM 4031 O O . ASN B 1 247 ? 10.078 -28.859 -24.406 1 97.38 247 ASN B O 1
ATOM 4035 N N . ARG B 1 248 ? 10.57 -27.203 -22.938 1 98 248 ARG B N 1
ATOM 4036 C CA . ARG B 1 248 ? 10.203 -28 -21.781 1 98 248 ARG B CA 1
ATOM 4037 C C . ARG B 1 248 ? 8.766 -27.719 -21.344 1 98 248 ARG B C 1
ATOM 4039 O O . ARG B 1 248 ? 8.25 -28.359 -20.422 1 98 248 ARG B O 1
ATOM 4046 N N . ILE B 1 249 ? 8.148 -26.781 -22 1 98.56 249 ILE B N 1
ATOM 4047 C CA . ILE B 1 249 ? 6.77 -26.469 -21.641 1 98.56 249 ILE B CA 1
ATOM 4048 C C . ILE B 1 249 ? 5.883 -27.672 -21.906 1 98.56 249 ILE B C 1
ATOM 4050 O O . ILE B 1 249 ? 5.969 -28.312 -22.969 1 98.56 249 ILE B O 1
ATOM 4054 N N . LYS B 1 250 ? 5.039 -28.047 -20.938 1 98.31 250 LYS B N 1
ATOM 4055 C CA . LYS B 1 250 ? 4.148 -29.203 -21.078 1 98.31 250 LYS B CA 1
ATOM 4056 C C . LYS B 1 250 ? 2.725 -28.844 -20.656 1 98.31 250 LYS B C 1
ATOM 4058 O O . LYS B 1 250 ? 2.514 -28.219 -19.625 1 98.31 250 LYS B O 1
ATOM 4063 N N . TYR B 1 251 ? 1.857 -29.203 -21.484 1 98 251 TYR B N 1
ATOM 4064 C CA . TYR B 1 251 ? 0.434 -29.188 -21.172 1 98 251 TYR B CA 1
ATOM 4065 C C . TYR B 1 251 ? -0.016 -30.516 -20.594 1 98 251 TYR B C 1
ATOM 4067 O O . TYR B 1 251 ? 0.533 -31.578 -20.938 1 98 251 TYR B O 1
ATOM 4075 N N . ILE B 1 252 ? -0.993 -30.453 -19.719 1 97.06 252 ILE B N 1
ATOM 4076 C CA . ILE B 1 252 ? -1.461 -31.641 -19.016 1 97.06 252 ILE B CA 1
ATOM 4077 C C . ILE B 1 252 ? -1.842 -32.719 -20.031 1 97.06 252 ILE B C 1
ATOM 4079 O O . ILE B 1 252 ? -1.521 -33.906 -19.859 1 97.06 252 ILE B O 1
ATOM 4083 N N . LYS B 1 253 ? -2.459 -32.344 -21.141 1 96.44 253 LYS B N 1
ATOM 4084 C CA . LYS B 1 253 ? -2.934 -33.281 -22.156 1 96.44 253 LYS B CA 1
ATOM 4085 C C . LYS B 1 253 ? -1.772 -34.031 -22.781 1 96.44 253 LYS B C 1
ATOM 4087 O O . LYS B 1 253 ? -1.964 -35.125 -23.328 1 96.44 253 LYS B O 1
ATOM 4092 N N . ASP B 1 254 ? -0.572 -33.531 -22.688 1 96.25 254 ASP B N 1
ATOM 4093 C CA . ASP B 1 254 ? 0.6 -34.125 -23.328 1 96.25 254 ASP B CA 1
ATOM 4094 C C . ASP B 1 254 ? 1.414 -34.938 -22.312 1 96.25 254 ASP B C 1
ATOM 4096 O O . ASP B 1 254 ? 2.545 -35.344 -22.594 1 96.25 254 ASP B O 1
ATOM 4100 N N . THR B 1 255 ? 0.839 -35.062 -21.125 1 96.19 255 THR B N 1
ATOM 4101 C CA . THR B 1 255 ? 1.537 -35.781 -20.047 1 96.19 255 THR B CA 1
ATOM 4102 C C . THR B 1 255 ? 0.618 -36.812 -19.391 1 96.19 255 THR B C 1
ATOM 4104 O O . THR B 1 255 ? -0.555 -36.906 -19.75 1 96.19 255 THR B O 1
ATOM 4107 N N . ASP B 1 256 ? 1.208 -37.562 -18.469 1 95.81 256 ASP B N 1
ATOM 4108 C CA . ASP B 1 256 ? 0.43 -38.5 -17.641 1 95.81 256 ASP B CA 1
ATOM 4109 C C . ASP B 1 256 ? 0.013 -37.844 -16.328 1 95.81 256 ASP B C 1
ATOM 4111 O O . ASP B 1 256 ? -0.403 -38.562 -15.398 1 95.81 256 ASP B O 1
ATOM 4115 N N . HIS B 1 257 ? 0.186 -36.531 -16.312 1 94.56 257 HIS B N 1
ATOM 4116 C CA . HIS B 1 257 ? -0.154 -35.812 -15.094 1 94.56 257 HIS B CA 1
ATOM 4117 C C . HIS B 1 257 ? -1.644 -35.938 -14.789 1 94.56 257 HIS B C 1
ATOM 4119 O O . HIS B 1 257 ? -2.48 -35.656 -15.656 1 94.56 257 HIS B O 1
ATOM 4125 N N . VAL B 1 258 ? -1.896 -36.406 -13.523 1 92.88 258 VAL B N 1
ATOM 4126 C CA . VAL B 1 258 ? -3.273 -36.406 -13.047 1 92.88 258 VAL B CA 1
ATOM 4127 C C . VAL B 1 258 ? -3.594 -35.094 -12.336 1 92.88 258 VAL B C 1
ATOM 4129 O O . VAL B 1 258 ? -2.92 -34.719 -11.375 1 92.88 258 VAL B O 1
ATOM 4132 N N . VAL B 1 259 ? -4.586 -34.469 -12.812 1 92.94 259 VAL B N 1
ATOM 4133 C CA . VAL B 1 259 ? -4.957 -33.156 -12.273 1 92.94 259 VAL B CA 1
ATOM 4134 C C . VAL B 1 259 ? -5.27 -33.281 -10.781 1 92.94 259 VAL B C 1
ATOM 4136 O O . VAL B 1 259 ? -6.09 -34.125 -10.383 1 92.94 259 VAL B O 1
ATOM 4139 N N . VAL B 1 260 ? -4.535 -32.438 -9.977 1 91.5 260 VAL B N 1
ATOM 4140 C CA . VAL B 1 260 ? -4.766 -32.438 -8.531 1 91.5 260 VAL B CA 1
ATOM 4141 C C . VAL B 1 260 ? -5.867 -31.422 -8.203 1 91.5 260 VAL B C 1
ATOM 4143 O O . VAL B 1 260 ? -5.836 -30.281 -8.656 1 91.5 260 VAL B O 1
ATOM 4146 N N . PRO B 1 261 ? -6.824 -31.828 -7.391 1 92.19 261 PRO B N 1
ATOM 4147 C CA . PRO B 1 261 ? -7.891 -30.891 -7.031 1 92.19 261 PRO B CA 1
ATOM 4148 C C . PRO B 1 261 ? -7.375 -29.672 -6.262 1 92.19 261 PRO B C 1
ATOM 4150 O O . PRO B 1 261 ? -6.332 -29.75 -5.602 1 92.19 261 PRO B O 1
ATOM 4153 N N . ALA B 1 262 ? -8.062 -28.547 -6.289 1 91 262 ALA B N 1
ATOM 4154 C CA . ALA B 1 262 ? -7.664 -27.266 -5.703 1 91 262 ALA B CA 1
ATOM 4155 C C . ALA B 1 262 ? -7.477 -27.391 -4.195 1 91 262 ALA B C 1
ATOM 4157 O O . ALA B 1 262 ? -6.625 -26.719 -3.609 1 91 262 ALA B O 1
ATOM 4158 N N . ASN B 1 263 ? -8.234 -28.156 -3.58 1 81.44 263 ASN B N 1
ATOM 4159 C CA . ASN B 1 263 ? -8.172 -28.328 -2.135 1 81.44 263 ASN B CA 1
ATOM 4160 C C . ASN B 1 263 ? -7.383 -29.594 -1.763 1 81.44 263 ASN B C 1
ATOM 4162 O O . ASN B 1 263 ? -7.48 -30.078 -0.634 1 81.44 263 ASN B O 1
ATOM 4166 N N . GLY B 1 264 ? -6.684 -30.188 -2.766 1 71.38 264 GLY B N 1
ATOM 4167 C CA . GLY B 1 264 ? -5.961 -31.422 -2.541 1 71.38 264 GLY B CA 1
ATOM 4168 C C . GLY B 1 264 ? -4.926 -31.328 -1.438 1 71.38 264 GLY B C 1
ATOM 4169 O O . GLY B 1 264 ? -4.414 -30.234 -1.155 1 71.38 264 GLY B O 1
ATOM 4170 N N . GLU B 1 265 ? -4.926 -32.406 -0.666 1 62.19 265 GLU B N 1
ATOM 4171 C CA . GLU B 1 265 ? -3.975 -32.594 0.43 1 62.19 265 GLU B CA 1
ATOM 4172 C C . GLU B 1 265 ? -2.662 -33.188 -0.065 1 62.19 265 GLU B C 1
ATOM 4174 O O . GLU B 1 265 ? -2.617 -33.781 -1.137 1 62.19 265 GLU B O 1
ATOM 4179 N N . GLY B 1 266 ? -1.383 -32.688 0.229 1 55.12 266 GLY B N 1
ATOM 4180 C CA . GLY B 1 266 ? -0.17 -33.438 -0.04 1 55.12 266 GLY B CA 1
ATOM 4181 C C . GLY B 1 266 ? 0.877 -32.656 -0.792 1 55.12 266 GLY B C 1
ATOM 4182 O O . GLY B 1 266 ? 1.988 -33.125 -1.021 1 55.12 266 GLY B O 1
ATOM 4183 N N . VAL B 1 267 ? 0.349 -31.625 -1.368 1 51.28 267 VAL B N 1
ATOM 4184 C CA . VAL B 1 267 ? 1.385 -30.953 -2.15 1 51.28 267 VAL B CA 1
ATOM 4185 C C . VAL B 1 267 ? 2.199 -30.031 -1.249 1 51.28 267 VAL B C 1
ATOM 4187 O O . VAL B 1 267 ? 3.191 -29.438 -1.687 1 51.28 267 VAL B O 1
ATOM 4190 N N . PHE B 1 268 ? 1.737 -30.094 0.013 1 55.09 268 PHE B N 1
ATOM 4191 C CA . PHE B 1 268 ? 2.441 -29.109 0.833 1 55.09 268 PHE B CA 1
ATOM 4192 C C . PHE B 1 268 ? 3.531 -29.781 1.66 1 55.09 268 PHE B C 1
ATOM 4194 O O . PHE B 1 268 ? 3.428 -30.969 1.995 1 55.09 268 PHE B O 1
#